Protein AF-A0A960SLY6-F1 (afdb_monomer_lite)

Foldseek 3Di:
DDFPQFFKKWKKFWDDDDPPQFDLAQQQHLLDDRTWMKTPAMDTADRRRDAFADDDAPTWMWIFRAGPLRWGQFGDPGTDGHHVVDDDDDQDDPDDPPDDHPPVPGPNVVDHHHYGDDQQDDIFTLACVPLPLLLCQAFPCVPQCQDADPVRDGDHRQHQDDQKKWFAAVVGSDIDIDGDNDPQVCFPRTQFIGGSNLVVVLVQADFAGQPADPPRARGPPRTRCVGNVNVCVVLAPQQGDDDSSNSNSVSVCSSNRNTNDRASVSRHPRPDPCRQVVVQVCCCVPVVDRDNRRDDDDDDDDPRHYDDGDGDPLDQQDADDFPPPPDAPVVQVVQQPVVVDAWDWADLDPPDIWTKGKDAWGKYWFADSPDTPVSDDIDIFGRHGIDIDTPAQQFLQSLCSQPVPDAQAADQDHSDPPDPVNNHHGQRDGGHFRDPDDQVSQQSSQVVSCVVPVDRGDFDDPSRPRVVVVNDDDPDPDDDGSGDDPDDDDDDDD

Secondary structure (DSSP, 8-state):
--TTS--EEEEEEEEPPPTTT-SSSS-SSTT--SSEEEEEEEEE--TTS---B---TTS-EEEEEE-TTS-BSS---S-B---TT-----SSTT--TTPPP-GGG-GGGGSPPBPPBPSSSS-----HHHHTHHHHHHHTTTT-SSPBPTTSPBPPP--S--SEEEEEPTT---EEEEE-S-HHHHBTTBSEEE-HHHHHHHTT-----TT---S-PPTTTT-GGGSHHHHHHHHHSTT----HHHHHHHHHHHHTT--S-SSHHHHS--SSTTHHHHHHHHIIIII-----TT-------PPPPPPPPPP-----PPPPP-TT-S--HHHHHHHHHTTS---EEEEEETTEEEEEEEE--EEEEES-TTS-GGG-S-EEEEE-S-EEEESSPPBHHHHTTT-TT----EE---S--SSGGGS-EE--STTSBP-S--HHHHHHHHHHHHHHHSS---PPPHHHHHHHHTTS---------SS-----PPPPP-

pLDDT: mean 85.71, std 15.93, range [22.95, 98.62]

Radius of gyration: 26.44 Å; chains: 1; bounding box: 68×63×68 Å

Sequence (494 aa):
MPRGTVKELRVFTYHFGYQRMAGIDHRVGSDGPWEVKRVLGTVPVEEDGSALFRVPAKTPLSVQPLDADGRALALMRSWMTAQPGEVLSCAGCHENHGTTGDAKNAQALQQPPRELKEWHGPVRGFSFAREVQPVLDRHCVGCHNGEAREDGRRIPDLRGDQGRFLAYQHGDPTLREVEAASKAELLGSYAGVFEPSYITLRKLVRVGGLESDLHPLPPGEFHANTSELVQMLRKGHHHVRLDAEAWDRLITWIDLNAPCQGTWAEVSRIPIKNQPDRRLELRSLYGGVVEKCEAVPEIAAAPVTPVMPEPEVRREAATPACPGWPFGPAEAVARQTAGGLVDRTLDLGGGITLELKHVPAGRFVMGDPNGDADELPLRVVEVPESFWLTKTEVTNEQFRQFDPGHDSRFEHRSSWIFDEAYLGWPLNQPRQPVVRVSWQEAMGFCEWLSARTGLRVTLPTERSTVGIRLSGRHRDRHLHWCFGHPGRAQRPNA

Structure (mmCIF, N/CA/C/O backbone):
data_AF-A0A960SLY6-F1
#
_entry.id   AF-A0A960SLY6-F1
#
loop_
_atom_site.group_PDB
_atom_site.id
_atom_site.type_symbol
_atom_site.label_atom_id
_atom_site.label_alt_id
_atom_site.label_comp_id
_atom_site.label_asym_id
_atom_site.label_entity_id
_atom_site.label_seq_id
_atom_site.pdbx_PDB_ins_code
_atom_site.Cartn_x
_atom_site.Cartn_y
_atom_site.Cartn_z
_atom_site.occupancy
_atom_site.B_iso_or_equiv
_atom_site.auth_seq_id
_atom_site.auth_comp_id
_atom_site.auth_asym_id
_atom_site.auth_atom_id
_atom_site.pdbx_PDB_model_num
ATOM 1 N N . MET A 1 1 ? -0.449 -15.864 10.143 1.00 81.44 1 MET A N 1
ATOM 2 C CA . MET A 1 1 ? -1.699 -15.807 9.348 1.00 81.44 1 MET A CA 1
ATOM 3 C C . MET A 1 1 ? -2.281 -17.208 9.245 1.00 81.44 1 MET A C 1
ATOM 5 O O . MET A 1 1 ? -1.481 -18.136 9.172 1.00 81.44 1 MET A O 1
ATOM 9 N N . PRO A 1 2 ? -3.611 -17.390 9.265 1.00 87.69 2 PRO A N 1
ATOM 10 C CA . PRO A 1 2 ? -4.217 -18.709 9.089 1.00 87.69 2 PRO A CA 1
ATOM 11 C C . PRO A 1 2 ? -3.894 -19.331 7.722 1.00 87.69 2 PRO A C 1
ATOM 13 O O . PRO A 1 2 ? -3.680 -18.626 6.732 1.00 87.69 2 PRO A O 1
ATOM 16 N N . ARG A 1 3 ? -3.889 -20.667 7.660 1.00 91.12 3 ARG A N 1
ATOM 17 C CA . ARG A 1 3 ? -3.831 -21.404 6.389 1.00 91.12 3 ARG A CA 1
ATOM 18 C C . ARG A 1 3 ? -5.038 -21.054 5.516 1.00 91.12 3 ARG A C 1
ATOM 20 O O . ARG A 1 3 ? -6.106 -20.720 6.027 1.00 91.12 3 ARG A O 1
ATOM 27 N N . GLY A 1 4 ? -4.841 -21.070 4.202 1.00 92.00 4 GLY A N 1
ATOM 28 C CA . GLY A 1 4 ? -5.854 -20.668 3.229 1.00 92.00 4 GLY A CA 1
ATOM 29 C C . GLY A 1 4 ? -6.095 -19.158 3.107 1.00 92.00 4 GLY A C 1
ATOM 30 O O . GLY A 1 4 ? -6.889 -18.768 2.253 1.00 92.00 4 GLY A O 1
ATOM 31 N N . THR A 1 5 ? -5.442 -18.294 3.899 1.00 94.62 5 THR A N 1
ATOM 32 C CA . THR A 1 5 ? -5.529 -16.833 3.692 1.00 94.62 5 THR A CA 1
ATOM 33 C C . THR A 1 5 ? -4.788 -16.389 2.429 1.00 94.62 5 THR A C 1
ATOM 35 O O . THR A 1 5 ? -5.303 -15.559 1.686 1.00 94.62 5 THR A O 1
ATOM 38 N N . VAL A 1 6 ? -3.605 -16.955 2.175 1.00 97.19 6 VAL A N 1
ATOM 39 C CA . VAL A 1 6 ? -2.831 -16.699 0.953 1.00 97.19 6 VAL A CA 1
ATOM 40 C C . VAL A 1 6 ? -3.400 -17.548 -0.180 1.00 97.19 6 VAL A C 1
ATOM 42 O O . VAL A 1 6 ? -3.576 -18.751 0.002 1.00 97.19 6 VAL A O 1
ATOM 45 N N . LYS A 1 7 ? -3.704 -16.929 -1.325 1.00 98.00 7 LYS A N 1
ATOM 46 C CA . LYS A 1 7 ? -4.259 -17.609 -2.509 1.00 98.00 7 LYS A CA 1
ATOM 47 C C . LYS A 1 7 ? -3.251 -17.759 -3.636 1.00 98.00 7 LYS A C 1
ATOM 49 O O . LYS A 1 7 ? -3.225 -18.788 -4.301 1.00 98.00 7 LYS A O 1
ATOM 54 N N . GLU A 1 8 ? -2.404 -16.756 -3.819 1.00 98.12 8 GLU A N 1
ATOM 55 C CA . GLU A 1 8 ? -1.347 -16.758 -4.826 1.00 98.12 8 GLU A CA 1
ATOM 56 C C . GLU A 1 8 ? -0.072 -16.124 -4.263 1.00 98.12 8 GLU A C 1
ATOM 58 O O . GLU A 1 8 ? -0.100 -15.399 -3.268 1.00 98.12 8 GLU A O 1
ATOM 63 N N . LEU A 1 9 ? 1.057 -16.374 -4.916 1.00 98.25 9 LEU A N 1
ATOM 64 C CA . LEU A 1 9 ? 2.288 -15.615 -4.746 1.00 98.25 9 LEU A CA 1
ATOM 65 C C . LEU A 1 9 ? 2.517 -14.776 -6.002 1.00 98.25 9 LEU A C 1
ATOM 67 O O . LEU A 1 9 ? 2.579 -15.331 -7.099 1.00 98.25 9 LEU A O 1
ATOM 71 N N . ARG A 1 10 ? 2.703 -13.461 -5.855 1.00 98.62 10 ARG A N 1
ATOM 72 C CA . ARG A 1 10 ? 3.276 -12.618 -6.915 1.00 98.62 10 ARG A CA 1
ATOM 73 C C . ARG A 1 10 ? 4.789 -12.725 -6.856 1.00 98.62 10 ARG A C 1
ATOM 75 O O . ARG A 1 10 ? 5.380 -12.492 -5.802 1.00 98.62 10 ARG A O 1
ATOM 82 N N . VAL A 1 11 ? 5.411 -13.017 -7.991 1.00 98.31 11 VAL A N 1
ATOM 83 C CA . VAL A 1 11 ? 6.867 -13.050 -8.137 1.00 98.31 11 VAL A CA 1
ATOM 84 C C . VAL A 1 11 ? 7.289 -11.890 -9.026 1.00 98.31 11 VAL A C 1
ATOM 86 O O . VAL A 1 11 ? 6.746 -11.690 -10.114 1.00 98.31 11 VAL A O 1
ATOM 89 N N . PHE A 1 12 ? 8.264 -11.110 -8.574 1.00 97.94 12 PHE A N 1
ATOM 90 C CA . PHE A 1 12 ? 8.817 -10.003 -9.348 1.00 97.94 12 PHE A CA 1
ATOM 91 C C . PHE A 1 12 ? 10.340 -9.939 -9.215 1.00 97.94 12 PHE A C 1
ATOM 93 O O . PHE A 1 12 ? 10.925 -10.461 -8.266 1.00 97.94 12 PHE A O 1
ATOM 100 N N . THR A 1 13 ? 10.978 -9.303 -10.192 1.00 96.31 13 THR A N 1
ATOM 101 C CA . THR A 1 13 ? 12.425 -9.070 -10.238 1.00 96.31 13 THR A CA 1
ATOM 102 C C . THR A 1 13 ? 12.741 -7.579 -10.201 1.00 96.31 13 THR A C 1
ATOM 104 O O . THR A 1 13 ? 11.886 -6.731 -10.481 1.00 96.31 13 THR A O 1
ATOM 107 N N . TYR A 1 14 ? 13.986 -7.263 -9.862 1.00 94.38 14 TYR A N 1
ATOM 108 C CA . TYR A 1 14 ? 14.520 -5.909 -9.835 1.00 94.38 14 TYR A CA 1
ATOM 109 C C . TYR A 1 14 ? 15.357 -5.639 -11.080 1.00 94.38 14 TYR A C 1
ATOM 111 O O . TYR A 1 14 ? 16.216 -6.434 -11.465 1.00 94.38 14 TYR A O 1
ATOM 119 N N . HIS A 1 15 ? 15.168 -4.465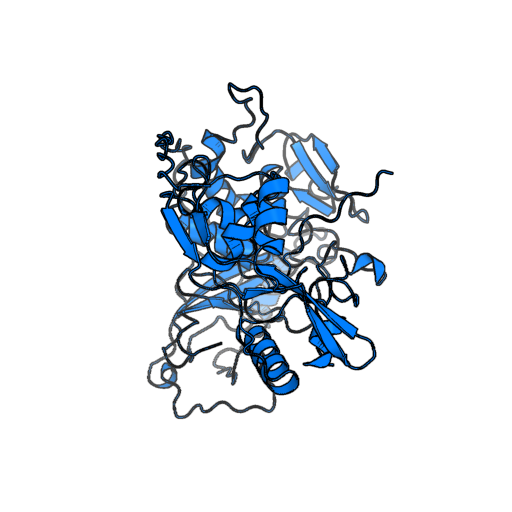 -11.670 1.00 93.38 15 HIS A N 1
ATOM 120 C CA . HIS A 1 15 ? 16.134 -3.885 -12.583 1.00 93.38 15 HIS A CA 1
ATOM 121 C C . HIS A 1 15 ? 16.992 -2.888 -11.805 1.00 93.38 15 HIS A C 1
ATOM 123 O O . HIS A 1 15 ? 16.618 -1.729 -11.659 1.00 93.38 15 HIS A O 1
ATOM 129 N N . PHE A 1 16 ? 18.149 -3.354 -11.330 1.00 92.25 16 PHE A N 1
ATOM 130 C CA . PHE A 1 16 ? 19.078 -2.526 -10.562 1.00 92.25 16 PHE A CA 1
ATOM 131 C C . PHE A 1 16 ? 19.657 -1.370 -11.380 1.00 92.25 16 PHE A C 1
ATOM 133 O O . PHE A 1 16 ? 20.017 -1.553 -12.549 1.00 92.25 16 PHE A O 1
ATOM 140 N N . GLY A 1 17 ? 19.802 -0.199 -10.767 1.00 91.38 17 GLY A N 1
ATOM 141 C CA . GLY A 1 17 ? 20.304 0.987 -11.456 1.00 91.38 17 GLY A CA 1
ATOM 142 C C . GLY A 1 17 ? 21.706 0.871 -12.032 1.00 91.38 17 GLY A C 1
ATOM 143 O O . GLY A 1 17 ? 22.514 0.002 -11.693 1.00 91.38 17 GLY A O 1
ATOM 144 N N . TYR A 1 18 ? 21.972 1.734 -13.005 1.00 91.50 18 TYR A N 1
ATOM 145 C CA . TYR A 1 18 ? 23.273 1.844 -13.649 1.00 91.50 18 TYR A CA 1
ATOM 146 C C . TYR A 1 18 ? 24.275 2.582 -12.757 1.00 91.50 18 TYR A C 1
ATOM 148 O O . TYR A 1 18 ? 23.914 3.260 -11.789 1.00 91.50 18 TYR A O 1
ATOM 156 N N . GLN A 1 19 ? 25.561 2.462 -13.088 1.00 90.75 19 GLN A N 1
ATOM 157 C CA . GLN A 1 19 ? 26.601 3.187 -12.369 1.00 90.75 19 GLN A CA 1
ATOM 158 C C . GLN A 1 19 ? 26.333 4.692 -12.453 1.00 90.75 19 GLN A C 1
ATOM 160 O O . GLN A 1 19 ? 26.024 5.215 -13.529 1.00 90.75 19 GLN A O 1
ATOM 165 N N . ARG A 1 20 ? 26.489 5.372 -11.307 1.00 88.12 20 ARG A N 1
ATOM 166 C CA . ARG A 1 20 ? 26.229 6.812 -11.117 1.00 88.12 20 ARG A CA 1
ATOM 167 C C . ARG A 1 20 ? 24.772 7.229 -11.358 1.00 88.12 20 ARG A C 1
ATOM 169 O O . ARG A 1 20 ? 24.525 8.384 -11.686 1.00 88.12 20 ARG A O 1
ATOM 176 N N . MET A 1 21 ? 23.827 6.297 -11.221 1.00 85.88 21 MET A N 1
ATOM 177 C CA . MET A 1 21 ? 22.414 6.552 -11.500 1.00 85.88 21 MET A CA 1
ATOM 178 C C . MET A 1 21 ? 21.477 6.217 -10.340 1.00 85.88 21 MET A C 1
ATOM 180 O O . MET A 1 21 ? 20.617 7.034 -10.038 1.00 85.88 21 MET A O 1
ATOM 184 N N . ALA A 1 22 ? 21.619 5.053 -9.697 1.00 78.00 22 ALA A N 1
ATOM 185 C CA . ALA A 1 22 ? 20.822 4.709 -8.513 1.00 78.00 22 ALA A CA 1
ATOM 186 C C . ALA A 1 22 ? 21.184 5.595 -7.308 1.00 78.00 22 ALA A C 1
ATOM 188 O O . ALA A 1 22 ? 22.312 6.082 -7.208 1.00 78.00 22 ALA A O 1
ATOM 189 N N . GLY A 1 23 ? 20.237 5.787 -6.388 1.00 77.75 23 GLY A N 1
ATOM 190 C CA . GLY A 1 23 ? 20.459 6.549 -5.160 1.00 77.75 23 GLY A CA 1
ATOM 191 C C . GLY A 1 23 ? 19.172 7.047 -4.506 1.00 77.75 23 GLY A C 1
ATOM 192 O O . GLY A 1 23 ? 18.073 6.780 -4.992 1.00 77.75 23 GLY A O 1
ATOM 193 N N . ILE A 1 24 ? 19.343 7.798 -3.416 1.00 78.69 24 ILE A N 1
ATOM 194 C CA . ILE A 1 24 ? 18.286 8.226 -2.481 1.00 78.69 24 ILE A CA 1
ATOM 195 C C . ILE A 1 24 ? 17.384 9.351 -3.031 1.00 78.69 24 ILE A C 1
ATOM 197 O O . ILE A 1 24 ? 16.437 9.787 -2.380 1.00 78.69 24 ILE A O 1
ATOM 201 N N . ASP A 1 25 ? 17.667 9.844 -4.237 1.00 83.19 25 ASP A N 1
ATOM 202 C CA . ASP A 1 25 ? 17.094 11.084 -4.772 1.00 83.19 25 ASP A CA 1
ATOM 203 C C . ASP A 1 25 ? 15.736 10.898 -5.482 1.00 83.19 25 ASP A C 1
ATOM 205 O O . ASP A 1 25 ? 15.502 11.491 -6.534 1.00 83.19 25 ASP A O 1
ATOM 209 N N . HIS A 1 26 ? 14.844 10.051 -4.956 1.00 86.50 26 HIS A N 1
ATOM 210 C CA . HIS A 1 26 ? 13.470 9.918 -5.474 1.00 86.50 26 HIS A CA 1
ATOM 211 C C . HIS A 1 26 ? 13.386 9.624 -6.979 1.00 86.50 26 HIS A C 1
ATOM 213 O O . HIS A 1 26 ? 12.709 10.316 -7.734 1.00 86.50 26 HIS A O 1
ATOM 219 N N . ARG A 1 27 ? 14.123 8.614 -7.439 1.00 89.88 27 ARG A N 1
ATOM 220 C CA . ARG A 1 27 ? 14.374 8.410 -8.870 1.00 89.88 27 ARG A CA 1
ATOM 221 C C . ARG A 1 27 ? 13.270 7.623 -9.575 1.00 89.88 27 ARG A C 1
ATOM 223 O O . ARG A 1 27 ? 12.699 8.083 -10.560 1.00 89.88 27 ARG A O 1
ATOM 230 N N . VAL A 1 28 ? 12.952 6.437 -9.056 1.00 93.75 28 VAL A N 1
ATOM 231 C CA . VAL A 1 28 ? 11.949 5.533 -9.650 1.00 93.75 28 VAL A CA 1
ATOM 232 C C . VAL A 1 28 ? 10.528 5.953 -9.271 1.00 93.75 28 VAL A C 1
ATOM 234 O O . VAL A 1 28 ? 9.606 5.836 -10.076 1.00 93.75 28 VAL A O 1
ATOM 237 N N . GLY A 1 29 ? 10.349 6.487 -8.065 1.00 93.12 29 GLY A N 1
ATOM 238 C CA . GLY A 1 29 ? 9.102 7.070 -7.585 1.00 93.12 29 GLY A CA 1
ATOM 239 C C . GLY A 1 29 ? 9.364 8.147 -6.532 1.00 93.12 29 GLY A C 1
ATOM 240 O O . GLY A 1 29 ? 10.396 8.137 -5.851 1.00 93.12 29 GLY A O 1
ATOM 241 N N . SER A 1 30 ? 8.440 9.106 -6.428 1.00 90.81 30 SER A N 1
ATOM 242 C CA . SER A 1 30 ? 8.437 10.105 -5.350 1.00 90.81 30 SER A CA 1
ATOM 243 C C . SER A 1 30 ? 8.355 9.377 -4.014 1.00 90.81 30 SER A C 1
ATOM 245 O O . SER A 1 30 ? 7.438 8.602 -3.819 1.00 90.81 30 SER A O 1
ATOM 247 N N . ASP A 1 31 ? 9.329 9.588 -3.134 1.00 84.88 31 ASP A N 1
ATOM 248 C CA . ASP A 1 31 ? 9.557 8.805 -1.902 1.00 84.88 31 ASP A CA 1
ATOM 249 C C . ASP A 1 31 ? 9.513 7.273 -2.084 1.00 84.88 31 ASP A C 1
ATOM 251 O O . ASP A 1 31 ? 8.826 6.553 -1.364 1.00 84.88 31 ASP A O 1
ATOM 255 N N . GLY A 1 32 ? 10.218 6.768 -3.099 1.00 85.44 32 GLY A N 1
ATOM 256 C CA . GLY A 1 32 ? 10.379 5.335 -3.341 1.00 85.44 32 GLY A CA 1
ATOM 257 C C . GLY A 1 32 ? 9.474 4.798 -4.453 1.00 85.44 32 GLY A C 1
ATOM 258 O O . GLY A 1 32 ? 8.517 5.466 -4.848 1.00 85.44 32 GLY A O 1
ATOM 259 N N . PRO A 1 33 ? 9.761 3.591 -4.979 1.00 89.81 33 PRO A N 1
ATOM 260 C CA . PRO A 1 33 ? 10.809 2.656 -4.555 1.00 89.81 33 PRO A CA 1
ATOM 261 C C . PRO A 1 33 ? 12.224 3.078 -4.991 1.00 89.81 33 PRO A C 1
ATOM 263 O O . PRO A 1 33 ? 12.397 4.020 -5.758 1.00 89.81 33 PRO A O 1
ATOM 266 N N . TRP A 1 34 ? 13.234 2.352 -4.506 1.00 88.25 34 TRP A N 1
ATOM 267 C CA . TRP A 1 34 ? 14.643 2.527 -4.891 1.00 88.25 34 TRP A CA 1
ATOM 268 C C . TRP A 1 34 ? 14.956 2.063 -6.307 1.00 88.25 34 TRP A C 1
ATOM 270 O O . TRP A 1 34 ? 15.725 2.691 -7.028 1.00 88.25 34 TRP A O 1
ATOM 280 N N . GLU A 1 35 ? 14.371 0.930 -6.676 1.00 91.69 35 GLU A N 1
ATOM 281 C CA . GLU A 1 35 ? 14.733 0.174 -7.863 1.00 91.69 35 GLU A CA 1
ATOM 282 C C . GLU A 1 35 ? 13.500 -0.064 -8.723 1.00 91.69 35 GLU A C 1
ATOM 284 O O . GLU A 1 35 ? 12.382 -0.223 -8.219 1.00 91.69 35 GLU A O 1
ATOM 289 N N . VAL A 1 36 ? 13.723 -0.121 -10.032 1.00 94.69 36 VAL A N 1
ATOM 290 C CA . VAL A 1 36 ? 12.697 -0.500 -10.999 1.00 94.69 36 VAL A CA 1
ATOM 291 C C . VAL A 1 36 ? 12.293 -1.954 -10.750 1.00 94.69 36 VAL A C 1
ATOM 293 O O . VAL A 1 36 ? 13.146 -2.827 -10.577 1.00 94.69 36 VAL A O 1
ATOM 296 N N . LYS A 1 37 ? 10.988 -2.232 -10.771 1.00 96.19 37 LYS A N 1
ATOM 297 C CA . LYS A 1 37 ? 10.427 -3.571 -10.544 1.00 96.19 37 LYS A CA 1
ATOM 298 C C . LYS A 1 37 ? 9.749 -4.100 -11.804 1.00 96.19 37 LYS A C 1
ATOM 300 O O . LYS A 1 37 ? 9.149 -3.339 -12.564 1.00 96.19 37 LYS A O 1
ATOM 305 N N . ARG A 1 38 ? 9.844 -5.413 -12.019 1.00 96.94 38 ARG A N 1
ATOM 306 C CA . ARG A 1 38 ? 9.255 -6.121 -13.164 1.00 96.94 38 ARG A CA 1
ATOM 307 C C . ARG A 1 38 ? 8.510 -7.351 -12.668 1.00 96.94 38 ARG A C 1
ATOM 309 O O . ARG A 1 38 ? 9.129 -8.241 -12.086 1.00 96.94 38 ARG A O 1
ATOM 316 N N . VAL A 1 39 ? 7.199 -7.400 -12.878 1.00 97.94 39 VAL A N 1
ATOM 317 C CA . VAL A 1 39 ? 6.375 -8.546 -12.470 1.00 97.94 39 VAL A CA 1
ATOM 318 C C . VAL A 1 39 ? 6.677 -9.719 -13.397 1.00 97.94 39 VAL A C 1
ATOM 320 O O . VAL A 1 39 ? 6.590 -9.577 -14.614 1.00 97.94 39 VAL A O 1
ATOM 323 N N . LEU A 1 40 ? 7.073 -10.855 -12.821 1.00 97.44 40 LEU A N 1
ATOM 324 C CA . LEU A 1 40 ? 7.321 -12.092 -13.564 1.00 97.44 40 LEU A CA 1
ATOM 325 C C . LEU A 1 40 ? 6.034 -12.897 -13.737 1.00 97.44 40 LEU A C 1
ATOM 327 O O . LEU A 1 40 ? 5.838 -13.511 -14.779 1.00 97.44 40 LEU A O 1
ATOM 331 N N . GLY A 1 41 ? 5.162 -12.875 -12.728 1.00 98.12 41 GLY A N 1
ATOM 332 C CA . GLY A 1 41 ? 3.866 -13.536 -12.781 1.00 98.12 41 GLY A CA 1
ATOM 333 C C . GLY A 1 41 ? 3.316 -13.894 -11.407 1.00 98.12 41 GLY A C 1
ATOM 334 O O . GLY A 1 41 ? 3.859 -13.473 -10.379 1.00 98.12 41 GLY A O 1
ATOM 335 N N . THR A 1 42 ? 2.252 -14.693 -11.401 1.00 98.44 42 THR A N 1
ATOM 336 C CA . THR A 1 42 ? 1.673 -15.284 -10.187 1.00 98.44 42 THR A CA 1
ATOM 337 C C . THR A 1 42 ? 1.690 -16.808 -10.224 1.00 98.44 42 THR A C 1
ATOM 339 O O . THR A 1 42 ? 1.825 -17.430 -11.280 1.00 98.44 42 THR A O 1
ATOM 342 N N . VAL A 1 43 ? 1.571 -17.422 -9.051 1.00 98.12 43 VAL A N 1
ATOM 343 C CA . VAL A 1 43 ? 1.416 -18.870 -8.876 1.00 98.12 43 VAL A CA 1
ATOM 344 C C . VAL A 1 43 ? 0.450 -19.140 -7.719 1.00 98.12 43 VAL A C 1
ATOM 346 O O . VAL A 1 43 ? 0.538 -18.443 -6.708 1.00 98.12 43 VAL A O 1
ATOM 349 N N . PRO A 1 44 ? -0.457 -20.129 -7.817 1.00 97.56 44 PRO A N 1
ATOM 350 C CA . PRO A 1 44 ? -1.346 -20.481 -6.713 1.00 97.56 44 PRO A CA 1
ATOM 351 C C . PRO A 1 44 ? -0.598 -21.049 -5.502 1.00 97.56 44 PRO A C 1
ATOM 353 O O . PRO A 1 44 ? 0.452 -21.682 -5.633 1.00 97.56 44 PRO A O 1
ATOM 356 N N . VAL A 1 45 ? -1.189 -20.842 -4.328 1.00 97.12 45 VAL A N 1
ATOM 357 C CA . VAL A 1 45 ? -0.794 -21.452 -3.054 1.00 97.12 45 VAL A CA 1
ATOM 358 C C . VAL A 1 45 ? -1.847 -22.487 -2.669 1.00 97.12 45 VAL A C 1
ATOM 360 O O . VAL A 1 45 ? -3.044 -22.212 -2.747 1.00 97.12 45 VAL A O 1
ATOM 363 N N . GLU A 1 46 ? -1.403 -23.676 -2.270 1.00 95.75 46 GLU A N 1
ATOM 364 C CA . GLU A 1 46 ? -2.288 -24.762 -1.843 1.00 95.75 46 GLU A CA 1
ATOM 365 C C . GLU A 1 46 ? -2.972 -24.425 -0.499 1.00 95.75 46 GLU A C 1
ATOM 367 O O . GLU A 1 46 ? -2.540 -23.536 0.240 1.00 95.75 46 GLU A O 1
ATOM 372 N N . GLU A 1 47 ? -4.046 -25.136 -0.136 1.00 93.56 47 GLU A N 1
ATOM 373 C CA . GLU A 1 47 ? -4.829 -24.821 1.076 1.00 93.56 47 GLU A CA 1
ATOM 374 C C . GLU A 1 47 ? -4.005 -24.894 2.371 1.00 93.56 47 GLU A C 1
ATOM 376 O O . GLU A 1 47 ? -4.264 -24.156 3.328 1.00 93.56 47 GLU A O 1
ATOM 381 N N . ASP A 1 48 ? -2.988 -25.757 2.400 1.00 92.19 48 ASP A N 1
ATOM 382 C CA . ASP A 1 48 ? -2.068 -25.906 3.526 1.00 92.19 48 ASP A CA 1
ATOM 383 C C . ASP A 1 48 ? -1.019 -24.779 3.635 1.00 92.19 48 ASP A C 1
ATOM 385 O O . ASP A 1 48 ? -0.306 -24.708 4.641 1.00 92.19 48 ASP A O 1
ATOM 389 N N . GLY A 1 49 ? -0.966 -23.875 2.650 1.00 92.88 49 GLY A N 1
ATOM 390 C CA . GLY A 1 49 ? -0.023 -22.761 2.555 1.00 92.88 49 GLY A CA 1
ATOM 391 C C . GLY A 1 49 ? 1.254 -23.067 1.766 1.00 92.88 49 GLY A C 1
ATOM 392 O O . GLY A 1 49 ? 2.130 -22.204 1.701 1.00 92.88 49 GLY A O 1
ATOM 393 N N . SER A 1 50 ? 1.391 -24.264 1.189 1.00 94.19 50 SER A N 1
ATOM 394 C CA . SER A 1 50 ? 2.569 -24.657 0.408 1.00 94.19 50 SER A CA 1
ATOM 395 C C . SER A 1 50 ? 2.489 -24.209 -1.059 1.00 94.19 50 SER A C 1
ATOM 397 O O . SER A 1 50 ? 1.408 -24.062 -1.628 1.00 94.19 50 SER A O 1
ATOM 399 N N . ALA A 1 51 ? 3.646 -23.986 -1.691 1.00 95.06 51 ALA A N 1
ATOM 400 C CA . ALA A 1 51 ? 3.758 -23.678 -3.118 1.00 95.06 51 ALA A CA 1
ATOM 401 C C . ALA A 1 51 ? 5.057 -24.260 -3.701 1.00 95.06 51 ALA A C 1
ATOM 403 O O . ALA A 1 51 ? 6.096 -24.248 -3.042 1.00 95.06 51 ALA A O 1
ATOM 404 N N . LEU A 1 52 ? 5.001 -24.744 -4.947 1.00 95.75 52 LEU A N 1
ATOM 405 C CA . LEU A 1 52 ? 6.145 -25.282 -5.692 1.00 95.75 52 LEU A CA 1
ATOM 406 C C . LEU A 1 52 ? 6.072 -24.824 -7.152 1.00 95.75 52 LEU A C 1
ATOM 408 O O . LEU A 1 52 ? 5.121 -25.144 -7.867 1.00 95.75 52 LEU A O 1
ATOM 412 N N . PHE A 1 53 ? 7.081 -24.082 -7.607 1.00 97.12 53 PHE A N 1
ATOM 413 C CA . PHE A 1 53 ? 7.077 -23.475 -8.937 1.00 97.12 53 PHE A CA 1
ATOM 414 C C . PHE A 1 53 ? 8.472 -23.211 -9.486 1.00 97.12 53 PHE A C 1
ATOM 416 O O . PHE A 1 53 ? 9.457 -23.177 -8.747 1.00 97.12 53 PHE A O 1
ATOM 423 N N . ARG A 1 54 ? 8.549 -23.036 -10.808 1.00 97.38 54 ARG A N 1
ATOM 424 C CA . ARG A 1 54 ? 9.778 -22.655 -11.503 1.00 97.38 54 ARG A CA 1
ATOM 425 C C . ARG A 1 54 ? 9.960 -21.147 -11.510 1.00 97.38 54 ARG A C 1
ATOM 427 O O . ARG A 1 54 ? 9.008 -20.378 -11.602 1.00 97.38 54 ARG A O 1
ATOM 434 N N . VAL A 1 55 ? 11.220 -20.737 -11.458 1.00 95.44 55 VAL A N 1
ATOM 435 C CA . VAL A 1 55 ? 11.641 -19.338 -11.512 1.00 95.44 55 VAL A CA 1
ATOM 436 C C . VAL A 1 55 ? 12.838 -19.191 -12.450 1.00 95.44 55 VAL A C 1
ATOM 438 O O . VAL A 1 55 ? 13.583 -20.160 -12.641 1.00 95.44 55 VAL A O 1
ATOM 441 N N . PRO A 1 56 ? 13.060 -18.007 -13.046 1.00 93.56 56 PRO A N 1
ATOM 442 C CA . PRO A 1 56 ? 14.239 -17.787 -13.868 1.00 93.56 56 PRO A CA 1
ATOM 443 C C . PRO A 1 56 ? 15.510 -17.882 -13.018 1.00 93.56 56 PRO A C 1
ATOM 445 O O . PRO A 1 56 ? 15.635 -17.249 -11.968 1.00 93.56 56 PRO A O 1
ATOM 448 N N . ALA A 1 57 ? 16.479 -18.661 -13.496 1.00 92.94 57 ALA A N 1
ATOM 449 C CA . ALA A 1 57 ? 17.773 -18.784 -12.841 1.00 92.94 57 ALA A CA 1
ATOM 450 C C . ALA A 1 57 ? 18.565 -17.466 -12.904 1.00 92.94 57 ALA A C 1
ATOM 452 O O . ALA A 1 57 ? 18.386 -16.653 -13.815 1.00 92.94 57 ALA A O 1
ATOM 453 N N . LYS A 1 58 ? 19.474 -17.267 -11.941 1.00 92.81 58 LYS A N 1
ATOM 454 C CA . LYS A 1 58 ? 20.404 -16.124 -11.850 1.00 92.81 58 LYS A CA 1
ATOM 455 C C . LYS A 1 58 ? 19.706 -14.760 -11.937 1.00 92.81 58 LYS A C 1
ATOM 457 O O . LYS A 1 58 ? 20.272 -13.773 -12.413 1.00 92.81 58 LYS A O 1
ATOM 462 N N . THR A 1 59 ? 18.466 -14.720 -11.469 1.00 92.38 59 THR A N 1
ATOM 463 C CA . THR A 1 59 ? 17.601 -13.546 -11.461 1.00 92.38 59 THR A CA 1
ATOM 464 C C . THR A 1 59 ? 17.269 -13.229 -10.006 1.00 92.38 59 THR A C 1
ATOM 466 O O . THR A 1 59 ? 16.959 -14.155 -9.262 1.00 92.38 59 THR A O 1
ATOM 469 N N . PRO A 1 60 ? 17.366 -11.964 -9.563 1.00 94.69 60 PRO A N 1
ATOM 470 C CA . PRO A 1 60 ? 16.919 -11.580 -8.232 1.00 94.69 60 PRO A CA 1
ATOM 471 C C . PRO A 1 60 ? 15.391 -11.671 -8.167 1.00 94.69 60 PRO A C 1
ATOM 473 O O . PRO A 1 60 ? 14.693 -11.079 -8.984 1.00 94.69 60 PRO A O 1
ATOM 476 N N . LEU A 1 61 ? 14.867 -12.406 -7.197 1.00 95.69 61 LEU A N 1
ATOM 477 C CA . LEU A 1 61 ? 13.445 -12.686 -7.045 1.00 95.69 61 LEU A CA 1
ATOM 478 C C . LEU A 1 61 ? 12.966 -12.169 -5.700 1.00 95.69 61 LEU A C 1
ATOM 480 O O . LEU A 1 61 ? 13.595 -12.422 -4.674 1.00 95.69 61 LEU A O 1
ATOM 484 N N . SER A 1 62 ? 11.826 -11.497 -5.711 1.00 96.44 62 SER A N 1
ATOM 485 C CA . SER A 1 62 ? 11.067 -11.165 -4.515 1.00 96.44 62 SER A CA 1
ATOM 486 C C . SER A 1 62 ? 9.632 -11.660 -4.661 1.00 96.44 62 SER A C 1
ATOM 488 O O . SER A 1 62 ? 9.118 -11.813 -5.775 1.00 96.44 62 SER A O 1
ATOM 490 N N . VAL A 1 63 ? 9.019 -11.982 -3.523 1.00 96.31 63 VAL A N 1
ATOM 491 C CA . VAL A 1 63 ? 7.740 -12.686 -3.440 1.00 96.31 63 VAL A CA 1
ATOM 492 C C . VAL A 1 63 ? 6.768 -11.907 -2.559 1.00 96.31 63 VAL A C 1
ATOM 494 O O . VAL A 1 63 ? 7.131 -11.427 -1.484 1.00 96.31 63 VAL A O 1
ATOM 497 N N . GLN A 1 64 ? 5.517 -11.799 -3.000 1.00 97.31 64 GLN A N 1
ATOM 498 C CA . GLN A 1 64 ? 4.420 -11.226 -2.220 1.00 97.31 64 GLN A CA 1
ATOM 499 C C . GLN A 1 64 ? 3.301 -12.265 -2.087 1.00 97.31 64 GLN A C 1
ATOM 501 O O . GLN A 1 64 ? 2.730 -12.646 -3.110 1.00 97.31 64 GLN A O 1
ATOM 506 N N . PRO A 1 65 ? 2.971 -12.743 -0.873 1.00 97.44 65 PRO A N 1
ATOM 507 C CA . PRO A 1 65 ? 1.768 -13.539 -0.665 1.00 97.44 65 PRO A CA 1
ATOM 508 C C . PRO A 1 65 ? 0.526 -12.669 -0.860 1.00 97.44 65 PRO A C 1
ATOM 510 O O . PRO A 1 65 ? 0.411 -11.618 -0.231 1.00 97.44 65 PRO A O 1
ATOM 513 N N . LEU A 1 66 ? -0.389 -13.109 -1.718 1.00 98.31 66 LEU A N 1
ATOM 514 C CA . LEU A 1 66 ? -1.596 -12.381 -2.091 1.00 98.31 66 LEU A CA 1
ATOM 515 C C . LEU A 1 66 ? -2.839 -12.956 -1.408 1.00 98.31 66 LEU A C 1
ATOM 517 O O . LEU A 1 66 ? -2.974 -14.177 -1.280 1.00 98.31 66 LEU A O 1
ATOM 521 N N . ASP A 1 67 ? -3.753 -12.081 -0.991 1.00 97.38 67 ASP A N 1
ATOM 522 C CA . ASP A 1 67 ? -5.099 -12.459 -0.555 1.00 97.38 67 ASP A CA 1
ATOM 523 C C . ASP A 1 67 ? -5.995 -12.872 -1.745 1.00 97.38 67 ASP A C 1
ATOM 525 O O . ASP A 1 67 ? -5.559 -12.935 -2.895 1.00 97.38 67 ASP A O 1
ATOM 529 N N . ALA A 1 68 ? -7.269 -13.173 -1.475 1.00 96.69 68 ALA A N 1
ATOM 530 C CA . ALA A 1 68 ? -8.232 -13.564 -2.510 1.00 96.69 68 ALA A CA 1
ATOM 531 C C . ALA A 1 68 ? -8.566 -12.451 -3.521 1.00 96.69 68 ALA A C 1
ATOM 533 O O . ALA A 1 68 ? -9.098 -12.749 -4.586 1.00 96.69 68 ALA A O 1
ATOM 534 N N . ASP A 1 69 ? -8.242 -11.198 -3.196 1.00 95.88 69 ASP A N 1
ATOM 535 C CA . ASP A 1 69 ? -8.436 -10.035 -4.058 1.00 95.88 69 ASP A CA 1
ATOM 536 C C . ASP A 1 69 ? -7.119 -9.610 -4.751 1.00 95.88 69 ASP A C 1
ATOM 538 O O . ASP A 1 69 ? -7.051 -8.522 -5.326 1.00 95.88 69 ASP A O 1
ATOM 542 N N . GLY A 1 70 ? -6.057 -10.426 -4.678 1.00 96.75 70 GLY A N 1
ATOM 543 C CA . GLY A 1 70 ? -4.766 -10.161 -5.323 1.00 96.75 70 GLY A CA 1
ATOM 544 C C . GLY A 1 70 ? -3.874 -9.139 -4.604 1.00 96.75 70 GLY A C 1
ATOM 545 O O . GLY A 1 70 ? -2.922 -8.630 -5.204 1.00 96.75 70 GLY A O 1
ATOM 546 N N . ARG A 1 71 ? -4.158 -8.811 -3.337 1.00 97.69 71 ARG A N 1
ATOM 547 C CA . ARG A 1 71 ? -3.427 -7.793 -2.561 1.00 97.69 71 ARG A CA 1
ATOM 548 C C . ARG A 1 71 ? -2.329 -8.411 -1.718 1.00 97.69 71 ARG A C 1
ATOM 550 O O . ARG A 1 71 ? -2.554 -9.418 -1.047 1.00 97.69 71 ARG A O 1
ATOM 557 N N . ALA A 1 72 ? -1.160 -7.780 -1.691 1.00 97.31 72 ALA A N 1
ATOM 558 C CA . ALA A 1 72 ? -0.045 -8.258 -0.894 1.00 97.31 72 ALA A CA 1
ATOM 559 C C . ALA A 1 72 ? -0.352 -8.184 0.611 1.00 97.31 72 ALA A C 1
ATOM 561 O O . ALA A 1 72 ? -0.578 -7.122 1.193 1.00 97.31 72 ALA A O 1
ATOM 562 N N . LEU A 1 73 ? -0.298 -9.343 1.258 1.00 95.31 73 LEU A N 1
ATOM 563 C CA . LEU A 1 73 ? -0.428 -9.512 2.703 1.00 95.31 73 LEU A CA 1
ATOM 564 C C . LEU A 1 73 ? 0.893 -9.222 3.422 1.00 95.31 73 LEU A C 1
ATOM 566 O O . LEU A 1 73 ? 0.901 -8.824 4.583 1.00 95.31 73 LEU A O 1
ATOM 570 N N . ALA A 1 74 ? 2.016 -9.414 2.736 1.00 92.38 74 ALA A N 1
ATOM 571 C CA . ALA A 1 74 ? 3.348 -9.083 3.218 1.00 92.38 74 ALA A CA 1
ATOM 572 C C . ALA A 1 74 ? 4.247 -8.707 2.037 1.00 92.38 74 ALA A C 1
ATOM 574 O O . ALA A 1 74 ? 4.015 -9.125 0.901 1.00 92.38 74 ALA A O 1
ATOM 575 N N . LEU A 1 75 ? 5.295 -7.932 2.311 1.00 90.56 75 LEU A N 1
ATOM 576 C CA . LEU A 1 75 ? 6.259 -7.502 1.305 1.00 90.56 75 LEU A CA 1
ATOM 577 C C . LEU A 1 75 ? 7.626 -8.107 1.627 1.00 90.56 75 LEU A C 1
ATOM 579 O O . LEU A 1 75 ? 8.218 -7.788 2.659 1.00 90.56 75 LEU A O 1
ATOM 583 N N . MET A 1 76 ? 8.161 -8.944 0.738 1.00 91.44 76 MET A N 1
ATOM 584 C CA . MET A 1 76 ? 9.564 -9.341 0.818 1.00 91.44 76 MET A CA 1
ATOM 585 C C . MET A 1 76 ? 10.439 -8.143 0.417 1.00 91.44 76 MET A C 1
ATOM 587 O O . MET A 1 76 ? 10.488 -7.734 -0.743 1.00 91.44 76 MET A O 1
ATOM 591 N N . ARG A 1 77 ? 11.119 -7.551 1.404 1.00 86.06 77 ARG A N 1
ATOM 592 C CA . ARG A 1 77 ? 12.025 -6.396 1.223 1.00 86.06 77 ARG A CA 1
ATOM 593 C C . ARG A 1 77 ? 13.486 -6.794 0.995 1.00 86.06 77 ARG A C 1
ATOM 595 O O . ARG A 1 77 ? 14.376 -5.953 1.020 1.00 86.06 77 ARG A O 1
ATOM 602 N N . SER A 1 78 ? 13.715 -8.079 0.767 1.00 87.69 78 SER A N 1
ATOM 603 C CA . SER A 1 78 ? 14.965 -8.661 0.298 1.00 87.69 78 SER A CA 1
ATOM 604 C C . SER A 1 78 ? 14.734 -9.312 -1.068 1.00 87.69 78 SER A C 1
ATOM 606 O O . SER A 1 78 ? 13.661 -9.193 -1.662 1.00 87.69 78 SER A O 1
ATOM 608 N N . TRP A 1 79 ? 15.743 -10.001 -1.582 1.00 93.19 79 TRP A N 1
ATOM 609 C CA . TRP A 1 79 ? 15.625 -10.815 -2.783 1.00 93.19 79 TRP A CA 1
ATOM 610 C C . TRP A 1 79 ? 16.426 -12.103 -2.610 1.00 93.19 79 TRP A C 1
ATOM 612 O O . TRP A 1 79 ? 17.378 -12.163 -1.835 1.00 93.19 79 TRP A O 1
ATOM 622 N N . MET A 1 80 ? 16.026 -13.135 -3.342 1.00 94.00 80 MET A N 1
ATOM 623 C CA . MET A 1 80 ? 16.723 -14.415 -3.443 1.00 94.00 80 MET A CA 1
ATOM 624 C C . MET A 1 80 ? 17.104 -14.694 -4.898 1.00 94.00 80 MET A C 1
ATOM 626 O O . MET A 1 80 ? 16.644 -14.014 -5.809 1.00 94.00 80 MET A O 1
ATOM 630 N N . THR A 1 81 ? 17.958 -15.681 -5.134 1.00 93.62 81 THR A N 1
ATOM 631 C CA . THR A 1 81 ? 18.326 -16.140 -6.479 1.00 93.62 81 THR A CA 1
ATOM 632 C C . THR A 1 81 ? 18.448 -17.658 -6.461 1.00 93.62 81 THR A C 1
ATOM 634 O O . THR A 1 81 ? 18.735 -18.230 -5.412 1.00 93.62 81 THR A O 1
ATOM 637 N N . ALA A 1 82 ? 18.239 -18.292 -7.611 1.00 93.31 82 ALA A N 1
ATOM 638 C CA . ALA A 1 82 ? 18.442 -19.724 -7.805 1.00 93.31 82 ALA A CA 1
ATOM 639 C C . ALA A 1 82 ? 19.378 -19.960 -8.998 1.00 93.31 82 ALA A C 1
ATOM 641 O O . ALA A 1 82 ? 19.315 -19.245 -10.002 1.00 93.31 82 ALA A O 1
ATOM 642 N N . GLN A 1 83 ? 20.257 -20.951 -8.909 1.00 94.00 83 GLN A N 1
ATOM 643 C CA . GLN A 1 83 ? 21.100 -21.410 -10.008 1.00 94.00 83 GLN A CA 1
ATOM 644 C C . GLN A 1 83 ? 20.318 -22.319 -10.970 1.00 94.00 83 GLN A C 1
ATOM 646 O O . GLN A 1 83 ? 19.279 -22.876 -10.608 1.00 94.00 83 GLN A O 1
ATOM 651 N N . PRO A 1 84 ? 20.794 -22.505 -12.216 1.00 92.75 84 PRO A N 1
ATOM 652 C CA . PRO A 1 84 ? 20.181 -23.457 -13.136 1.00 92.75 84 PRO A CA 1
ATOM 653 C C . PRO A 1 84 ? 20.133 -24.867 -12.527 1.00 92.75 84 PRO A C 1
ATOM 655 O O . PRO A 1 84 ? 21.169 -25.431 -12.188 1.00 92.75 84 PRO A O 1
ATOM 658 N N . GLY A 1 85 ? 18.927 -25.427 -12.392 1.00 93.00 85 GLY A N 1
ATOM 659 C CA . GLY A 1 85 ? 18.700 -26.754 -11.804 1.00 93.00 85 GLY A CA 1
ATOM 660 C C . GLY A 1 85 ? 18.680 -26.800 -10.270 1.00 93.00 85 GLY A C 1
ATOM 661 O O . GLY A 1 85 ? 18.452 -27.870 -9.713 1.00 93.00 85 GLY A O 1
ATOM 662 N N . GLU A 1 86 ? 18.888 -25.672 -9.586 1.00 95.25 86 GLU A N 1
ATOM 663 C CA . GLU A 1 86 ? 18.800 -25.595 -8.126 1.00 95.25 86 GLU A CA 1
ATOM 66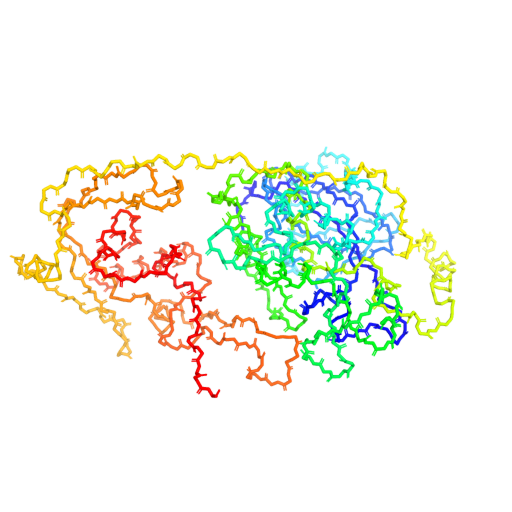4 C C . GLU A 1 86 ? 17.342 -25.659 -7.646 1.00 95.25 86 GLU A C 1
ATOM 666 O O . GLU A 1 86 ? 16.445 -25.072 -8.254 1.00 95.25 86 GLU A O 1
ATOM 671 N N . VAL A 1 87 ? 17.120 -26.344 -6.520 1.00 92.81 87 VAL A N 1
ATOM 672 C CA . VAL A 1 87 ? 15.853 -26.325 -5.781 1.00 92.81 87 VAL A CA 1
ATOM 673 C C . VAL A 1 87 ? 16.063 -25.526 -4.501 1.00 92.81 87 VAL A C 1
ATOM 675 O O . VAL A 1 87 ? 16.736 -25.985 -3.580 1.00 92.81 87 VAL A O 1
ATOM 678 N N . LEU A 1 88 ? 15.478 -24.331 -4.450 1.00 90.00 88 LEU A N 1
ATOM 679 C CA . LEU A 1 88 ? 15.479 -23.483 -3.263 1.00 90.00 88 LEU A CA 1
ATOM 680 C C . LEU A 1 88 ? 14.218 -23.758 -2.434 1.00 90.00 88 LEU A C 1
ATOM 682 O O . LEU A 1 88 ? 13.113 -23.762 -2.972 1.00 90.00 88 LEU A O 1
ATOM 686 N N . SER A 1 89 ? 14.382 -23.962 -1.127 1.00 88.44 89 SER A N 1
ATOM 687 C CA . SER A 1 89 ? 13.281 -24.238 -0.198 1.00 88.44 89 SER A CA 1
ATOM 688 C C . SER A 1 89 ? 13.370 -23.332 1.025 1.00 88.44 89 SER A C 1
ATOM 690 O O . SER A 1 89 ? 14.451 -23.126 1.574 1.00 88.44 89 SER A O 1
ATOM 692 N N . CYS A 1 90 ? 12.225 -22.838 1.492 1.00 86.31 90 CYS A N 1
ATOM 693 C CA . CYS A 1 90 ? 12.085 -22.107 2.748 1.00 86.31 90 CYS A CA 1
ATOM 694 C C . CYS A 1 90 ? 10.976 -22.737 3.602 1.00 86.31 90 CYS A C 1
ATOM 696 O O . CYS A 1 90 ? 10.013 -23.288 3.075 1.00 86.31 90 CYS A O 1
ATOM 698 N N . ALA A 1 91 ? 11.121 -22.683 4.929 1.00 86.75 91 ALA A N 1
ATOM 699 C CA . ALA A 1 91 ? 10.112 -23.208 5.855 1.00 86.75 91 ALA A CA 1
ATOM 700 C C . ALA A 1 91 ? 8.863 -22.310 5.940 1.00 86.75 91 ALA A C 1
ATOM 702 O O . ALA A 1 91 ? 7.773 -22.787 6.242 1.00 86.75 91 ALA A O 1
ATOM 703 N N . GLY A 1 92 ? 9.026 -21.013 5.668 1.00 85.19 92 GLY A N 1
ATOM 704 C CA . GLY A 1 92 ? 7.966 -20.013 5.695 1.00 85.19 92 GLY A CA 1
ATOM 705 C C . GLY A 1 92 ? 8.476 -18.633 5.277 1.00 85.19 92 GLY A C 1
ATOM 706 O O . GLY A 1 92 ? 9.677 -18.419 5.092 1.00 85.19 92 GLY A O 1
ATOM 707 N N . CYS A 1 93 ? 7.557 -17.681 5.124 1.00 85.69 93 CYS A N 1
ATOM 708 C CA . CYS A 1 93 ? 7.872 -16.304 4.748 1.00 85.69 93 CYS A CA 1
ATOM 709 C C . CYS A 1 93 ? 8.565 -15.568 5.909 1.00 85.69 93 CYS A C 1
ATOM 711 O O . CYS A 1 93 ? 7.895 -15.161 6.853 1.00 85.69 93 CYS A O 1
ATOM 713 N N . HIS A 1 94 ? 9.884 -15.362 5.808 1.00 85.75 94 HIS A N 1
ATOM 714 C CA . HIS A 1 94 ? 10.722 -14.703 6.830 1.00 85.75 94 HIS A CA 1
ATOM 715 C C . HIS A 1 94 ? 10.859 -15.488 8.154 1.00 85.75 94 HIS A C 1
ATOM 717 O O . HIS A 1 94 ? 11.061 -14.916 9.226 1.00 85.75 94 HIS A O 1
ATOM 723 N N . GLU A 1 95 ? 10.766 -16.813 8.065 1.00 83.00 95 GLU A N 1
ATOM 724 C CA . GLU A 1 95 ? 11.017 -17.723 9.181 1.00 83.00 95 GLU A CA 1
ATOM 725 C C . GLU A 1 95 ? 12.522 -17.803 9.517 1.00 83.00 95 GLU A C 1
ATOM 727 O O . GLU A 1 95 ? 13.372 -17.525 8.665 1.00 83.00 95 GLU A O 1
ATOM 732 N N . ASN A 1 96 ? 12.872 -18.187 10.751 1.00 78.50 96 ASN A N 1
ATOM 733 C CA . ASN A 1 96 ? 14.275 -18.300 11.157 1.00 78.50 96 ASN A CA 1
ATOM 734 C C . ASN A 1 96 ? 15.039 -19.313 10.288 1.00 78.50 96 ASN A C 1
ATOM 736 O O . ASN A 1 96 ? 14.549 -20.400 9.993 1.00 78.50 96 ASN A O 1
ATOM 740 N N . HIS A 1 97 ? 16.294 -19.003 9.946 1.00 70.62 97 HIS A N 1
ATOM 741 C CA . HIS A 1 97 ? 17.133 -19.860 9.093 1.00 70.62 97 HIS A CA 1
ATOM 742 C C . HIS A 1 97 ? 17.396 -21.267 9.665 1.00 70.62 97 HIS A C 1
ATOM 744 O O . HIS A 1 97 ? 17.741 -22.173 8.913 1.00 70.62 97 HIS A O 1
ATOM 750 N N . GLY A 1 98 ? 17.249 -21.452 10.982 1.00 74.56 98 GLY A N 1
ATOM 751 C CA . GLY A 1 98 ? 17.354 -22.757 11.648 1.00 74.56 98 GLY A CA 1
ATOM 752 C C . GLY A 1 98 ? 16.047 -23.555 11.686 1.00 74.56 98 GLY A C 1
ATOM 753 O O . GLY A 1 98 ? 16.046 -24.699 12.139 1.00 74.56 98 GLY A O 1
ATOM 754 N N . THR A 1 99 ? 14.934 -22.974 11.235 1.00 79.44 99 THR A N 1
ATOM 755 C CA . THR A 1 99 ? 13.634 -23.640 11.215 1.00 79.44 99 THR A CA 1
ATOM 756 C C . THR A 1 99 ? 13.546 -24.554 10.000 1.00 79.44 99 THR A C 1
ATOM 758 O O . THR A 1 99 ? 13.801 -24.153 8.864 1.00 79.44 99 THR A O 1
ATOM 761 N N . THR A 1 100 ? 13.135 -25.797 10.232 1.00 73.69 100 THR A N 1
ATOM 762 C CA . THR A 1 100 ? 12.820 -26.750 9.167 1.00 73.69 100 THR A CA 1
ATOM 763 C C . THR A 1 100 ? 11.307 -26.872 9.043 1.00 73.69 100 THR A C 1
ATOM 765 O O . THR A 1 100 ? 10.599 -26.999 10.040 1.00 73.69 100 THR A O 1
ATOM 768 N N . GLY A 1 101 ? 10.799 -26.778 7.815 1.00 68.50 101 GLY A N 1
ATOM 769 C CA . GLY A 1 101 ? 9.382 -26.998 7.538 1.00 68.50 101 GLY A CA 1
ATOM 770 C C . GLY A 1 101 ? 9.047 -28.489 7.540 1.00 68.50 101 GLY A C 1
ATOM 771 O O . GLY A 1 101 ? 9.903 -29.325 7.239 1.00 68.50 101 GLY A O 1
ATOM 772 N N . ASP A 1 102 ? 7.790 -28.833 7.820 1.00 70.31 102 ASP A N 1
ATOM 773 C CA . ASP A 1 102 ? 7.300 -30.206 7.669 1.00 70.31 102 ASP A CA 1
ATOM 774 C C . ASP A 1 102 ? 7.021 -30.520 6.190 1.00 70.31 102 ASP A C 1
ATOM 776 O O . ASP A 1 102 ? 5.880 -30.558 5.726 1.00 70.31 102 ASP A O 1
ATOM 780 N N . ALA A 1 103 ? 8.098 -30.716 5.425 1.00 67.81 103 ALA A N 1
ATOM 781 C CA . ALA A 1 103 ? 8.026 -30.976 3.990 1.00 67.81 103 ALA A CA 1
ATOM 782 C C . ALA A 1 103 ? 7.235 -32.252 3.652 1.00 67.81 103 ALA A C 1
ATOM 784 O O . ALA A 1 103 ? 6.714 -32.371 2.550 1.00 67.81 103 ALA A O 1
ATOM 785 N N . LYS A 1 104 ? 7.100 -33.211 4.579 1.00 66.62 104 LYS A N 1
ATOM 786 C CA . LYS A 1 104 ? 6.443 -34.500 4.300 1.00 66.62 104 LYS A CA 1
ATOM 787 C C . LYS A 1 104 ? 4.949 -34.367 4.002 1.00 66.62 104 LYS A C 1
ATOM 789 O O . LYS A 1 104 ? 4.397 -35.241 3.342 1.00 66.62 104 LYS A O 1
ATOM 794 N N . ASN A 1 105 ? 4.322 -33.288 4.466 1.00 77.19 105 ASN A N 1
ATOM 795 C CA . ASN A 1 105 ? 2.883 -33.069 4.352 1.00 77.19 105 ASN A CA 1
ATOM 796 C C . ASN A 1 105 ? 2.507 -31.914 3.412 1.00 77.19 105 ASN A C 1
ATOM 798 O O . ASN A 1 105 ? 1.324 -31.607 3.296 1.00 77.19 105 ASN A O 1
ATOM 802 N N . ALA A 1 106 ? 3.483 -31.287 2.744 1.00 88.00 106 ALA A N 1
ATOM 803 C CA . ALA A 1 106 ? 3.228 -30.175 1.834 1.00 88.00 106 ALA A CA 1
ATOM 804 C C . ALA A 1 106 ? 2.518 -30.660 0.560 1.00 88.00 106 ALA A C 1
ATOM 806 O O . ALA A 1 106 ? 3.095 -31.403 -0.240 1.00 88.00 106 ALA A O 1
ATOM 807 N N . GLN A 1 107 ? 1.281 -30.211 0.349 1.00 92.88 107 GLN A N 1
ATOM 808 C CA . GLN A 1 107 ? 0.468 -30.569 -0.818 1.00 92.88 107 GLN A CA 1
ATOM 809 C C . GLN A 1 107 ? 1.163 -30.218 -2.138 1.00 92.88 107 GLN A C 1
ATOM 811 O O . GLN A 1 107 ? 1.112 -30.999 -3.089 1.00 92.88 107 GLN A O 1
ATOM 816 N N . ALA A 1 108 ? 1.892 -29.100 -2.183 1.00 93.25 108 ALA A N 1
ATOM 817 C CA . ALA A 1 108 ? 2.592 -28.658 -3.384 1.00 93.25 108 ALA A CA 1
ATOM 818 C C . ALA A 1 108 ? 3.671 -29.643 -3.877 1.00 93.25 108 ALA A C 1
ATOM 820 O O . ALA A 1 108 ? 3.985 -29.649 -5.063 1.00 93.25 108 ALA A O 1
ATOM 821 N N . LEU A 1 109 ? 4.220 -30.502 -3.004 1.00 91.31 109 LEU A N 1
ATOM 822 C CA . LEU A 1 109 ? 5.209 -31.522 -3.389 1.00 91.31 109 LEU A CA 1
ATOM 823 C C . LEU A 1 109 ? 4.581 -32.769 -4.032 1.00 91.31 109 LEU A C 1
ATOM 825 O O . LEU A 1 109 ? 5.303 -33.615 -4.556 1.00 91.31 109 LEU A O 1
ATOM 829 N N . GLN A 1 110 ? 3.251 -32.896 -4.007 1.00 91.69 110 GLN A N 1
ATOM 830 C CA . GLN A 1 110 ? 2.526 -33.998 -4.651 1.00 91.69 110 GLN A CA 1
ATOM 831 C C . GLN A 1 110 ? 2.299 -33.757 -6.150 1.00 91.69 110 GLN A C 1
ATOM 833 O O . GLN A 1 110 ? 1.826 -34.643 -6.860 1.00 91.69 110 GLN A O 1
ATOM 838 N N . GLN A 1 111 ? 2.625 -32.559 -6.637 1.00 90.56 111 GLN A N 1
ATOM 839 C CA . GLN A 1 111 ? 2.459 -32.139 -8.023 1.00 90.56 111 GLN A CA 1
ATOM 840 C C . GLN A 1 111 ? 3.806 -31.679 -8.599 1.00 90.56 111 GLN A C 1
ATOM 842 O O . GLN A 1 111 ? 4.703 -31.286 -7.849 1.00 90.56 111 GLN A O 1
ATOM 847 N N . PRO A 1 112 ? 3.995 -31.726 -9.931 1.00 94.56 112 PRO A N 1
ATOM 848 C CA . PRO A 1 112 ? 5.171 -31.121 -10.544 1.00 94.56 112 PRO A CA 1
ATOM 849 C C . PRO A 1 112 ? 5.196 -29.599 -10.296 1.00 94.56 112 PRO A C 1
ATOM 851 O O . PRO A 1 112 ? 4.130 -28.988 -10.175 1.00 94.56 112 PRO A O 1
ATOM 854 N N . PRO A 1 113 ? 6.385 -28.962 -10.277 1.00 96.25 113 PRO A N 1
ATOM 855 C CA . PRO A 1 113 ? 6.488 -27.512 -10.147 1.00 96.25 113 PRO A CA 1
ATOM 856 C C . PRO A 1 113 ? 5.656 -26.786 -11.206 1.00 96.25 113 PRO A C 1
ATOM 858 O O . PRO A 1 113 ? 5.764 -27.095 -12.395 1.00 96.25 113 PRO A O 1
ATOM 861 N N . ARG A 1 114 ? 4.855 -25.808 -10.776 1.00 97.44 114 ARG A N 1
ATOM 862 C CA . ARG A 1 114 ? 4.038 -24.976 -11.668 1.00 97.44 114 ARG A CA 1
ATOM 863 C C . ARG A 1 114 ? 4.890 -23.926 -12.388 1.00 97.44 114 ARG A C 1
ATOM 865 O O . ARG A 1 114 ? 5.918 -23.487 -11.874 1.00 97.44 114 ARG A O 1
ATOM 872 N N . GLU A 1 115 ? 4.438 -23.499 -13.561 1.00 97.62 115 GLU A N 1
ATOM 873 C CA . GLU A 1 115 ? 4.983 -22.323 -14.248 1.00 97.62 115 GLU A CA 1
ATOM 874 C C . GLU A 1 115 ? 4.290 -21.047 -13.754 1.00 97.62 115 GLU A C 1
ATOM 876 O O . GLU A 1 115 ? 3.144 -21.090 -13.297 1.00 97.62 115 GLU A O 1
ATOM 881 N N . LEU A 1 116 ? 4.978 -19.908 -13.858 1.00 97.94 116 LEU A N 1
ATOM 882 C CA . LEU A 1 116 ? 4.391 -18.610 -13.527 1.00 97.94 116 LEU A CA 1
ATOM 883 C C . LEU A 1 116 ? 3.334 -18.222 -14.566 1.00 97.94 116 LEU A C 1
ATOM 885 O O . LEU A 1 116 ? 3.576 -18.281 -15.772 1.00 97.94 116 LEU A O 1
ATOM 889 N N . LYS A 1 117 ? 2.172 -17.771 -14.093 1.00 97.62 117 LYS A N 1
ATOM 890 C CA . LYS A 1 117 ? 1.149 -17.145 -14.930 1.00 97.62 117 LYS A CA 1
ATOM 891 C C . LYS A 1 117 ? 1.557 -15.706 -15.232 1.00 97.62 117 LYS A C 1
ATOM 893 O O . LYS A 1 117 ? 1.768 -14.925 -14.306 1.00 97.62 117 LYS A O 1
ATOM 898 N N . GLU A 1 118 ? 1.642 -15.355 -16.512 1.00 95.94 118 GLU A N 1
ATOM 899 C CA . GLU A 1 118 ? 2.018 -14.007 -16.952 1.00 95.94 118 GLU A CA 1
ATOM 900 C C . GLU A 1 118 ? 1.061 -12.924 -16.431 1.00 95.94 118 GLU A C 1
ATOM 902 O O . GLU A 1 118 ? -0.147 -13.138 -16.291 1.00 95.94 118 GLU A O 1
ATOM 907 N N . TRP A 1 119 ? 1.612 -11.734 -16.180 1.00 95.75 119 TRP A N 1
ATOM 908 C CA . TRP A 1 119 ? 0.872 -10.574 -15.688 1.00 95.75 119 TRP A CA 1
ATOM 909 C C . TRP A 1 119 ? 0.655 -9.555 -16.815 1.00 95.75 119 TRP A C 1
ATOM 911 O O . TRP A 1 119 ? 1.557 -8.789 -17.157 1.00 95.75 119 TRP A O 1
ATOM 921 N N . HIS A 1 120 ? -0.547 -9.567 -17.405 1.00 93.94 120 HIS A N 1
ATOM 922 C CA . HIS A 1 120 ? -0.989 -8.656 -18.477 1.00 93.94 120 HIS A CA 1
ATOM 923 C C . HIS A 1 120 ? 0.050 -8.473 -19.595 1.00 93.94 120 HIS A C 1
ATOM 925 O O . HIS A 1 120 ? 0.454 -7.352 -19.925 1.00 93.94 120 HIS A O 1
ATOM 931 N N . GLY A 1 121 ? 0.517 -9.595 -20.149 1.00 92.75 121 GLY A N 1
ATOM 932 C CA . GLY A 1 121 ? 1.469 -9.650 -21.258 1.00 92.75 121 GLY A CA 1
ATOM 933 C C . GLY A 1 121 ? 2.935 -9.838 -20.835 1.00 92.75 121 GLY A C 1
ATOM 934 O O . GLY A 1 121 ? 3.217 -10.241 -19.706 1.00 92.75 121 GLY A O 1
ATOM 935 N N . PRO A 1 122 ? 3.892 -9.556 -21.740 1.00 93.56 122 PRO A N 1
ATOM 936 C CA . PRO A 1 122 ? 5.304 -9.860 -21.524 1.00 93.56 122 PRO A CA 1
ATOM 937 C C . PRO A 1 122 ? 5.935 -9.038 -20.391 1.00 93.56 122 PRO A C 1
ATOM 939 O O . PRO A 1 122 ? 5.599 -7.867 -20.164 1.00 93.56 122 PRO A O 1
ATOM 942 N N . VAL A 1 123 ? 6.920 -9.650 -19.722 1.00 94.69 123 VAL A N 1
ATOM 943 C CA . VAL A 1 123 ? 7.646 -9.074 -18.579 1.00 94.69 123 VAL A CA 1
ATOM 944 C C . VAL A 1 123 ? 8.363 -7.780 -18.959 1.00 94.69 123 VAL A C 1
ATOM 946 O O . VAL A 1 123 ? 9.290 -7.758 -19.773 1.00 94.69 123 VAL A O 1
ATOM 949 N N . ARG A 1 124 ? 8.037 -6.707 -18.245 1.00 95.31 124 ARG A N 1
ATOM 950 C CA . ARG A 1 124 ? 8.561 -5.356 -18.472 1.00 95.31 124 ARG A CA 1
ATOM 951 C C . ARG A 1 124 ? 8.649 -4.568 -17.176 1.00 95.31 124 ARG A C 1
ATOM 953 O O . ARG A 1 124 ? 8.183 -5.006 -16.128 1.00 95.31 124 ARG A O 1
ATOM 960 N N . GLY A 1 125 ? 9.260 -3.400 -17.275 1.00 96.31 125 GLY A N 1
ATOM 961 C CA . GLY A 1 125 ? 9.248 -2.384 -16.238 1.00 96.31 125 GLY A CA 1
ATOM 962 C C . GLY A 1 125 ? 7.859 -1.891 -15.866 1.00 96.31 125 GLY A C 1
ATOM 963 O O . GLY A 1 125 ? 7.182 -1.340 -16.738 1.00 96.31 125 GLY A O 1
ATOM 964 N N . PHE A 1 126 ? 7.473 -2.010 -14.594 1.00 97.19 126 PHE A N 1
ATOM 965 C CA . PHE A 1 126 ? 6.205 -1.473 -14.107 1.00 97.19 126 PHE A CA 1
ATOM 966 C C . PHE A 1 126 ? 6.270 0.059 -14.061 1.00 97.19 126 PHE A C 1
ATOM 968 O O . PHE A 1 126 ? 6.966 0.630 -13.225 1.00 97.19 126 PHE A O 1
ATOM 975 N N . SER A 1 127 ? 5.553 0.722 -14.967 1.00 96.00 127 SER A N 1
ATOM 976 C CA . SER A 1 127 ? 5.521 2.184 -15.096 1.00 96.00 127 SER A CA 1
ATOM 977 C C . SER A 1 127 ? 4.124 2.705 -14.824 1.00 96.00 127 SER A C 1
ATOM 979 O O . SER A 1 127 ? 3.147 2.143 -15.311 1.00 96.00 127 SER A O 1
ATOM 981 N N . PHE A 1 128 ? 4.018 3.816 -14.102 1.00 97.50 128 PHE A N 1
ATOM 982 C CA . PHE A 1 128 ? 2.733 4.459 -13.862 1.00 97.50 128 PHE A CA 1
ATOM 983 C C . PHE A 1 128 ? 2.065 4.872 -15.176 1.00 97.50 128 PHE A C 1
ATOM 985 O O . PHE A 1 128 ? 0.889 4.582 -15.379 1.00 97.50 128 PHE A O 1
ATOM 992 N N . ALA A 1 129 ? 2.824 5.464 -16.102 1.00 95.00 129 ALA A N 1
ATOM 993 C CA . ALA A 1 129 ? 2.303 5.918 -17.389 1.00 95.00 129 ALA A CA 1
ATOM 994 C C . ALA A 1 129 ? 1.758 4.767 -18.253 1.00 95.00 129 ALA A C 1
ATOM 996 O O . ALA A 1 129 ? 0.811 4.964 -19.006 1.00 95.00 129 ALA A O 1
ATOM 997 N N . ARG A 1 130 ? 2.330 3.561 -18.138 1.00 94.31 130 ARG A N 1
ATOM 998 C CA . ARG A 1 130 ? 1.873 2.384 -18.898 1.00 94.31 130 ARG A CA 1
ATOM 999 C C . ARG A 1 130 ? 0.803 1.572 -18.193 1.00 94.31 130 ARG A C 1
ATOM 1001 O O . ARG A 1 130 ? -0.089 1.056 -18.851 1.00 94.31 130 ARG A O 1
ATOM 1008 N N . GLU A 1 131 ? 0.922 1.402 -16.881 1.00 95.81 131 GLU A N 1
ATOM 1009 C CA . GLU A 1 131 ? 0.110 0.428 -16.153 1.00 95.81 131 GLU A CA 1
ATOM 1010 C C . GLU A 1 131 ? -1.049 1.073 -15.386 1.00 95.81 131 GLU A C 1
ATOM 1012 O O . GLU A 1 131 ? -2.054 0.405 -15.167 1.00 95.81 131 GLU A O 1
ATOM 1017 N N . VAL A 1 132 ? -0.935 2.346 -14.984 1.00 97.81 132 VAL A N 1
ATOM 1018 C CA . VAL A 1 132 ? -1.909 3.020 -14.105 1.00 97.81 132 VAL A CA 1
ATOM 1019 C C . VAL A 1 132 ? -2.618 4.177 -14.797 1.00 97.81 132 VAL A C 1
ATOM 1021 O O . VAL A 1 132 ? -3.833 4.300 -14.670 1.00 97.81 132 VAL A O 1
ATOM 1024 N N . GLN A 1 133 ? -1.902 5.006 -15.558 1.00 97.44 133 GLN A N 1
ATOM 1025 C CA . GLN A 1 133 ? -2.507 6.128 -16.275 1.00 97.44 133 GLN A CA 1
ATOM 1026 C C . GLN A 1 133 ? -3.661 5.681 -17.194 1.00 97.44 133 GLN A C 1
ATOM 1028 O O . GLN A 1 133 ? -4.706 6.316 -17.114 1.00 97.44 133 GLN A O 1
ATOM 1033 N N . PRO A 1 134 ? -3.593 4.548 -17.930 1.00 96.12 134 PRO A N 1
ATOM 1034 C CA . PRO A 1 134 ? -4.739 4.061 -18.706 1.00 96.12 134 PRO A CA 1
ATOM 1035 C C . PRO A 1 134 ? -5.979 3.740 -17.857 1.00 96.12 134 PRO A C 1
ATOM 1037 O O . PRO A 1 134 ? -7.108 3.910 -18.315 1.00 96.12 134 PRO A O 1
ATOM 1040 N N . VAL A 1 135 ? -5.792 3.307 -16.604 1.00 97.19 135 VAL A N 1
ATOM 1041 C CA . VAL A 1 135 ? -6.898 3.098 -15.656 1.00 97.19 135 VAL A CA 1
ATOM 1042 C C . VAL A 1 135 ? -7.530 4.440 -15.288 1.00 97.19 135 VAL A C 1
ATOM 1044 O O . VAL A 1 135 ? -8.755 4.567 -15.300 1.00 97.19 135 VAL A O 1
ATOM 1047 N N . LEU A 1 136 ? -6.708 5.457 -15.013 1.00 97.56 136 LEU A N 1
ATOM 1048 C CA . LEU A 1 136 ? -7.193 6.807 -14.723 1.00 97.56 136 LEU A CA 1
ATOM 1049 C C . LEU A 1 136 ? -7.891 7.430 -15.931 1.00 97.56 136 LEU A C 1
ATOM 1051 O O . LEU A 1 136 ? -8.981 7.978 -15.781 1.00 97.56 136 LEU A O 1
ATOM 1055 N N . ASP A 1 137 ? -7.306 7.311 -17.120 1.00 96.62 137 ASP A N 1
ATOM 1056 C CA . ASP A 1 137 ? -7.858 7.841 -18.366 1.00 96.62 137 ASP A CA 1
ATOM 1057 C C . ASP A 1 137 ? -9.248 7.263 -18.633 1.00 96.62 137 ASP A C 1
ATOM 1059 O O . ASP A 1 137 ? -10.164 7.991 -19.013 1.00 96.62 137 ASP A O 1
ATOM 1063 N N . ARG A 1 138 ? -9.436 5.966 -18.360 1.00 96.31 138 ARG A N 1
ATOM 1064 C CA . ARG A 1 138 ? -10.720 5.286 -18.536 1.00 96.31 138 ARG A CA 1
ATOM 1065 C C . ARG A 1 138 ? -11.738 5.642 -17.462 1.00 96.31 138 ARG A C 1
ATOM 1067 O O . ARG A 1 138 ? -12.887 5.897 -17.796 1.00 96.31 138 ARG A O 1
ATOM 1074 N N . HIS A 1 139 ? -11.359 5.599 -16.188 1.00 96.44 139 HIS A N 1
ATOM 1075 C CA . HIS A 1 139 ? -12.330 5.568 -15.086 1.00 96.44 139 HIS A CA 1
ATOM 1076 C C . HIS A 1 139 ? -12.392 6.852 -14.255 1.00 96.44 139 HIS A C 1
ATOM 1078 O O . HIS A 1 139 ? -13.317 7.014 -13.461 1.00 96.44 139 HIS A O 1
ATOM 1084 N N . CYS A 1 140 ? -11.418 7.751 -14.396 1.00 95.69 140 CYS A N 1
ATOM 1085 C CA . CYS A 1 140 ? -11.274 8.917 -13.525 1.00 95.69 140 CYS A CA 1
ATOM 1086 C C . CYS A 1 140 ? -11.281 10.232 -14.304 1.00 95.69 140 CYS A C 1
ATOM 1088 O O . CYS A 1 140 ? -11.958 11.172 -13.890 1.00 95.69 140 CYS A O 1
ATOM 1090 N N . VAL A 1 141 ? -10.565 10.305 -15.431 1.00 95.19 141 VAL A N 1
ATOM 1091 C CA . VAL A 1 141 ? -10.352 11.545 -16.196 1.00 95.19 141 VAL A CA 1
ATOM 1092 C C . VAL A 1 141 ? -11.655 12.162 -16.688 1.00 95.19 141 VAL A C 1
ATOM 1094 O O . VAL A 1 141 ? -11.729 13.380 -16.746 1.00 95.19 141 VAL A O 1
ATOM 1097 N N . GLY A 1 142 ? -12.704 11.375 -16.947 1.00 92.50 142 GLY A N 1
ATOM 1098 C CA . GLY A 1 142 ? -14.015 11.921 -17.325 1.00 92.50 142 GLY A CA 1
ATOM 1099 C C . GLY A 1 142 ? -14.528 12.985 -16.342 1.00 92.50 142 GLY A C 1
ATOM 1100 O O . GLY A 1 142 ? -15.045 14.013 -16.764 1.00 92.50 142 GLY A O 1
ATOM 1101 N N . CYS A 1 143 ? -14.304 12.778 -15.040 1.00 91.31 143 CYS A N 1
ATOM 1102 C CA . CYS A 1 143 ? -14.589 13.770 -14.002 1.00 91.31 143 CYS A CA 1
ATOM 1103 C C . CYS A 1 143 ? -13.351 14.609 -13.639 1.00 91.31 143 CYS A C 1
ATOM 1105 O O . CYS A 1 143 ? -13.474 15.784 -13.324 1.00 91.31 143 CYS A O 1
ATOM 1107 N N . HIS A 1 144 ? -12.161 14.009 -13.638 1.00 93.88 144 HIS A N 1
ATOM 1108 C CA . HIS A 1 144 ? -10.901 14.601 -13.184 1.00 93.88 144 HIS A CA 1
ATOM 1109 C C . HIS A 1 144 ? -10.047 15.119 -14.353 1.00 93.88 144 HIS A C 1
ATOM 1111 O O . HIS A 1 144 ? -8.894 14.720 -14.517 1.00 93.88 144 HIS A O 1
ATOM 1117 N N . ASN A 1 145 ? -10.615 15.998 -15.177 1.00 92.12 145 ASN A N 1
ATOM 1118 C CA . ASN A 1 145 ? -9.991 16.540 -16.393 1.00 92.12 145 ASN A CA 1
ATOM 1119 C C . ASN A 1 145 ? -9.387 17.950 -16.217 1.00 92.12 145 ASN A C 1
ATOM 1121 O O . ASN A 1 145 ? -8.949 18.556 -17.193 1.00 92.12 145 ASN A O 1
ATOM 1125 N N . GLY A 1 146 ? -9.400 18.496 -14.997 1.00 89.06 146 GLY A N 1
ATOM 1126 C CA . GLY A 1 146 ? -8.915 19.848 -14.697 1.00 89.06 146 GLY A CA 1
ATOM 1127 C C . GLY A 1 146 ? -9.921 20.975 -14.956 1.00 89.06 146 GLY A C 1
ATOM 1128 O O . GLY A 1 146 ? -9.623 22.131 -14.645 1.00 89.06 146 GLY A O 1
ATOM 1129 N N . GLU A 1 147 ? -11.115 20.665 -15.463 1.00 87.38 147 GLU A N 1
ATOM 1130 C CA . GLU A 1 147 ? -12.205 21.631 -15.585 1.00 87.38 147 GLU A CA 1
ATOM 1131 C C . GLU A 1 147 ? -12.851 21.896 -14.216 1.00 87.38 147 GLU A C 1
ATOM 1133 O O . GLU A 1 147 ? -12.857 21.057 -13.309 1.00 87.38 147 GLU A O 1
ATOM 1138 N N . ALA A 1 148 ? -13.376 23.108 -14.032 1.00 81.94 148 ALA A N 1
ATOM 1139 C CA . ALA A 1 148 ? -14.121 23.434 -12.824 1.00 81.94 148 ALA A CA 1
ATOM 1140 C C . ALA A 1 148 ? -15.472 22.710 -12.843 1.00 81.94 148 ALA A C 1
ATOM 1142 O O . ALA A 1 148 ? -16.159 22.702 -13.864 1.00 81.94 148 ALA A O 1
ATOM 1143 N N . ARG A 1 149 ? -15.881 22.149 -11.701 1.00 78.06 149 ARG A N 1
ATOM 1144 C CA . ARG A 1 149 ? -17.250 21.648 -11.547 1.00 78.06 149 ARG A CA 1
ATOM 1145 C C . ARG A 1 149 ? -18.256 22.796 -11.631 1.00 78.06 149 ARG A C 1
ATOM 1147 O O . ARG A 1 149 ? -17.922 23.945 -11.342 1.00 78.06 149 ARG A O 1
ATOM 1154 N N . GLU A 1 150 ? -19.507 22.461 -11.940 1.00 76.50 150 GLU A N 1
ATOM 1155 C CA . GLU A 1 150 ? -20.631 23.411 -11.953 1.00 76.50 150 GLU A CA 1
ATOM 1156 C C . GLU A 1 150 ? -20.793 24.164 -10.617 1.00 76.50 150 GLU A C 1
ATOM 1158 O O . GLU A 1 150 ? -21.211 25.318 -10.601 1.00 76.50 150 GLU A O 1
ATOM 1163 N N . ASP A 1 151 ? -20.402 23.547 -9.494 1.00 76.50 151 ASP A N 1
ATOM 1164 C CA . ASP A 1 151 ? -20.420 24.147 -8.152 1.00 76.50 151 ASP A CA 1
ATOM 1165 C C . ASP A 1 151 ? -19.193 25.034 -7.839 1.00 76.50 151 ASP A C 1
ATOM 1167 O O . ASP A 1 151 ? -19.018 25.492 -6.707 1.00 76.50 151 ASP A O 1
ATOM 1171 N N . GLY A 1 152 ? -18.321 25.265 -8.826 1.00 74.19 152 GLY A N 1
ATOM 1172 C CA . GLY A 1 152 ? -17.105 26.068 -8.713 1.00 74.19 152 GLY A CA 1
ATOM 1173 C C . GLY A 1 152 ? -15.958 25.391 -7.957 1.00 74.19 152 GLY A C 1
ATOM 1174 O O . GLY A 1 152 ? -14.879 25.980 -7.835 1.00 74.19 152 GLY A O 1
ATOM 1175 N N . ARG A 1 153 ? -16.135 24.160 -7.452 1.00 74.81 153 ARG A N 1
ATOM 1176 C CA . ARG A 1 153 ? -15.049 23.428 -6.790 1.00 74.81 153 ARG A CA 1
ATOM 1177 C C . ARG A 1 153 ? -14.056 22.923 -7.829 1.00 74.81 153 ARG A C 1
ATOM 1179 O O . ARG A 1 153 ? -14.416 22.270 -8.807 1.00 74.81 153 ARG A O 1
ATOM 1186 N N . ARG A 1 154 ? -12.772 23.176 -7.575 1.00 76.12 154 ARG A N 1
ATOM 1187 C CA . ARG A 1 154 ? -11.685 22.533 -8.316 1.00 76.12 154 ARG A CA 1
ATOM 1188 C C . ARG A 1 154 ? -11.428 21.154 -7.729 1.00 76.12 154 ARG A C 1
ATOM 1190 O O . ARG A 1 154 ? -11.089 21.033 -6.553 1.00 76.12 154 ARG A O 1
ATOM 1197 N N . ILE A 1 155 ? -11.585 20.135 -8.560 1.00 87.69 155 ILE A N 1
ATOM 1198 C CA . ILE A 1 155 ? -11.167 18.767 -8.262 1.00 87.69 155 ILE A CA 1
ATOM 1199 C C . ILE A 1 155 ? -9.811 18.487 -8.921 1.00 87.69 155 ILE A C 1
ATOM 1201 O O . ILE A 1 155 ? -9.426 19.209 -9.842 1.00 87.69 155 ILE A O 1
ATOM 1205 N N . PRO A 1 156 ? -9.043 17.498 -8.432 1.00 91.00 156 PRO A N 1
ATOM 1206 C CA . PRO A 1 156 ? -7.721 17.219 -8.981 1.00 91.00 156 PRO A CA 1
ATOM 1207 C C . PRO A 1 156 ? -7.780 16.833 -10.463 1.00 91.00 156 PRO A C 1
ATOM 1209 O O . PRO A 1 156 ? -8.667 16.076 -10.852 1.00 91.00 156 PRO A O 1
ATOM 1212 N N . ASP A 1 157 ? -6.826 17.322 -11.257 1.00 93.88 157 ASP A N 1
ATOM 1213 C CA . ASP A 1 157 ? -6.621 16.922 -12.654 1.00 93.88 157 ASP A CA 1
ATOM 1214 C C . ASP A 1 157 ? -5.757 15.656 -12.707 1.00 93.88 157 ASP A C 1
ATOM 1216 O O . ASP A 1 157 ? -4.616 15.652 -12.230 1.00 93.88 157 ASP A O 1
ATOM 1220 N N . LEU A 1 158 ? -6.310 14.581 -13.266 1.00 96.38 158 LEU A N 1
ATOM 1221 C CA . LEU A 1 158 ? -5.673 13.269 -13.366 1.00 96.38 158 LEU A CA 1
ATOM 1222 C C . LEU A 1 158 ? -5.235 12.917 -14.791 1.00 96.38 158 LEU A C 1
ATOM 1224 O O . LEU A 1 158 ? -4.789 11.791 -15.019 1.00 96.38 158 LEU A O 1
ATOM 1228 N N . ARG A 1 159 ? -5.307 13.859 -15.739 1.00 94.75 159 ARG A N 1
ATOM 1229 C CA . ARG A 1 159 ? -4.744 13.664 -17.082 1.00 94.75 159 ARG A CA 1
ATOM 1230 C C . ARG A 1 159 ? -3.235 13.455 -16.997 1.00 94.75 159 ARG A C 1
ATOM 1232 O O . ARG A 1 159 ? -2.565 14.107 -16.195 1.00 94.75 159 ARG A O 1
ATOM 1239 N N . GLY A 1 160 ? -2.711 12.556 -17.828 1.00 89.50 160 GLY A N 1
ATOM 1240 C CA . GLY A 1 160 ? -1.276 12.260 -17.871 1.00 89.50 160 GLY A CA 1
ATOM 1241 C C . GLY A 1 160 ? -0.435 13.440 -18.361 1.00 89.50 160 GLY A C 1
ATOM 1242 O O . GLY A 1 160 ? 0.607 13.729 -17.779 1.00 89.50 160 GLY A O 1
ATOM 1243 N N . ASP A 1 161 ? -0.914 14.151 -19.385 1.00 88.25 161 ASP A N 1
ATOM 1244 C CA . ASP A 1 161 ? -0.289 15.378 -19.880 1.00 88.25 161 ASP A CA 1
ATOM 1245 C C . ASP A 1 161 ? -1.045 16.613 -19.383 1.00 88.25 161 ASP A C 1
ATOM 1247 O O . ASP A 1 161 ? -2.261 16.739 -19.547 1.00 88.25 161 ASP A O 1
ATOM 1251 N N . GLN A 1 162 ? -0.300 17.518 -18.757 1.00 91.00 162 GLN A N 1
ATOM 1252 C CA . GLN A 1 162 ? -0.795 18.785 -18.226 1.00 91.00 162 GLN A CA 1
ATOM 1253 C C . GLN A 1 162 ? 0.149 19.951 -18.571 1.00 91.00 162 GLN A C 1
ATOM 1255 O O . GLN A 1 162 ? 0.025 21.018 -17.972 1.00 91.00 162 GLN A O 1
ATOM 1260 N N . GLY A 1 163 ? 1.124 19.755 -19.475 1.00 89.25 163 GLY A N 1
ATOM 1261 C CA . GLY A 1 163 ? 2.121 20.775 -19.844 1.00 89.25 163 GLY A CA 1
ATOM 1262 C C . GLY A 1 163 ? 3.085 21.184 -18.719 1.00 89.25 163 GLY A C 1
ATOM 1263 O O . GLY A 1 163 ? 3.769 22.201 -18.817 1.00 89.25 163 GLY A O 1
ATOM 1264 N N . ARG A 1 164 ? 3.126 20.416 -17.626 1.00 94.00 164 ARG A N 1
ATOM 1265 C CA . ARG A 1 164 ? 3.949 20.669 -16.438 1.00 94.00 164 ARG A CA 1
ATOM 1266 C C . ARG A 1 164 ? 4.309 19.364 -15.742 1.00 94.00 164 ARG A C 1
ATOM 1268 O O . ARG A 1 164 ? 3.581 18.376 -15.839 1.00 94.00 164 ARG A O 1
ATOM 1275 N N . PHE A 1 165 ? 5.396 19.392 -14.984 1.00 95.69 165 PHE A N 1
ATOM 1276 C CA . PHE A 1 165 ? 5.926 18.255 -14.241 1.00 95.69 165 PHE A CA 1
ATOM 1277 C C . PHE A 1 165 ? 6.252 18.645 -12.805 1.00 95.69 165 PHE A C 1
ATOM 1279 O O . PHE A 1 165 ? 6.412 19.816 -12.468 1.00 95.69 165 PHE A O 1
ATOM 1286 N N . LEU A 1 166 ? 6.365 17.637 -11.949 1.00 95.12 166 LEU A N 1
ATOM 1287 C CA . LEU A 1 166 ? 6.822 17.784 -10.579 1.00 95.12 166 LEU A CA 1
ATOM 1288 C C . LEU A 1 166 ? 8.189 17.118 -10.475 1.00 95.12 166 LEU A C 1
ATOM 1290 O O . LEU A 1 166 ? 8.330 15.950 -10.833 1.00 95.12 166 LEU A O 1
ATOM 1294 N N . ALA A 1 167 ? 9.195 17.838 -9.995 1.00 94.25 167 ALA A N 1
ATOM 1295 C CA . ALA A 1 167 ? 10.565 17.356 -10.003 1.00 94.25 167 ALA A CA 1
ATOM 1296 C C . ALA A 1 167 ? 11.301 17.618 -8.687 1.00 94.25 167 ALA A C 1
ATOM 1298 O O . ALA A 1 167 ? 11.050 18.614 -8.002 1.00 94.25 167 ALA A O 1
ATOM 1299 N N . TYR A 1 168 ? 12.237 16.724 -8.368 1.00 91.50 168 TYR A N 1
ATOM 1300 C CA . TYR A 1 168 ? 13.220 16.908 -7.301 1.00 91.50 168 TYR A CA 1
ATOM 1301 C C . TYR A 1 168 ? 14.556 17.344 -7.889 1.00 91.50 168 TYR A C 1
ATOM 1303 O O . TYR A 1 168 ? 15.047 16.760 -8.861 1.00 91.50 168 TYR A O 1
ATOM 1311 N N . GLN A 1 169 ? 15.158 18.359 -7.280 1.00 91.44 169 GLN A N 1
ATOM 1312 C CA . GLN A 1 169 ? 16.537 18.738 -7.568 1.00 91.44 169 GLN A CA 1
ATOM 1313 C C . GLN A 1 169 ? 17.497 17.738 -6.909 1.00 91.44 169 GLN A C 1
ATOM 1315 O O . GLN A 1 169 ? 17.182 17.128 -5.888 1.00 91.44 169 GLN A O 1
ATOM 1320 N N . HIS A 1 170 ? 18.682 17.552 -7.488 1.00 87.38 170 HIS A N 1
ATOM 1321 C CA . HIS A 1 170 ? 19.708 16.711 -6.867 1.00 87.38 170 HIS A CA 1
ATOM 1322 C C . HIS A 1 170 ? 20.090 17.265 -5.494 1.00 87.38 170 HIS A C 1
ATOM 1324 O O . HIS A 1 170 ? 20.414 18.446 -5.384 1.00 87.38 170 HIS A O 1
ATOM 1330 N N . GLY A 1 171 ? 20.079 16.423 -4.459 1.00 86.12 171 GLY A N 1
ATOM 1331 C CA . GLY A 1 171 ? 20.398 16.891 -3.110 1.00 86.12 171 GLY A CA 1
ATOM 1332 C C . GLY A 1 171 ? 19.242 17.598 -2.382 1.00 86.12 171 GLY A C 1
ATOM 1333 O O . GLY A 1 171 ? 19.440 18.005 -1.242 1.00 86.12 171 GLY A O 1
ATOM 1334 N N . ASP A 1 172 ? 18.065 17.761 -3.003 1.00 86.19 172 ASP A N 1
ATOM 1335 C CA . ASP A 1 172 ? 16.931 18.503 -2.432 1.00 86.19 172 ASP A CA 1
ATOM 1336 C C . ASP A 1 172 ? 15.643 17.650 -2.446 1.00 86.19 172 ASP A C 1
ATOM 1338 O O . ASP A 1 172 ? 15.084 17.387 -3.518 1.00 86.19 172 ASP A O 1
ATOM 1342 N N . PRO A 1 173 ? 15.122 17.251 -1.270 1.00 81.75 173 PRO A N 1
ATOM 1343 C CA . PRO A 1 173 ? 13.894 16.467 -1.153 1.00 81.75 173 PRO A CA 1
ATOM 1344 C C . PRO A 1 173 ? 12.622 17.316 -1.331 1.00 81.75 173 PRO A C 1
ATOM 1346 O O . PRO A 1 173 ? 11.513 16.838 -1.092 1.00 81.75 173 PRO A O 1
ATOM 1349 N N . THR A 1 174 ? 12.740 18.586 -1.725 1.00 86.06 174 THR A N 1
ATOM 1350 C CA . THR A 1 174 ? 11.596 19.460 -1.993 1.00 86.06 174 THR A CA 1
ATOM 1351 C C . THR A 1 174 ? 11.060 19.219 -3.396 1.00 86.06 174 THR A C 1
ATOM 1353 O O . THR A 1 174 ? 11.742 19.460 -4.393 1.00 86.06 174 THR A O 1
ATOM 1356 N N . LEU A 1 175 ? 9.797 18.800 -3.486 1.00 90.31 175 LEU A N 1
ATOM 1357 C CA . LEU A 1 175 ? 9.118 18.642 -4.767 1.00 90.31 175 LEU A CA 1
ATOM 1358 C C . LEU A 1 175 ? 8.711 20.014 -5.316 1.00 90.31 175 LEU A C 1
ATOM 1360 O O . LEU A 1 175 ? 8.018 20.772 -4.633 1.00 90.31 175 LEU A O 1
ATOM 1364 N N . ARG A 1 176 ? 9.107 20.322 -6.553 1.00 94.06 176 ARG A N 1
ATOM 1365 C CA . ARG A 1 176 ? 8.808 21.600 -7.215 1.00 94.06 176 ARG A CA 1
ATOM 1366 C C . ARG A 1 176 ? 8.082 21.379 -8.528 1.00 94.06 176 ARG A C 1
ATOM 1368 O O . ARG A 1 176 ? 8.324 20.391 -9.211 1.00 94.06 176 ARG A O 1
ATOM 1375 N N . GLU A 1 177 ? 7.221 22.319 -8.884 1.00 95.88 177 GLU A N 1
ATOM 1376 C CA . GLU A 1 177 ? 6.605 22.352 -10.206 1.00 95.88 177 GLU A CA 1
ATOM 1377 C C . GLU A 1 177 ? 7.558 22.976 -11.229 1.00 95.88 177 GLU A C 1
ATOM 1379 O O . GLU A 1 177 ? 8.261 23.941 -10.922 1.00 95.88 177 GLU A O 1
ATOM 1384 N N . VAL A 1 178 ? 7.604 22.393 -12.426 1.00 94.94 178 VAL A N 1
ATOM 1385 C CA . VAL A 1 178 ? 8.455 22.814 -13.540 1.00 94.94 178 VAL A CA 1
ATOM 1386 C C . VAL A 1 178 ? 7.658 22.716 -14.838 1.00 94.94 178 VAL A C 1
ATOM 1388 O O . VAL A 1 178 ? 7.069 21.675 -15.134 1.00 94.94 178 VAL A O 1
ATOM 1391 N N . GLU A 1 179 ? 7.657 23.787 -15.625 1.00 93.25 179 GLU A N 1
ATOM 1392 C CA . GLU A 1 179 ? 7.075 23.801 -16.969 1.00 93.25 179 GLU A CA 1
ATOM 1393 C C . GLU A 1 179 ? 8.089 23.268 -17.991 1.00 93.25 179 GLU A C 1
ATOM 1395 O O . GLU A 1 179 ? 9.261 23.650 -17.973 1.00 93.25 179 GLU A O 1
ATOM 1400 N N . ALA A 1 180 ? 7.643 22.374 -18.873 1.00 90.88 180 ALA A N 1
ATOM 1401 C CA . ALA A 1 180 ? 8.431 21.846 -19.987 1.00 90.88 180 ALA A CA 1
ATOM 1402 C C . ALA A 1 180 ? 7.503 21.287 -21.066 1.00 90.88 180 ALA A C 1
ATOM 1404 O O . ALA A 1 180 ? 6.412 20.808 -20.753 1.00 90.88 180 ALA A O 1
ATOM 1405 N N . ALA A 1 181 ? 7.952 21.286 -22.324 1.00 87.25 181 ALA A N 1
ATOM 1406 C CA . ALA A 1 181 ? 7.162 20.727 -23.419 1.00 87.25 181 ALA A CA 1
ATOM 1407 C C . ALA A 1 181 ? 7.139 19.192 -23.375 1.00 87.25 181 ALA A C 1
ATOM 1409 O O . ALA A 1 181 ? 6.204 18.563 -23.863 1.00 87.25 181 ALA A O 1
ATOM 1410 N N . SER A 1 182 ? 8.165 18.570 -22.784 1.00 90.56 182 SER A N 1
ATOM 1411 C CA . SER A 1 182 ? 8.181 17.129 -22.548 1.00 90.56 182 SER A CA 1
ATOM 1412 C C . SER A 1 182 ? 9.047 16.739 -21.354 1.00 90.56 182 SER A C 1
ATOM 1414 O O . SER A 1 182 ? 10.030 17.401 -21.022 1.00 90.56 182 SER A O 1
ATOM 1416 N N . LYS A 1 183 ? 8.747 15.579 -20.759 1.00 91.12 183 LYS A N 1
ATOM 1417 C CA . LYS A 1 183 ? 9.565 14.976 -19.694 1.00 91.12 183 LYS A CA 1
ATOM 1418 C C . LYS A 1 183 ? 11.027 14.798 -20.119 1.00 91.12 183 LYS A C 1
ATOM 1420 O O . LYS A 1 183 ? 11.930 14.971 -19.306 1.00 91.12 183 LYS A O 1
ATOM 1425 N N . ALA A 1 184 ? 11.267 14.491 -21.397 1.00 90.94 184 ALA A N 1
ATOM 1426 C CA . ALA A 1 184 ? 12.595 14.240 -21.958 1.00 90.94 184 ALA A CA 1
ATOM 1427 C C . ALA A 1 184 ? 13.541 15.454 -21.874 1.00 90.94 184 ALA A C 1
ATOM 1429 O O . ALA A 1 184 ? 14.756 15.275 -21.743 1.00 90.94 184 ALA A O 1
ATOM 1430 N N . GLU A 1 185 ? 12.999 16.675 -21.910 1.00 92.25 185 GLU A N 1
ATOM 1431 C CA . GLU A 1 185 ? 13.770 17.917 -21.745 1.00 92.25 185 GLU A CA 1
ATOM 1432 C C . GLU A 1 185 ? 14.343 18.050 -20.330 1.00 92.25 185 GLU A C 1
ATOM 1434 O O . GLU A 1 185 ? 15.417 18.620 -20.152 1.00 92.25 185 GLU A O 1
ATOM 1439 N N . LEU A 1 186 ? 13.661 17.469 -19.338 1.00 92.50 186 LEU A N 1
ATOM 1440 C CA . LEU A 1 186 ? 14.028 17.535 -17.924 1.00 92.50 186 LEU A CA 1
ATOM 1441 C C . LEU A 1 186 ? 14.969 16.393 -17.494 1.00 92.50 186 LEU A C 1
ATOM 1443 O O . LEU A 1 186 ? 15.645 16.494 -16.465 1.00 92.50 186 LEU A O 1
ATOM 1447 N N . LEU A 1 187 ? 15.039 15.301 -18.266 1.00 89.12 187 LEU A N 1
ATOM 1448 C CA . LEU A 1 187 ? 15.869 14.142 -17.930 1.00 89.12 187 LEU A CA 1
ATOM 1449 C C . LEU A 1 187 ? 17.361 14.502 -17.928 1.00 89.12 187 LEU A C 1
ATOM 1451 O O . LEU A 1 187 ? 17.922 14.924 -18.942 1.00 89.12 187 LEU A O 1
ATOM 1455 N N . GLY A 1 188 ? 18.019 14.248 -16.796 1.00 86.56 188 GLY A N 1
ATOM 1456 C CA . GLY A 1 188 ? 19.432 14.560 -16.554 1.00 86.56 188 GLY A CA 1
ATOM 1457 C C . GLY A 1 188 ? 19.666 15.875 -15.808 1.00 86.56 188 GLY A C 1
ATOM 1458 O O . GLY A 1 188 ? 20.734 16.041 -15.227 1.00 86.56 188 GLY A O 1
ATOM 1459 N N . SER A 1 189 ? 18.677 16.772 -15.783 1.00 91.06 189 SER A N 1
ATOM 1460 C CA . SER A 1 189 ? 18.734 18.030 -15.023 1.00 91.06 189 SER A CA 1
ATOM 1461 C C . SER A 1 189 ? 18.169 17.895 -13.610 1.00 91.06 189 SER A C 1
ATOM 1463 O O . SER A 1 189 ? 18.532 18.664 -12.726 1.00 91.06 189 SER A O 1
ATOM 1465 N N . TYR A 1 190 ? 17.289 16.918 -13.407 1.00 91.88 190 TYR A N 1
ATOM 1466 C CA . TYR A 1 190 ? 16.616 16.644 -12.144 1.00 91.88 190 TYR A CA 1
ATOM 1467 C C . TYR A 1 190 ? 16.886 15.214 -11.693 1.00 91.88 190 TYR A C 1
ATOM 1469 O O . TYR A 1 190 ? 17.184 14.322 -12.497 1.00 91.88 190 TYR A O 1
ATOM 1477 N N . ALA A 1 191 ? 16.733 14.991 -10.393 1.00 88.00 191 ALA A N 1
ATOM 1478 C CA . ALA A 1 191 ? 16.920 13.680 -9.808 1.00 88.00 191 ALA A CA 1
ATOM 1479 C C . ALA A 1 191 ? 15.743 12.736 -10.082 1.00 88.00 191 ALA A C 1
ATOM 1481 O O . ALA A 1 191 ? 15.957 11.571 -10.415 1.00 88.00 191 ALA A O 1
ATOM 1482 N N . GLY A 1 192 ? 14.523 13.269 -10.017 1.00 90.25 192 GLY A N 1
ATOM 1483 C CA . GLY A 1 192 ? 13.289 12.583 -10.384 1.00 90.25 192 GLY A CA 1
ATOM 1484 C C . GLY A 1 192 ? 12.306 13.570 -10.998 1.00 90.25 192 GLY A C 1
ATOM 1485 O O . GLY A 1 192 ? 12.208 14.704 -10.532 1.00 90.25 192 GLY A O 1
ATOM 1486 N N . VAL A 1 193 ? 11.605 13.145 -12.049 1.00 93.94 193 VAL A N 1
ATOM 1487 C CA . VAL A 1 193 ? 10.611 13.944 -12.782 1.00 93.94 193 VAL A CA 1
ATOM 1488 C C . VAL A 1 193 ? 9.330 13.131 -12.898 1.00 93.94 193 VAL A C 1
ATOM 1490 O O . VAL A 1 193 ? 9.356 11.992 -13.369 1.00 93.94 193 VAL A O 1
ATOM 1493 N N . PHE A 1 194 ? 8.215 13.721 -12.489 1.00 95.12 194 PHE A N 1
ATOM 1494 C CA . PHE A 1 194 ? 6.944 13.037 -12.310 1.00 95.12 194 PHE A CA 1
ATOM 1495 C C . PHE A 1 194 ? 5.792 13.784 -12.965 1.00 95.12 194 PHE A C 1
ATOM 1497 O O . PHE A 1 194 ? 5.703 15.011 -12.914 1.00 95.12 194 PHE A O 1
ATOM 1504 N N . GLU A 1 195 ? 4.875 13.013 -13.528 1.00 95.19 195 GLU A N 1
ATOM 1505 C CA . GLU A 1 195 ? 3.592 13.477 -14.024 1.00 95.19 195 GLU A CA 1
ATOM 1506 C C . GLU A 1 195 ? 2.727 13.989 -12.845 1.00 95.19 195 GLU A C 1
ATOM 1508 O O . GLU A 1 195 ? 2.723 13.381 -11.762 1.00 95.19 195 GLU A O 1
ATOM 1513 N N . PRO A 1 196 ? 1.962 15.088 -13.001 1.00 95.69 196 PRO A N 1
ATOM 1514 C CA . PRO A 1 196 ? 1.107 15.596 -11.925 1.00 95.69 196 PRO A CA 1
ATOM 1515 C C . PRO A 1 196 ? 0.031 14.605 -11.464 1.00 95.69 196 PRO A C 1
ATOM 1517 O O . PRO A 1 196 ? -0.288 14.565 -10.270 1.00 95.69 196 PRO A O 1
ATOM 1520 N N . SER A 1 197 ? -0.498 13.780 -12.373 1.00 96.69 197 SER A N 1
ATOM 1521 C CA . SER A 1 197 ? -1.449 12.709 -12.054 1.00 96.69 197 SER A CA 1
ATOM 1522 C C . SER A 1 197 ? -0.837 11.668 -11.111 1.00 96.69 197 SER A C 1
ATOM 1524 O O . SER A 1 197 ? -1.464 11.316 -10.109 1.00 96.69 197 SER A O 1
ATOM 1526 N N . TYR A 1 198 ? 0.417 11.257 -11.351 1.00 97.56 198 TYR A N 1
ATOM 1527 C CA . TYR A 1 198 ? 1.164 10.356 -10.467 1.00 97.56 198 TYR A CA 1
ATOM 1528 C C . TYR A 1 198 ? 1.292 10.943 -9.063 1.00 97.56 198 TYR A C 1
ATOM 1530 O O . TYR A 1 198 ? 0.902 10.297 -8.095 1.00 97.56 198 TYR A O 1
ATOM 1538 N N . ILE A 1 199 ? 1.777 12.183 -8.929 1.00 95.50 199 ILE A N 1
ATOM 1539 C CA . ILE A 1 199 ? 1.955 12.821 -7.613 1.00 95.50 199 ILE A CA 1
ATOM 1540 C C . ILE A 1 199 ? 0.621 12.987 -6.885 1.00 95.50 199 ILE A C 1
ATOM 1542 O O . ILE A 1 199 ? 0.553 12.844 -5.664 1.00 95.50 199 ILE A O 1
ATOM 1546 N N . THR A 1 200 ? -0.443 13.298 -7.620 1.00 94.75 200 THR A N 1
ATOM 1547 C CA . THR A 1 200 ? -1.786 13.446 -7.057 1.00 94.75 200 THR A CA 1
ATOM 1548 C C . THR A 1 200 ? -2.297 12.117 -6.511 1.00 94.75 200 THR A C 1
ATOM 1550 O O . THR A 1 200 ? -2.716 12.064 -5.356 1.00 94.75 200 THR A O 1
ATOM 1553 N N . LEU A 1 201 ? -2.203 11.039 -7.295 1.00 95.94 201 LEU A N 1
ATOM 1554 C CA . LEU A 1 201 ? -2.662 9.716 -6.879 1.00 95.94 201 LEU A CA 1
ATOM 1555 C C . LEU A 1 201 ? -1.782 9.128 -5.766 1.00 95.94 201 LEU A C 1
ATOM 1557 O O . LEU A 1 201 ? -2.289 8.539 -4.814 1.00 95.94 201 LEU A O 1
ATOM 1561 N N . ARG A 1 202 ? -0.462 9.343 -5.840 1.00 94.19 202 ARG A N 1
ATOM 1562 C CA . ARG A 1 202 ? 0.531 8.852 -4.874 1.00 94.19 202 ARG A CA 1
ATOM 1563 C C . ARG A 1 202 ? 0.295 9.375 -3.454 1.00 94.19 202 ARG A C 1
ATOM 1565 O O . ARG A 1 202 ? 0.661 8.701 -2.500 1.00 94.19 202 ARG A O 1
ATOM 1572 N N . LYS A 1 203 ? -0.347 10.535 -3.290 1.00 91.94 203 LYS A N 1
ATOM 1573 C CA . LYS A 1 203 ? -0.727 11.078 -1.969 1.00 91.94 203 LYS A CA 1
ATOM 1574 C C . LYS A 1 203 ? -1.822 10.273 -1.266 1.00 91.94 203 LYS A C 1
ATOM 1576 O O . LYS A 1 203 ? -1.962 10.399 -0.057 1.00 91.94 203 LYS A O 1
ATOM 1581 N N . LEU A 1 204 ? -2.598 9.492 -2.016 1.00 94.31 204 LEU A N 1
ATOM 1582 C CA . LEU A 1 204 ? -3.740 8.727 -1.509 1.00 94.31 204 LEU A CA 1
ATOM 1583 C C . LEU A 1 204 ? -3.391 7.259 -1.231 1.00 94.31 204 LEU A C 1
ATOM 1585 O O . LEU A 1 204 ? -4.270 6.481 -0.855 1.00 94.31 204 LEU A O 1
ATOM 1589 N N . VAL A 1 205 ? -2.135 6.855 -1.444 1.00 93.75 205 VAL A N 1
ATOM 1590 C CA . VAL A 1 205 ? -1.686 5.478 -1.220 1.00 93.75 205 VAL A CA 1
ATOM 1591 C C . VAL A 1 205 ? -0.688 5.400 -0.080 1.00 93.75 205 VAL A C 1
ATOM 1593 O O . VAL A 1 205 ? 0.199 6.241 0.053 1.00 93.75 205 VAL A O 1
ATOM 1596 N N . ARG A 1 206 ? -0.840 4.365 0.744 1.00 90.19 206 ARG A N 1
ATOM 1597 C CA . ARG A 1 206 ? 0.046 4.082 1.866 1.00 90.19 206 ARG A CA 1
ATOM 1598 C C . ARG A 1 206 ? 1.062 3.025 1.452 1.00 90.19 206 ARG A C 1
ATOM 1600 O O . ARG A 1 206 ? 0.721 1.861 1.277 1.00 90.19 206 ARG A O 1
ATOM 1607 N N . VAL A 1 207 ? 2.311 3.449 1.307 1.00 88.81 207 VAL A N 1
ATOM 1608 C CA . VAL A 1 207 ? 3.453 2.615 0.906 1.00 88.81 207 VAL A CA 1
ATOM 1609 C C . VAL A 1 207 ? 4.667 2.961 1.767 1.00 88.81 207 VAL A C 1
ATOM 1611 O O . VAL A 1 207 ? 4.662 3.998 2.431 1.00 88.81 207 VAL A O 1
ATOM 1614 N N . GLY A 1 208 ? 5.698 2.117 1.772 1.00 83.50 208 GLY A N 1
ATOM 1615 C CA . GLY A 1 208 ? 6.944 2.413 2.477 1.00 83.50 208 GLY A CA 1
ATOM 1616 C C . GLY A 1 208 ? 7.739 3.511 1.767 1.00 83.50 208 GLY A C 1
ATOM 1617 O O . GLY A 1 208 ? 7.913 3.472 0.548 1.00 83.50 208 GLY A O 1
ATOM 1618 N N . GLY A 1 209 ? 8.232 4.491 2.524 1.00 81.38 209 GLY A N 1
ATOM 1619 C CA . GLY A 1 209 ? 9.202 5.470 2.020 1.00 81.38 209 GLY A CA 1
ATOM 1620 C C . GLY A 1 209 ? 10.567 4.844 1.708 1.00 81.38 209 GLY A C 1
ATOM 1621 O O . GLY A 1 209 ? 10.812 3.671 2.005 1.00 81.38 209 GLY A O 1
ATOM 1622 N N . LEU A 1 210 ? 11.479 5.634 1.135 1.00 80.69 210 LEU A N 1
ATOM 1623 C CA . LEU A 1 210 ? 12.843 5.182 0.809 1.00 80.69 210 LEU A CA 1
ATOM 1624 C C . LEU A 1 210 ? 13.571 4.600 2.033 1.00 80.69 210 LEU A C 1
ATOM 1626 O O . LEU A 1 210 ? 14.146 3.517 1.958 1.00 80.69 210 LEU A O 1
ATOM 1630 N N . GLU A 1 211 ? 13.466 5.256 3.180 1.00 79.69 211 GLU A N 1
ATOM 1631 C CA . GLU A 1 211 ? 14.125 4.835 4.421 1.00 79.69 211 GLU A CA 1
ATOM 1632 C C . GLU A 1 211 ? 13.113 4.348 5.470 1.00 79.69 211 GLU A C 1
ATOM 1634 O O . GLU A 1 211 ? 13.306 4.495 6.670 1.00 79.69 211 GLU A O 1
ATOM 1639 N N . SER A 1 212 ? 12.002 3.749 5.020 1.00 78.62 212 SER A N 1
ATOM 1640 C CA . SER A 1 212 ? 10.979 3.202 5.924 1.00 78.62 212 SER A CA 1
ATOM 1641 C C . SER A 1 212 ? 11.541 2.200 6.942 1.00 78.62 212 SER A C 1
ATOM 1643 O O . SER A 1 212 ? 12.518 1.502 6.664 1.00 78.62 212 SER A O 1
ATOM 1645 N N . ASP A 1 213 ? 10.854 2.080 8.082 1.00 75.62 213 ASP A N 1
ATOM 1646 C CA . ASP A 1 213 ? 11.190 1.184 9.196 1.00 75.62 213 ASP A CA 1
ATOM 1647 C C . ASP A 1 213 ? 11.617 -0.222 8.730 1.00 75.62 213 ASP A C 1
ATOM 1649 O O . ASP A 1 213 ? 10.827 -0.958 8.136 1.00 75.62 213 ASP A O 1
ATOM 1653 N N . LEU A 1 214 ? 12.864 -0.611 9.017 1.00 75.25 214 LEU A N 1
ATOM 1654 C CA . LEU A 1 214 ? 13.458 -1.881 8.588 1.00 75.25 214 LEU A CA 1
ATOM 1655 C C . LEU A 1 214 ? 13.019 -3.090 9.427 1.00 75.25 214 LEU A C 1
ATOM 1657 O O . LEU A 1 214 ? 13.272 -4.225 9.012 1.00 75.25 214 LEU A O 1
ATOM 1661 N N . HIS A 1 215 ? 12.326 -2.894 10.554 1.00 79.56 215 HIS A N 1
ATOM 1662 C CA . HIS A 1 215 ? 11.821 -4.009 11.358 1.00 79.56 215 HIS A CA 1
ATOM 1663 C C . HIS A 1 215 ? 10.868 -4.893 10.551 1.00 79.56 215 HIS A C 1
ATOM 1665 O O . HIS A 1 215 ? 10.126 -4.376 9.712 1.00 79.56 215 HIS A O 1
ATOM 1671 N N . PRO A 1 216 ? 10.820 -6.213 10.812 1.00 77.69 216 PRO A N 1
ATOM 1672 C CA . PRO A 1 216 ? 9.761 -7.066 10.293 1.00 77.69 216 PRO A CA 1
ATOM 1673 C C . PRO A 1 216 ? 8.393 -6.472 10.649 1.00 77.69 216 PRO A C 1
ATOM 1675 O O . PRO A 1 216 ? 8.029 -6.317 11.820 1.00 77.69 216 PRO A O 1
ATOM 1678 N N . LEU A 1 217 ? 7.658 -6.069 9.618 1.00 78.56 217 LEU A N 1
ATOM 1679 C CA . LEU A 1 217 ? 6.344 -5.466 9.778 1.00 78.56 217 LEU A CA 1
ATOM 1680 C C . LEU A 1 217 ? 5.296 -6.574 9.883 1.00 78.56 217 LEU A C 1
ATOM 1682 O O . LEU A 1 217 ? 5.433 -7.598 9.204 1.00 78.56 217 LEU A O 1
ATOM 1686 N N . PRO A 1 218 ? 4.260 -6.394 10.720 1.00 82.12 218 PRO A N 1
ATOM 1687 C CA . PRO A 1 218 ? 3.190 -7.372 10.802 1.00 82.12 218 PRO A CA 1
ATOM 1688 C C . PRO A 1 218 ? 2.535 -7.545 9.422 1.00 82.12 218 PRO A C 1
ATOM 1690 O O . PRO A 1 218 ? 2.437 -6.578 8.654 1.00 82.12 218 PRO A O 1
ATOM 1693 N N . PRO A 1 219 ? 2.068 -8.760 9.082 1.00 87.44 219 PRO A N 1
ATOM 1694 C CA . PRO A 1 219 ? 1.274 -8.951 7.882 1.00 87.44 219 PRO A CA 1
ATOM 1695 C C . PRO A 1 219 ? 0.102 -7.971 7.859 1.00 87.44 219 PRO A C 1
ATOM 1697 O O . PRO A 1 219 ? -0.575 -7.768 8.865 1.00 87.44 219 PRO A O 1
ATOM 1700 N N . GLY A 1 220 ? -0.133 -7.362 6.707 1.00 88.62 220 GLY A N 1
ATOM 1701 C CA . GLY A 1 220 ? -1.179 -6.371 6.521 1.00 88.62 220 GLY A CA 1
ATOM 1702 C C . GLY A 1 220 ? -0.734 -4.915 6.692 1.00 88.62 220 GLY A C 1
ATOM 1703 O O . GLY A 1 220 ? -1.486 -4.032 6.288 1.00 88.62 220 GLY A O 1
ATOM 1704 N N . GLU A 1 221 ? 0.471 -4.644 7.214 1.00 86.38 221 GLU A N 1
ATOM 1705 C CA . GLU A 1 221 ? 0.940 -3.271 7.473 1.00 86.38 221 GLU A CA 1
ATOM 1706 C C . GLU A 1 221 ? 0.832 -2.380 6.226 1.00 86.38 221 GLU A C 1
ATOM 1708 O O . GLU A 1 221 ? 0.248 -1.307 6.287 1.00 86.38 221 GLU A O 1
ATOM 1713 N N . PHE A 1 222 ? 1.328 -2.844 5.076 1.00 89.88 222 PHE A N 1
ATOM 1714 C CA . PHE A 1 222 ? 1.226 -2.140 3.788 1.00 89.88 222 PHE A CA 1
ATOM 1715 C C . PHE A 1 222 ? 0.174 -2.739 2.855 1.00 89.88 222 PHE A C 1
ATOM 1717 O O . PHE A 1 222 ? 0.265 -2.609 1.638 1.00 89.88 222 PHE A O 1
ATOM 1724 N N . HIS A 1 223 ? -0.832 -3.408 3.412 1.00 94.81 223 HIS A N 1
ATOM 1725 C CA . HIS A 1 223 ? -1.916 -3.949 2.607 1.00 94.81 223 HIS A CA 1
ATOM 1726 C C . HIS A 1 223 ? -2.627 -2.826 1.855 1.00 94.81 223 HIS A C 1
ATOM 1728 O O . HIS A 1 223 ? -2.938 -1.791 2.448 1.00 94.81 223 HIS A O 1
ATOM 1734 N N . ALA A 1 224 ? -2.962 -3.028 0.582 1.00 95.62 224 ALA A N 1
ATOM 1735 C CA . ALA A 1 224 ? -3.518 -1.959 -0.243 1.00 95.62 224 ALA A CA 1
ATOM 1736 C C . ALA A 1 224 ? -4.812 -1.329 0.328 1.00 95.62 224 ALA A C 1
ATOM 1738 O O . ALA A 1 224 ? -5.032 -0.137 0.146 1.00 95.62 224 ALA A O 1
ATOM 1739 N N . ASN A 1 225 ? -5.623 -2.059 1.112 1.00 94.56 225 ASN A N 1
ATOM 1740 C CA . ASN A 1 225 ? -6.802 -1.487 1.800 1.00 94.56 225 ASN A CA 1
ATOM 1741 C C . ASN A 1 225 ? -6.466 -0.433 2.877 1.00 94.56 225 ASN A C 1
ATOM 1743 O O . ASN A 1 225 ? -7.361 0.269 3.342 1.00 94.56 225 ASN A O 1
ATOM 1747 N N . THR A 1 226 ? -5.205 -0.313 3.295 1.00 91.88 226 THR A N 1
ATOM 1748 C CA . THR A 1 226 ? -4.755 0.771 4.187 1.00 91.88 226 THR A CA 1
ATOM 1749 C C . THR A 1 226 ? -4.614 2.109 3.450 1.00 91.88 226 THR A C 1
ATOM 1751 O O . THR A 1 226 ? -4.473 3.147 4.088 1.00 91.88 226 THR A O 1
ATOM 1754 N N . SER A 1 227 ? -4.682 2.101 2.114 1.00 94.19 227 SER A N 1
ATOM 1755 C CA . SER A 1 227 ? -4.641 3.299 1.275 1.00 94.19 227 SER A CA 1
ATOM 1756 C C . SER A 1 227 ? -6.008 3.978 1.185 1.00 94.19 227 SER A C 1
ATOM 1758 O O . SER A 1 227 ? -7.000 3.329 0.844 1.00 94.19 227 SER A O 1
ATOM 1760 N N . GLU A 1 228 ? -6.045 5.298 1.385 1.00 95.00 228 GLU A N 1
ATOM 1761 C CA . GLU A 1 228 ? -7.250 6.131 1.235 1.00 95.00 228 GLU A CA 1
ATOM 1762 C C . GLU A 1 228 ? -7.895 5.952 -0.147 1.00 95.00 228 GLU A C 1
ATOM 1764 O O . GLU A 1 228 ? -9.112 5.810 -0.249 1.00 95.00 228 GLU A O 1
ATOM 1769 N N . LEU A 1 229 ? -7.079 5.852 -1.204 1.00 95.75 229 LEU A N 1
ATOM 1770 C CA . LEU A 1 229 ? -7.539 5.588 -2.569 1.00 95.75 229 LEU A CA 1
ATOM 1771 C C . LEU A 1 229 ? -8.405 4.325 -2.651 1.00 95.75 229 LEU A C 1
ATOM 1773 O O . LEU A 1 229 ? -9.499 4.349 -3.212 1.00 95.75 229 LEU A O 1
ATOM 1777 N N . VAL A 1 230 ? -7.919 3.218 -2.086 1.00 96.50 230 VAL A N 1
ATOM 1778 C CA . VAL A 1 230 ? -8.611 1.925 -2.143 1.00 96.50 230 VAL A CA 1
ATOM 1779 C C . VAL A 1 230 ? -9.875 1.966 -1.295 1.00 96.50 230 VAL A C 1
ATOM 1781 O O . VAL A 1 230 ? -10.915 1.484 -1.736 1.00 96.50 230 VAL A O 1
ATOM 1784 N N . GLN A 1 231 ? -9.819 2.578 -0.110 1.00 94.12 231 GLN A N 1
ATOM 1785 C CA . GLN A 1 231 ? -10.991 2.740 0.754 1.00 94.12 231 GLN A CA 1
ATOM 1786 C C . GLN A 1 231 ? -12.091 3.545 0.055 1.00 94.12 231 GLN A C 1
ATOM 1788 O O . GLN A 1 231 ? -13.239 3.107 0.019 1.00 94.12 231 GLN A O 1
ATOM 1793 N N . MET A 1 232 ? -11.732 4.674 -0.556 1.00 91.81 232 MET A N 1
ATOM 1794 C CA . MET A 1 232 ? -12.651 5.539 -1.295 1.00 91.81 232 MET A CA 1
ATOM 1795 C C . MET A 1 232 ? -13.293 4.812 -2.484 1.00 91.81 232 MET A C 1
ATOM 1797 O O . MET A 1 232 ? -14.511 4.843 -2.643 1.00 91.81 232 MET A O 1
ATOM 1801 N N . LEU A 1 233 ? -12.497 4.117 -3.302 1.00 93.50 233 LEU A N 1
ATOM 1802 C CA . LEU A 1 233 ? -13.009 3.392 -4.468 1.00 93.50 233 LEU A CA 1
ATOM 1803 C C . LEU A 1 233 ? -13.909 2.213 -4.072 1.00 93.50 233 LEU A C 1
ATOM 1805 O O . LEU A 1 233 ? -14.934 1.991 -4.711 1.00 93.50 233 LEU A O 1
ATOM 1809 N N . ARG A 1 234 ? -13.567 1.480 -3.004 1.00 90.62 234 ARG A N 1
ATOM 1810 C CA . ARG A 1 234 ? -14.374 0.348 -2.515 1.00 90.62 234 ARG A CA 1
ATOM 1811 C C . ARG A 1 234 ? -15.695 0.775 -1.889 1.00 90.62 234 ARG A C 1
ATOM 1813 O O . ARG A 1 234 ? -16.677 0.057 -2.044 1.00 90.62 234 ARG A O 1
ATOM 1820 N N . LYS A 1 235 ? -15.713 1.907 -1.182 1.00 84.94 235 LYS A N 1
ATOM 1821 C CA . LYS A 1 235 ? -16.940 2.479 -0.607 1.00 84.94 235 LYS A CA 1
ATOM 1822 C C . LYS A 1 235 ? -17.934 2.944 -1.671 1.00 84.94 235 LYS A C 1
ATOM 1824 O O . LYS A 1 235 ? -19.132 2.965 -1.420 1.00 84.94 235 LYS A O 1
ATOM 1829 N N . GLY A 1 236 ? -17.435 3.256 -2.865 1.00 82.00 236 GLY A N 1
ATOM 1830 C CA . GLY A 1 236 ? -18.214 3.813 -3.960 1.00 82.00 236 GLY A CA 1
ATOM 1831 C C . GLY A 1 236 ? -17.855 5.280 -4.144 1.00 82.00 236 GLY A C 1
ATOM 1832 O O . GLY A 1 236 ? -18.404 6.160 -3.493 1.00 82.00 236 GLY A O 1
ATOM 1833 N N . HIS A 1 237 ? -16.922 5.554 -5.054 1.00 88.81 237 HIS A N 1
ATOM 1834 C CA . HIS A 1 237 ? -16.548 6.918 -5.413 1.00 88.81 237 HIS A CA 1
ATOM 1835 C C . HIS A 1 237 ? -17.405 7.394 -6.588 1.00 88.81 237 HIS A C 1
ATOM 1837 O O . HIS A 1 237 ? -17.057 7.139 -7.740 1.00 88.81 237 HIS A O 1
ATOM 1843 N N . HIS A 1 238 ? -18.540 8.042 -6.302 1.00 86.75 238 HIS A N 1
ATOM 1844 C CA . HIS A 1 238 ? -19.455 8.580 -7.322 1.00 86.75 238 HIS A CA 1
ATOM 1845 C C . HIS A 1 238 ? -19.808 7.558 -8.416 1.00 86.75 238 HIS A C 1
ATOM 1847 O O . HIS A 1 238 ? -19.702 7.843 -9.607 1.00 86.75 238 HIS A O 1
ATOM 1853 N N . HIS A 1 239 ? -20.164 6.339 -7.999 1.00 87.19 239 HIS A N 1
ATOM 1854 C CA . HIS A 1 239 ? -20.541 5.225 -8.880 1.00 87.19 239 HIS A CA 1
ATOM 1855 C C . HIS A 1 239 ? -19.475 4.774 -9.896 1.00 87.19 239 HIS A C 1
ATOM 1857 O O . HIS A 1 239 ? -19.778 3.976 -10.787 1.00 87.19 239 HIS A O 1
ATOM 1863 N N . VAL A 1 240 ? -18.217 5.203 -9.754 1.00 91.69 240 VAL A N 1
ATOM 1864 C CA . VAL A 1 240 ? -17.112 4.660 -10.551 1.00 91.69 240 VAL A CA 1
ATOM 1865 C C . VAL A 1 240 ? -16.987 3.160 -10.286 1.00 91.69 240 VAL A C 1
ATOM 1867 O O . VAL A 1 240 ? -16.881 2.718 -9.141 1.00 91.69 240 VAL A O 1
ATOM 1870 N N . ARG A 1 241 ? -16.986 2.370 -11.363 1.00 91.56 241 ARG A N 1
ATOM 1871 C CA . ARG A 1 241 ? -16.772 0.921 -11.326 1.00 91.56 241 ARG A CA 1
ATOM 1872 C C . ARG A 1 241 ? -15.521 0.581 -12.113 1.00 91.56 241 ARG A C 1
ATOM 1874 O O . ARG A 1 241 ? -15.468 0.797 -13.323 1.00 91.56 241 ARG A O 1
ATOM 1881 N N . LEU A 1 242 ? -14.529 0.057 -11.408 1.00 95.19 242 LEU A N 1
ATOM 1882 C CA . LEU A 1 242 ? -13.337 -0.512 -12.019 1.00 95.19 242 LEU A CA 1
ATOM 1883 C C . LEU A 1 242 ? -13.611 -1.967 -12.395 1.00 95.19 242 LEU A C 1
ATOM 1885 O O . LEU A 1 242 ? -14.261 -2.694 -11.639 1.00 95.19 242 LEU A O 1
ATOM 1889 N N . ASP A 1 243 ? -13.111 -2.381 -13.553 1.00 94.88 243 ASP A N 1
ATOM 1890 C CA . ASP A 1 243 ? -13.059 -3.796 -13.908 1.00 94.88 243 ASP A CA 1
ATOM 1891 C C . ASP A 1 243 ? -11.920 -4.519 -13.160 1.00 94.88 243 ASP A C 1
ATOM 1893 O O . ASP A 1 243 ? -11.158 -3.920 -12.393 1.00 94.88 243 ASP A O 1
ATOM 1897 N N . ALA A 1 244 ? -11.845 -5.840 -13.331 1.00 96.44 244 ALA A N 1
ATOM 1898 C CA . ALA A 1 244 ? -10.882 -6.674 -12.616 1.00 96.44 244 ALA A CA 1
ATOM 1899 C C . ALA A 1 244 ? -9.424 -6.324 -12.957 1.00 96.44 244 ALA A C 1
ATOM 1901 O O . ALA A 1 244 ? -8.568 -6.349 -12.075 1.00 96.44 244 ALA A O 1
ATOM 1902 N N . GLU A 1 245 ? -9.139 -5.970 -14.213 1.00 95.94 245 GLU A N 1
ATOM 1903 C CA . GLU A 1 245 ? -7.790 -5.604 -14.645 1.00 95.94 245 GLU A CA 1
ATOM 1904 C C . GLU A 1 245 ? -7.388 -4.231 -14.091 1.00 95.94 245 GLU A C 1
ATOM 1906 O O . GLU A 1 245 ? -6.280 -4.074 -13.578 1.00 95.94 245 GLU A O 1
ATOM 1911 N N . ALA A 1 246 ? -8.293 -3.251 -14.119 1.00 97.12 246 ALA A N 1
ATOM 1912 C CA . ALA A 1 246 ? -8.087 -1.941 -13.511 1.00 97.12 246 ALA A CA 1
ATOM 1913 C C . ALA A 1 246 ? -7.779 -2.045 -12.009 1.00 97.12 246 ALA A C 1
ATOM 1915 O O . ALA A 1 246 ? -6.852 -1.392 -11.519 1.00 97.12 246 ALA A O 1
ATOM 1916 N N . TRP A 1 247 ? -8.515 -2.897 -11.284 1.00 98.00 247 TRP A N 1
ATOM 1917 C CA . TRP A 1 247 ? -8.218 -3.195 -9.883 1.00 98.00 247 TRP A CA 1
ATOM 1918 C C . TRP A 1 247 ? -6.837 -3.825 -9.714 1.00 98.00 247 TRP A C 1
ATOM 1920 O O . TRP A 1 247 ? -6.041 -3.317 -8.926 1.00 98.00 247 TRP A O 1
ATOM 1930 N N . ASP A 1 248 ? -6.524 -4.883 -10.459 1.00 98.19 248 ASP A N 1
ATOM 1931 C CA . ASP A 1 248 ? -5.242 -5.583 -10.334 1.00 98.19 248 ASP A CA 1
ATOM 1932 C C . ASP A 1 248 ? -4.044 -4.668 -10.645 1.00 98.19 248 ASP A C 1
ATOM 1934 O O . ASP A 1 248 ? -3.033 -4.697 -9.943 1.00 98.19 248 ASP A O 1
ATOM 1938 N N . ARG A 1 249 ? -4.169 -3.771 -11.629 1.00 98.12 249 ARG A N 1
ATOM 1939 C CA . ARG A 1 249 ? -3.150 -2.761 -11.958 1.00 98.12 249 ARG A CA 1
ATOM 1940 C C . ARG A 1 249 ? -2.918 -1.766 -10.825 1.00 98.12 249 ARG A C 1
ATOM 1942 O O . ARG A 1 249 ? -1.766 -1.526 -10.461 1.00 98.12 249 ARG A O 1
ATOM 1949 N N . LEU A 1 250 ? -3.984 -1.213 -10.241 1.00 98.38 250 LEU A N 1
ATOM 1950 C CA . LEU A 1 250 ? -3.873 -0.279 -9.114 1.00 98.38 250 LEU A CA 1
ATOM 1951 C C . LEU A 1 250 ? -3.308 -0.954 -7.862 1.00 98.38 250 LEU A C 1
ATOM 1953 O O . LEU A 1 250 ? -2.425 -0.397 -7.211 1.00 98.38 250 LEU A O 1
ATOM 1957 N N . ILE A 1 251 ? -3.784 -2.157 -7.539 1.00 98.44 251 ILE A N 1
ATOM 1958 C CA . ILE A 1 251 ? -3.300 -2.932 -6.393 1.00 98.44 251 ILE A CA 1
ATOM 1959 C C . ILE A 1 251 ? -1.833 -3.307 -6.583 1.00 98.44 251 ILE A C 1
ATOM 1961 O O . ILE A 1 251 ? -1.021 -3.051 -5.697 1.00 98.44 251 ILE A O 1
ATOM 1965 N N . THR A 1 252 ? -1.463 -3.833 -7.753 1.00 98.50 252 THR A N 1
ATOM 1966 C CA . THR A 1 252 ? -0.071 -4.190 -8.047 1.00 98.50 252 THR A CA 1
ATOM 1967 C C . THR A 1 252 ? 0.833 -2.960 -7.992 1.00 98.50 252 THR A C 1
ATOM 1969 O O . THR A 1 252 ? 1.929 -3.036 -7.444 1.00 98.50 252 THR A O 1
ATOM 1972 N N . TRP A 1 253 ? 0.384 -1.801 -8.485 1.00 98.25 253 TRP A N 1
ATOM 1973 C CA . TRP A 1 253 ? 1.137 -0.553 -8.356 1.00 98.25 253 TRP A CA 1
ATOM 1974 C C . TRP A 1 253 ? 1.418 -0.204 -6.890 1.00 98.25 253 TRP A C 1
ATOM 1976 O O . TRP A 1 253 ? 2.573 0.045 -6.541 1.00 98.25 253 TRP A O 1
ATOM 1986 N N . ILE A 1 254 ? 0.399 -0.250 -6.025 1.00 97.44 254 ILE A N 1
ATOM 1987 C CA . ILE A 1 254 ? 0.537 0.001 -4.581 1.00 97.44 254 ILE A CA 1
ATOM 1988 C C . ILE A 1 254 ? 1.496 -1.014 -3.944 1.00 97.44 254 ILE A C 1
ATOM 1990 O O . ILE A 1 254 ? 2.473 -0.615 -3.309 1.00 97.44 254 ILE A O 1
ATOM 1994 N N . ASP A 1 255 ? 1.282 -2.310 -4.178 1.00 97.19 255 ASP A N 1
ATOM 1995 C CA . ASP A 1 255 ? 2.084 -3.401 -3.610 1.00 97.19 255 ASP A CA 1
ATOM 1996 C C . ASP A 1 255 ? 3.551 -3.349 -4.067 1.00 97.19 255 ASP A C 1
ATOM 1998 O O . ASP A 1 255 ? 4.468 -3.739 -3.339 1.00 97.19 255 ASP A O 1
ATOM 2002 N N . LEU A 1 256 ? 3.818 -2.839 -5.272 1.00 96.38 256 LEU A N 1
ATOM 2003 C CA . LEU A 1 256 ? 5.171 -2.594 -5.772 1.00 96.38 256 LEU A CA 1
ATOM 2004 C C . LEU A 1 256 ? 5.797 -1.311 -5.208 1.00 96.38 256 LEU A C 1
ATOM 2006 O O . LEU A 1 256 ? 6.902 -0.947 -5.621 1.00 96.38 256 LEU A O 1
ATOM 2010 N N . ASN A 1 257 ? 5.186 -0.699 -4.194 1.00 93.94 257 ASN A N 1
ATOM 2011 C CA . ASN A 1 257 ? 5.613 0.540 -3.547 1.00 93.94 257 ASN A CA 1
ATOM 2012 C C . ASN A 1 257 ? 5.452 1.780 -4.442 1.00 93.94 257 ASN A C 1
ATOM 2014 O O . ASN A 1 257 ? 6.228 2.730 -4.343 1.00 93.94 257 ASN A O 1
ATOM 2018 N N . ALA A 1 258 ? 4.447 1.744 -5.318 1.00 95.81 258 ALA A N 1
ATOM 2019 C CA . ALA A 1 258 ? 4.013 2.821 -6.196 1.00 95.81 258 ALA A CA 1
ATOM 2020 C C . ALA A 1 258 ? 5.128 3.440 -7.069 1.00 95.81 258 ALA A C 1
ATOM 2022 O O . ALA A 1 258 ? 5.366 4.644 -6.976 1.00 95.81 258 ALA A O 1
ATOM 2023 N N . PRO A 1 259 ? 5.816 2.662 -7.933 1.00 96.12 259 PRO A N 1
ATOM 2024 C CA . PRO A 1 259 ? 6.784 3.216 -8.881 1.00 96.12 259 PRO A CA 1
ATOM 2025 C C . PRO A 1 259 ? 6.114 4.162 -9.884 1.00 96.12 259 PRO A C 1
ATOM 2027 O O . PRO A 1 259 ? 4.979 3.936 -10.304 1.00 96.12 259 PRO A O 1
ATOM 2030 N N . CYS A 1 260 ? 6.835 5.200 -10.307 1.00 96.31 260 CYS A N 1
ATOM 2031 C CA . CYS A 1 260 ? 6.443 6.010 -11.457 1.00 96.31 260 CYS A CA 1
ATOM 2032 C C . CYS A 1 260 ? 7.087 5.495 -12.746 1.00 96.31 260 CYS A C 1
ATOM 2034 O O . CYS A 1 260 ? 6.419 5.379 -13.771 1.00 96.31 260 CYS A O 1
ATOM 2036 N N . GLN A 1 261 ? 8.383 5.190 -12.683 1.00 95.06 261 GLN A N 1
ATOM 2037 C CA . GLN A 1 261 ? 9.201 4.827 -13.837 1.00 95.06 261 GLN A CA 1
ATOM 2038 C C . GLN A 1 261 ? 9.359 3.311 -13.926 1.00 95.06 261 GLN A C 1
ATOM 2040 O O . GLN A 1 261 ? 9.633 2.645 -12.926 1.00 95.06 261 GLN A O 1
ATOM 2045 N N . GLY A 1 262 ? 9.243 2.771 -15.136 1.00 95.06 262 GLY A N 1
ATOM 2046 C CA . GLY A 1 262 ? 9.460 1.354 -15.404 1.00 95.06 262 GLY A CA 1
ATOM 2047 C C . GLY A 1 262 ? 10.846 1.038 -15.963 1.00 95.06 262 GLY A C 1
ATOM 2048 O O . GLY A 1 262 ? 11.205 -0.128 -16.047 1.00 95.06 262 GLY A O 1
ATOM 2049 N N . THR A 1 263 ? 11.659 2.018 -16.340 1.00 94.94 263 THR A N 1
ATOM 2050 C CA . THR A 1 263 ? 13.040 1.774 -16.787 1.00 94.94 263 THR A CA 1
ATOM 2051 C C . THR A 1 263 ? 13.980 2.847 -16.259 1.00 94.94 263 THR A C 1
ATOM 2053 O O . THR A 1 263 ? 13.531 3.898 -15.799 1.00 94.94 263 THR A O 1
ATOM 2056 N N . TRP A 1 264 ? 15.293 2.614 -16.317 1.00 93.62 264 TRP A N 1
ATOM 2057 C CA . TRP A 1 264 ? 16.236 3.658 -15.930 1.00 93.62 264 TRP A CA 1
ATOM 2058 C C . TRP A 1 264 ? 16.307 4.762 -16.977 1.00 93.62 264 TRP A C 1
ATOM 2060 O O . TRP A 1 264 ? 16.445 5.921 -16.598 1.00 93.62 264 TRP A O 1
ATOM 2070 N N . ALA A 1 265 ? 16.123 4.462 -18.265 1.00 91.75 265 ALA A N 1
ATOM 2071 C CA . ALA A 1 265 ? 16.023 5.505 -19.285 1.00 91.75 265 ALA A CA 1
ATOM 2072 C C . ALA A 1 265 ? 14.826 6.455 -19.068 1.00 91.75 265 ALA A C 1
ATOM 2074 O O . ALA A 1 265 ? 14.906 7.619 -19.453 1.00 91.75 265 ALA A O 1
ATOM 2075 N N . GLU A 1 266 ? 13.746 5.994 -18.423 1.00 92.56 266 GLU A N 1
ATOM 2076 C CA . GLU A 1 266 ? 12.611 6.840 -18.012 1.00 92.56 266 GLU A CA 1
ATOM 2077 C C . GLU A 1 266 ? 12.915 7.709 -16.780 1.00 92.56 266 GLU A C 1
ATOM 2079 O O . GLU A 1 266 ? 12.346 8.789 -16.627 1.00 92.56 266 GLU A O 1
ATOM 2084 N N . VAL A 1 267 ? 13.812 7.253 -15.899 1.00 90.56 267 VAL A N 1
ATOM 2085 C CA . VAL A 1 267 ? 14.237 7.982 -14.692 1.00 90.56 267 VAL A CA 1
ATOM 2086 C C . VAL A 1 267 ? 15.084 9.201 -15.055 1.00 90.56 267 VAL A C 1
ATOM 2088 O O . VAL A 1 267 ? 14.849 10.298 -14.554 1.00 90.56 267 VAL A O 1
ATOM 2091 N N . SER A 1 268 ? 16.127 8.999 -15.864 1.00 88.25 268 SER A N 1
ATOM 2092 C CA . SER A 1 268 ? 17.090 10.035 -16.249 1.00 88.25 268 SER A CA 1
ATOM 2093 C C . SER A 1 268 ? 17.945 9.565 -17.429 1.00 88.25 268 SER A C 1
ATOM 2095 O O . SER A 1 268 ? 17.934 8.392 -17.802 1.00 88.25 268 SER A O 1
ATOM 2097 N N . ARG A 1 269 ? 18.747 10.463 -18.011 1.00 88.00 269 ARG A N 1
ATOM 2098 C CA . ARG A 1 269 ? 19.734 10.069 -19.026 1.00 88.00 269 ARG A CA 1
ATOM 2099 C C . ARG A 1 269 ? 20.781 9.162 -18.385 1.00 88.00 269 ARG A C 1
ATOM 2101 O O . ARG A 1 269 ? 21.428 9.552 -17.415 1.00 88.00 269 ARG A O 1
ATOM 2108 N N . ILE A 1 270 ? 20.969 7.967 -18.945 1.00 89.69 270 ILE A N 1
ATOM 2109 C CA . ILE A 1 270 ? 21.960 7.007 -18.446 1.00 89.69 270 ILE A CA 1
ATOM 2110 C C . ILE A 1 270 ? 23.365 7.638 -18.548 1.00 89.69 270 ILE A C 1
ATOM 2112 O O . ILE A 1 270 ? 23.819 7.897 -19.665 1.00 89.69 270 ILE A O 1
ATOM 2116 N N . PRO A 1 271 ? 24.075 7.885 -17.425 1.00 87.25 271 PRO A N 1
ATOM 2117 C CA . PRO A 1 271 ? 25.221 8.804 -17.431 1.00 87.25 271 PRO A CA 1
ATOM 2118 C C . PRO A 1 271 ? 26.443 8.319 -18.216 1.00 87.25 271 PRO A C 1
ATOM 2120 O O . PRO A 1 271 ? 27.181 9.121 -18.783 1.00 87.25 271 PRO A O 1
ATOM 2123 N N . ILE A 1 272 ? 26.687 7.006 -18.230 1.00 89.94 272 ILE A N 1
ATOM 2124 C CA . ILE A 1 272 ? 27.806 6.407 -18.969 1.00 89.94 272 ILE A CA 1
ATOM 2125 C C . ILE A 1 272 ? 27.262 5.741 -20.231 1.00 89.94 272 ILE A C 1
ATOM 2127 O O . ILE A 1 272 ? 26.368 4.892 -20.169 1.00 89.94 272 ILE A O 1
ATOM 2131 N N . LYS A 1 273 ? 27.842 6.126 -21.370 1.00 89.44 273 LYS A N 1
ATOM 2132 C CA . LYS A 1 273 ? 27.492 5.635 -22.703 1.00 89.44 273 LYS A CA 1
ATOM 2133 C C . LYS A 1 273 ? 27.554 4.102 -22.770 1.00 89.44 273 LYS A C 1
ATOM 2135 O O . LYS A 1 273 ? 28.478 3.494 -22.237 1.00 89.44 273 LYS A O 1
ATOM 2140 N N . ASN A 1 274 ? 26.586 3.497 -23.458 1.00 90.94 274 ASN A N 1
ATOM 2141 C CA . ASN A 1 274 ? 26.490 2.054 -23.728 1.00 90.94 274 ASN A CA 1
ATOM 2142 C C . ASN A 1 274 ? 26.422 1.148 -22.479 1.00 90.94 274 ASN A C 1
ATOM 2144 O O . ASN A 1 274 ? 26.646 -0.056 -22.585 1.00 90.94 274 ASN A O 1
ATOM 2148 N N . GLN A 1 275 ? 26.101 1.678 -21.292 1.00 92.88 275 GLN A N 1
ATOM 2149 C CA . GLN A 1 275 ? 25.938 0.846 -20.092 1.00 92.88 275 GLN A CA 1
ATOM 2150 C C . GLN A 1 275 ? 24.896 -0.277 -20.235 1.00 92.88 275 GLN A C 1
ATOM 2152 O O . GLN A 1 275 ? 25.202 -1.391 -19.800 1.00 92.88 275 GLN A O 1
ATOM 2157 N N . PRO A 1 276 ? 23.701 -0.047 -20.823 1.00 92.81 276 PRO A N 1
ATOM 2158 C CA . PRO A 1 276 ? 22.734 -1.119 -21.053 1.00 92.81 276 PRO A CA 1
ATOM 2159 C C . PRO A 1 276 ? 23.306 -2.260 -21.892 1.00 92.81 276 PRO A C 1
ATOM 2161 O O . PRO A 1 276 ? 23.226 -3.416 -21.477 1.00 92.81 276 PRO A O 1
ATOM 2164 N N . ASP A 1 277 ? 23.956 -1.932 -23.010 1.00 93.38 277 ASP A N 1
ATOM 2165 C CA . ASP A 1 277 ? 24.549 -2.916 -23.919 1.00 93.38 277 ASP A CA 1
ATOM 2166 C C . ASP A 1 277 ? 25.700 -3.667 -23.252 1.00 93.38 277 ASP A C 1
ATOM 2168 O O . ASP A 1 277 ? 25.763 -4.893 -23.314 1.00 93.38 277 ASP A O 1
ATOM 2172 N N . ARG A 1 278 ? 26.571 -2.957 -22.522 1.00 93.12 278 ARG A N 1
ATOM 2173 C CA . ARG A 1 278 ? 27.675 -3.582 -21.787 1.00 93.12 278 ARG A CA 1
ATOM 2174 C C . ARG A 1 278 ? 27.173 -4.514 -20.684 1.00 93.12 278 ARG A C 1
ATOM 2176 O O . ARG A 1 278 ? 27.741 -5.583 -20.477 1.00 93.12 278 ARG A O 1
ATOM 2183 N N . ARG A 1 279 ? 26.104 -4.139 -19.971 1.00 91.81 279 ARG A N 1
ATOM 2184 C CA . ARG A 1 279 ? 25.455 -5.007 -18.975 1.00 91.81 279 ARG A CA 1
ATOM 2185 C C . ARG A 1 279 ? 24.873 -6.254 -19.638 1.00 91.81 279 ARG A C 1
ATOM 2187 O O . ARG A 1 279 ? 25.062 -7.345 -19.105 1.00 91.81 279 ARG A O 1
ATOM 2194 N N . LEU A 1 280 ? 24.184 -6.099 -20.768 1.00 92.94 280 LEU A N 1
ATOM 2195 C CA . LEU A 1 280 ? 23.616 -7.210 -21.530 1.00 92.94 280 LEU A CA 1
ATOM 2196 C C . LEU A 1 280 ? 24.708 -8.180 -21.999 1.00 92.94 280 LEU A C 1
ATOM 2198 O O . LEU A 1 280 ? 24.577 -9.386 -21.797 1.00 92.94 280 LEU A O 1
ATOM 2202 N N . GLU A 1 281 ? 25.792 -7.658 -22.572 1.00 94.06 281 GLU A N 1
ATOM 2203 C CA . GLU A 1 281 ? 26.951 -8.432 -23.022 1.00 94.06 281 GLU A CA 1
ATOM 2204 C C . GLU A 1 281 ? 27.550 -9.253 -21.870 1.00 94.06 281 GLU A C 1
ATOM 2206 O O . GLU A 1 281 ? 27.676 -10.472 -21.972 1.00 94.06 281 GLU A O 1
ATOM 2211 N N . LEU A 1 282 ? 27.846 -8.607 -20.736 1.00 93.00 282 LEU A N 1
ATOM 2212 C CA . LEU A 1 282 ? 28.441 -9.261 -19.568 1.00 93.00 282 LEU A CA 1
ATOM 2213 C C . LEU A 1 282 ? 27.508 -10.297 -18.925 1.00 93.00 282 LEU A C 1
ATOM 2215 O O . LEU A 1 282 ? 27.961 -11.380 -18.551 1.00 93.00 282 LEU A O 1
ATOM 2219 N N . ARG A 1 283 ? 26.206 -9.999 -18.806 1.00 89.81 283 ARG A N 1
ATOM 2220 C CA . ARG A 1 283 ? 25.208 -10.957 -18.290 1.00 89.81 283 ARG A CA 1
ATOM 2221 C C . ARG A 1 283 ? 25.046 -12.156 -19.218 1.00 89.81 283 ARG A C 1
ATOM 2223 O O . ARG A 1 283 ? 24.921 -13.277 -18.731 1.00 89.81 283 ARG A O 1
ATOM 2230 N N . SER A 1 284 ? 25.113 -11.943 -20.528 1.00 91.69 284 SER A N 1
ATOM 2231 C CA . SER A 1 284 ? 25.059 -13.033 -21.503 1.00 91.69 284 SER A CA 1
ATOM 2232 C C . SER A 1 284 ? 26.311 -13.904 -21.404 1.00 91.69 284 SER A C 1
ATOM 2234 O O . SER A 1 284 ? 26.195 -15.120 -21.285 1.00 91.69 284 SER A O 1
ATOM 2236 N N . LEU A 1 285 ? 27.498 -13.289 -21.362 1.00 92.81 285 LEU A N 1
ATOM 2237 C CA . LEU A 1 285 ? 28.779 -13.995 -21.343 1.00 92.81 285 LEU A CA 1
ATOM 2238 C C . LEU A 1 285 ? 29.016 -14.783 -20.046 1.00 92.81 285 LEU A C 1
ATOM 2240 O O . LEU A 1 285 ? 29.377 -15.954 -20.097 1.00 92.81 285 LEU A O 1
ATOM 2244 N N . TYR A 1 286 ? 28.818 -14.154 -18.885 1.00 89.94 286 TYR A N 1
ATOM 2245 C CA . TYR A 1 286 ? 29.148 -14.757 -17.585 1.00 89.94 286 TYR A CA 1
ATOM 2246 C C . TYR A 1 286 ? 27.931 -15.352 -16.869 1.00 89.94 286 TYR A C 1
ATOM 2248 O O . TYR A 1 286 ? 28.048 -16.302 -16.094 1.00 89.94 286 TYR A O 1
ATOM 2256 N N . GLY A 1 287 ? 26.744 -14.800 -17.115 1.00 84.88 287 GLY A N 1
ATOM 2257 C CA . GLY A 1 287 ? 25.493 -15.283 -16.537 1.00 84.88 287 GLY A CA 1
ATOM 2258 C C . GLY A 1 287 ? 24.803 -16.341 -17.395 1.00 84.88 287 GLY A C 1
ATOM 2259 O O . GLY A 1 287 ? 24.086 -17.172 -16.842 1.00 84.88 287 GLY A O 1
ATOM 2260 N N . GLY A 1 288 ? 25.022 -16.361 -18.713 1.00 86.00 288 GLY A N 1
ATOM 2261 C CA . GLY A 1 288 ? 24.215 -17.167 -19.636 1.00 86.00 288 GLY A CA 1
ATOM 2262 C C . GLY A 1 288 ? 22.757 -16.697 -19.709 1.00 86.00 288 GLY A C 1
ATOM 2263 O O . GLY A 1 288 ? 21.881 -17.474 -20.075 1.00 86.00 288 GLY A O 1
ATOM 2264 N N . VAL A 1 289 ? 22.484 -15.448 -19.313 1.00 83.75 289 VAL A N 1
ATOM 2265 C CA . VAL A 1 289 ? 21.141 -14.860 -19.273 1.00 83.75 289 VAL A CA 1
ATOM 2266 C C . VAL A 1 289 ? 21.108 -13.660 -20.210 1.00 83.75 289 VAL A C 1
ATOM 2268 O O . VAL A 1 289 ? 21.814 -12.674 -19.994 1.00 83.75 289 VAL A O 1
ATOM 2271 N N . VAL A 1 290 ? 20.262 -13.737 -21.236 1.00 86.88 290 VAL A N 1
ATOM 2272 C CA . VAL A 1 290 ? 20.008 -12.630 -22.162 1.00 86.88 290 VAL A CA 1
ATOM 2273 C C . VAL A 1 290 ? 18.801 -11.855 -21.651 1.00 86.88 290 VAL A C 1
ATOM 2275 O O . VAL A 1 290 ? 17.660 -12.261 -21.846 1.00 86.88 290 VAL A O 1
ATOM 2278 N N . GLU A 1 291 ? 19.051 -10.732 -20.985 1.00 83.75 291 GLU A N 1
ATOM 2279 C CA . GLU A 1 291 ? 17.992 -9.913 -20.400 1.00 83.75 291 GLU A CA 1
ATOM 2280 C C . GLU A 1 291 ? 18.153 -8.442 -20.782 1.00 83.75 291 GLU A C 1
ATOM 2282 O O . GLU A 1 291 ? 19.079 -7.756 -20.345 1.00 83.75 291 GLU A O 1
ATOM 2287 N N . LYS A 1 292 ? 17.219 -7.945 -21.596 1.00 89.00 292 LYS A N 1
ATOM 2288 C CA . LYS A 1 292 ? 17.150 -6.537 -21.997 1.00 89.00 292 LYS A CA 1
ATOM 2289 C C . LYS A 1 292 ? 16.259 -5.771 -21.023 1.00 89.00 292 LYS A C 1
ATOM 2291 O O . LYS A 1 292 ? 15.088 -5.547 -21.297 1.00 89.00 292 LYS A O 1
ATOM 2296 N N . CYS A 1 293 ? 16.800 -5.384 -19.873 1.00 85.94 293 CYS A N 1
ATOM 2297 C CA . CYS A 1 293 ? 16.005 -4.778 -18.799 1.00 85.94 293 CYS A CA 1
ATOM 2298 C C . CYS A 1 293 ? 15.411 -3.391 -19.132 1.00 85.94 293 CYS A C 1
ATOM 2300 O O . CYS A 1 293 ? 14.463 -2.971 -18.478 1.00 85.94 293 CYS A O 1
ATOM 2302 N N . GLU A 1 294 ? 15.963 -2.689 -20.128 1.00 92.06 294 GLU A N 1
ATOM 2303 C CA . GLU A 1 294 ? 15.421 -1.426 -20.666 1.00 92.06 294 GLU A CA 1
ATOM 2304 C C . GLU A 1 294 ? 14.383 -1.649 -21.780 1.00 92.06 294 GLU A C 1
ATOM 2306 O O . GLU A 1 294 ? 13.768 -0.694 -22.245 1.00 92.06 294 GLU A O 1
ATOM 2311 N N . ALA A 1 295 ? 14.192 -2.890 -22.245 1.00 91.88 295 ALA A N 1
ATOM 2312 C CA . ALA A 1 295 ? 13.224 -3.164 -23.296 1.00 91.88 295 ALA A CA 1
ATOM 2313 C C . ALA A 1 295 ? 11.800 -3.003 -22.759 1.00 91.88 295 ALA A C 1
ATOM 2315 O O . ALA A 1 295 ? 11.400 -3.649 -21.787 1.00 91.88 295 ALA A O 1
ATOM 2316 N N . VAL A 1 296 ? 11.029 -2.170 -23.450 1.00 91.88 296 VAL A N 1
ATOM 2317 C CA . VAL A 1 296 ? 9.591 -2.036 -23.254 1.00 91.88 296 VAL A CA 1
ATOM 2318 C C . VAL A 1 296 ? 8.930 -2.721 -24.449 1.00 91.88 296 VAL A C 1
ATOM 2320 O O . VAL A 1 296 ? 8.971 -2.169 -25.548 1.00 91.88 296 VAL A O 1
ATOM 2323 N N . PRO A 1 297 ? 8.410 -3.951 -24.288 1.00 90.19 297 PRO A N 1
ATOM 2324 C CA . PRO A 1 297 ? 7.715 -4.627 -25.371 1.00 90.19 297 PRO A CA 1
ATOM 2325 C C . PRO A 1 297 ? 6.471 -3.827 -25.766 1.00 90.19 297 PRO A C 1
ATOM 2327 O O . PRO A 1 297 ? 5.811 -3.240 -24.905 1.00 90.19 297 PRO A O 1
ATOM 2330 N N . GLU A 1 298 ? 6.147 -3.819 -27.058 1.00 84.75 298 GLU A N 1
ATOM 2331 C CA . GLU A 1 298 ? 4.868 -3.285 -27.513 1.00 84.75 298 GLU A CA 1
ATOM 2332 C C . GLU A 1 298 ? 3.736 -4.134 -26.944 1.00 84.75 298 GLU A C 1
ATOM 2334 O O . GLU A 1 298 ? 3.737 -5.364 -27.034 1.00 84.75 298 GLU A O 1
ATOM 2339 N N . ILE A 1 299 ? 2.764 -3.457 -26.349 1.00 79.19 299 ILE A N 1
ATOM 2340 C CA . ILE A 1 299 ? 1.539 -4.070 -25.862 1.00 79.19 299 ILE A CA 1
ATOM 2341 C C . ILE A 1 299 ? 0.429 -3.380 -26.613 1.00 79.19 299 ILE A C 1
ATOM 2343 O O . ILE A 1 299 ? 0.290 -2.161 -26.530 1.00 79.19 299 ILE A O 1
ATOM 2347 N N . ALA A 1 300 ? -0.330 -4.162 -27.373 1.00 70.56 300 ALA A N 1
ATOM 2348 C CA . ALA A 1 300 ? -1.500 -3.656 -28.060 1.00 70.56 300 ALA A CA 1
ATOM 2349 C C . ALA A 1 300 ? -2.468 -3.087 -27.014 1.00 70.56 300 ALA A C 1
ATOM 2351 O O . ALA A 1 300 ? -3.114 -3.832 -26.281 1.00 70.56 300 ALA A O 1
ATOM 2352 N N . ALA A 1 301 ? -2.536 -1.762 -26.933 1.00 69.69 301 ALA A N 1
ATOM 2353 C CA . ALA A 1 301 ? -3.479 -1.049 -26.093 1.00 69.69 301 ALA A CA 1
ATOM 2354 C C . ALA A 1 301 ? -4.509 -0.387 -27.006 1.00 69.69 301 ALA A C 1
ATOM 2356 O O . ALA A 1 301 ? -4.159 0.376 -27.909 1.00 69.69 301 ALA A O 1
ATOM 2357 N N . ALA A 1 302 ? -5.786 -0.701 -26.793 1.00 71.81 302 ALA A N 1
ATOM 2358 C CA . ALA A 1 302 ? -6.856 0.024 -27.460 1.00 71.81 302 ALA A CA 1
ATOM 2359 C C . ALA A 1 302 ? -6.842 1.496 -27.002 1.00 71.81 302 ALA A C 1
ATOM 2361 O O . ALA A 1 302 ? -6.509 1.761 -25.842 1.00 71.81 302 ALA A O 1
ATOM 2362 N N . PRO A 1 303 ? -7.228 2.454 -27.865 1.00 77.25 303 PRO A N 1
ATOM 2363 C CA . PRO A 1 303 ? -7.412 3.837 -27.451 1.00 77.25 303 PRO A CA 1
ATOM 2364 C C . PRO A 1 303 ? -8.350 3.906 -26.245 1.00 77.25 303 PRO A C 1
ATOM 2366 O O . PRO A 1 303 ? -9.485 3.422 -26.292 1.00 77.25 303 PRO A O 1
ATOM 2369 N N . VAL A 1 304 ? -7.871 4.492 -25.152 1.00 88.19 304 VAL A N 1
ATOM 2370 C CA . VAL A 1 304 ? -8.658 4.607 -23.929 1.00 88.19 304 VAL A CA 1
ATOM 2371 C C . VAL A 1 304 ? -9.591 5.800 -24.059 1.00 88.19 304 VAL A C 1
ATOM 2373 O O . VAL A 1 304 ? -9.152 6.933 -24.228 1.00 88.19 304 VAL A O 1
ATOM 2376 N N . THR A 1 305 ? -10.893 5.539 -23.982 1.00 89.81 305 THR A N 1
ATOM 2377 C CA . THR A 1 305 ? -11.909 6.591 -23.901 1.00 89.81 305 THR A CA 1
ATOM 2378 C C . THR A 1 305 ? -12.376 6.718 -22.452 1.00 89.81 305 THR A C 1
ATOM 2380 O O . THR A 1 305 ? -12.709 5.685 -21.856 1.00 89.81 305 THR A O 1
ATOM 2383 N N . PRO A 1 306 ? -12.430 7.939 -21.890 1.00 93.12 306 PRO A N 1
ATOM 2384 C CA . PRO A 1 306 ? -13.016 8.165 -20.578 1.00 93.12 306 PRO A CA 1
ATOM 2385 C C . PRO A 1 306 ? -14.473 7.707 -20.527 1.00 93.12 306 PRO A C 1
ATOM 2387 O O . PRO A 1 306 ? -15.283 8.040 -21.392 1.00 93.12 306 PRO A O 1
ATOM 2390 N N . VAL A 1 307 ? -14.805 6.947 -19.492 1.00 92.38 307 VAL A N 1
ATOM 2391 C CA . VAL A 1 307 ? -16.157 6.498 -19.180 1.00 92.38 307 VAL A CA 1
ATOM 2392 C C . VAL A 1 307 ? -16.685 7.376 -18.057 1.00 92.38 307 VAL A C 1
ATOM 2394 O O . VAL A 1 307 ? -16.145 7.379 -16.951 1.00 92.38 307 VAL A O 1
ATOM 2397 N N . MET A 1 308 ? -17.756 8.115 -18.337 1.00 89.50 308 MET A N 1
ATOM 2398 C CA . MET A 1 308 ? -18.480 8.832 -17.294 1.00 89.50 308 MET A CA 1
ATOM 2399 C C . MET A 1 308 ? -19.286 7.837 -16.454 1.00 89.50 308 MET A C 1
ATOM 2401 O O . MET A 1 308 ? -20.018 7.028 -17.033 1.00 89.50 308 MET A O 1
ATOM 2405 N N . PRO A 1 309 ? -19.167 7.865 -15.114 1.00 88.19 309 PRO A N 1
ATOM 2406 C CA . PRO A 1 309 ? -19.983 7.014 -14.264 1.00 88.19 309 PRO A CA 1
ATOM 2407 C C . PRO A 1 309 ? -21.460 7.398 -14.386 1.00 88.19 309 PRO A C 1
ATOM 2409 O O . PRO A 1 309 ? -21.804 8.554 -14.650 1.00 88.19 309 PRO A O 1
ATOM 2412 N N . GLU A 1 310 ? -22.340 6.421 -14.174 1.00 85.00 310 GLU A N 1
ATOM 2413 C CA . GLU A 1 310 ? -23.776 6.683 -14.115 1.00 85.00 310 GLU A CA 1
ATOM 2414 C C . GLU A 1 310 ? -24.080 7.676 -12.983 1.00 85.00 310 GLU A C 1
ATOM 2416 O O . GLU A 1 310 ? -23.549 7.507 -11.879 1.00 85.00 310 GLU A O 1
ATOM 2421 N N . PRO A 1 311 ? -24.944 8.683 -13.214 1.00 79.94 311 PRO A N 1
ATOM 2422 C CA . PRO A 1 311 ? -25.315 9.634 -12.181 1.00 79.94 311 PRO A CA 1
ATOM 2423 C C . PRO A 1 311 ? -25.813 8.921 -10.928 1.00 79.94 311 PRO A C 1
ATOM 2425 O O . PRO A 1 311 ? -26.669 8.033 -10.979 1.00 79.94 311 PRO A O 1
ATOM 2428 N N . GLU A 1 312 ? -25.287 9.334 -9.784 1.00 71.50 312 GLU A N 1
ATOM 2429 C CA . GLU A 1 312 ? -25.743 8.828 -8.504 1.00 71.50 312 GLU A CA 1
ATOM 2430 C C . GLU A 1 312 ? -27.139 9.373 -8.200 1.00 71.50 312 GLU A C 1
ATOM 2432 O O . GLU A 1 312 ? -27.321 10.540 -7.851 1.00 71.50 312 GLU A O 1
ATOM 2437 N N . VAL A 1 313 ? -28.155 8.518 -8.341 1.00 67.56 313 VAL A N 1
ATOM 2438 C CA . VAL A 1 313 ? -29.503 8.830 -7.865 1.00 67.56 313 VAL A CA 1
ATOM 2439 C C . VAL A 1 313 ? -29.498 8.670 -6.354 1.00 67.56 313 VAL A C 1
ATOM 2441 O O . VAL A 1 313 ? -29.753 7.589 -5.817 1.00 67.56 313 VAL A O 1
ATOM 2444 N N . ARG A 1 314 ? -29.189 9.762 -5.659 1.00 64.38 314 ARG A N 1
ATOM 2445 C CA . ARG A 1 314 ? -29.229 9.806 -4.203 1.00 64.38 314 ARG A CA 1
ATOM 2446 C C . ARG A 1 314 ? -30.666 9.587 -3.741 1.00 64.38 314 ARG A C 1
ATOM 2448 O O . ARG A 1 314 ? -31.512 10.472 -3.850 1.00 64.38 314 ARG A O 1
ATOM 2455 N N . ARG A 1 315 ? -30.961 8.385 -3.251 1.00 63.12 315 ARG A N 1
ATOM 2456 C CA . ARG A 1 315 ? -32.235 8.116 -2.586 1.00 63.12 315 ARG A CA 1
ATOM 2457 C C . ARG A 1 315 ? -32.204 8.818 -1.238 1.00 63.12 315 ARG A C 1
ATOM 2459 O O . ARG A 1 315 ? -31.371 8.484 -0.402 1.00 63.12 315 ARG A O 1
ATOM 2466 N N . GLU A 1 316 ? -33.104 9.773 -1.028 1.00 66.69 316 GLU A N 1
ATOM 2467 C CA . GLU A 1 316 ? -33.353 10.308 0.308 1.00 66.69 316 GLU A CA 1
ATOM 2468 C C . GLU A 1 316 ? -33.777 9.148 1.214 1.00 66.69 316 GLU A C 1
ATOM 2470 O O . GLU A 1 316 ? -34.859 8.573 1.066 1.00 66.69 316 GLU A O 1
ATOM 2475 N N . ALA A 1 317 ? -32.887 8.744 2.117 1.00 73.06 317 ALA A N 1
ATOM 2476 C CA . ALA A 1 317 ? -33.199 7.718 3.089 1.00 73.06 317 ALA A CA 1
ATOM 2477 C C . ALA A 1 317 ? -34.076 8.338 4.179 1.00 73.06 317 ALA A C 1
ATOM 2479 O O . ALA A 1 317 ? -33.652 9.247 4.895 1.00 73.06 317 ALA A O 1
ATOM 2480 N N . ALA A 1 318 ? -35.312 7.855 4.302 1.00 81.25 318 ALA A N 1
ATOM 2481 C CA . ALA A 1 318 ? -36.214 8.312 5.347 1.00 81.25 318 ALA A CA 1
ATOM 2482 C C . ALA A 1 318 ? -35.644 7.952 6.727 1.00 81.25 318 ALA A C 1
ATO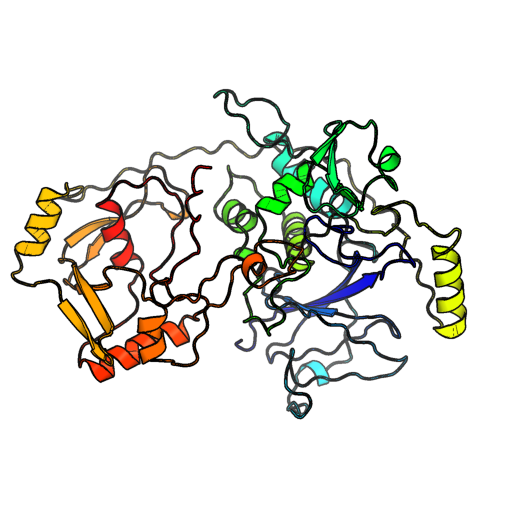M 2484 O O . ALA A 1 318 ? -35.371 6.786 7.016 1.00 81.25 318 ALA A O 1
ATOM 2485 N N . THR A 1 319 ? -35.496 8.952 7.594 1.00 83.69 319 THR A N 1
ATOM 2486 C CA . THR A 1 319 ? -35.112 8.730 8.989 1.00 83.69 319 THR A CA 1
ATOM 2487 C C . THR A 1 319 ? -36.257 8.020 9.716 1.00 83.69 319 THR A C 1
ATOM 2489 O O . THR A 1 319 ? -37.349 8.587 9.814 1.00 83.69 319 THR A O 1
ATOM 2492 N N . PRO A 1 320 ? -36.055 6.799 10.244 1.00 90.19 320 PRO A N 1
ATOM 2493 C CA . PRO A 1 320 ? -37.099 6.102 10.978 1.00 90.19 320 PRO A CA 1
ATOM 2494 C C . PRO A 1 320 ? -37.445 6.854 12.268 1.00 90.19 320 PRO A C 1
ATOM 2496 O O . PRO A 1 320 ? -36.575 7.423 12.932 1.00 90.19 320 PRO A O 1
ATOM 2499 N N . ALA A 1 321 ? -38.722 6.824 12.652 1.00 91.56 321 ALA A N 1
ATOM 2500 C CA . ALA A 1 321 ? -39.171 7.428 13.899 1.00 91.56 321 ALA A CA 1
ATOM 2501 C C . ALA A 1 321 ? -38.542 6.707 15.105 1.00 91.56 321 ALA A C 1
ATOM 2503 O O . ALA A 1 321 ? -38.719 5.502 15.292 1.00 91.56 321 ALA A O 1
ATOM 2504 N N . CYS A 1 322 ? -37.831 7.458 15.945 1.00 90.94 322 CYS A N 1
ATOM 2505 C CA . CYS A 1 322 ? -37.250 6.971 17.191 1.00 90.94 322 CYS A CA 1
ATOM 2506 C C . CYS A 1 322 ? -37.620 7.946 18.318 1.00 90.94 322 CYS A C 1
ATOM 2508 O O . CYS A 1 322 ? -37.014 9.013 18.417 1.00 90.94 322 CYS A O 1
ATOM 2510 N N . PRO A 1 323 ? -38.632 7.630 19.149 1.00 90.19 323 PRO A N 1
ATOM 2511 C CA . PRO A 1 323 ? -39.065 8.513 20.226 1.00 90.19 323 PRO A CA 1
ATOM 2512 C C . PRO A 1 323 ? -37.905 8.927 21.134 1.00 90.19 323 PRO A C 1
ATOM 2514 O O . PRO A 1 323 ? -37.101 8.095 21.552 1.00 90.19 323 PRO A O 1
ATOM 2517 N N . GLY A 1 324 ? -37.817 10.224 21.428 1.00 84.31 324 GLY A N 1
ATOM 2518 C CA . GLY A 1 324 ? -36.753 10.774 22.263 1.00 84.31 324 GLY A CA 1
ATOM 2519 C C . GLY A 1 324 ? -35.375 10.820 21.596 1.00 84.31 324 GLY A C 1
ATOM 2520 O O . GLY A 1 324 ? -34.401 10.953 22.332 1.00 84.31 324 GLY A O 1
ATOM 2521 N N . TRP A 1 325 ? -35.285 10.711 20.262 1.00 85.38 325 TRP A N 1
ATOM 2522 C CA . TRP A 1 325 ? -34.071 10.872 19.449 1.00 85.38 325 TRP A CA 1
ATOM 2523 C C . TRP A 1 325 ? -34.346 11.748 18.202 1.00 85.38 325 TRP A C 1
ATOM 2525 O O . TRP A 1 325 ? -35.405 11.595 17.591 1.00 85.38 325 TRP A O 1
ATOM 2535 N N . PRO A 1 326 ? -33.410 12.615 17.763 1.00 87.88 326 PRO A N 1
ATOM 2536 C CA . PRO A 1 326 ? -32.164 12.970 18.439 1.00 87.88 326 PRO A CA 1
ATOM 2537 C C . PRO A 1 326 ? -32.435 13.810 19.690 1.00 87.88 326 PRO A C 1
ATOM 2539 O O . PRO A 1 326 ? -33.461 14.477 19.801 1.00 87.88 326 PRO A O 1
ATOM 2542 N N . PHE A 1 327 ? -31.503 13.785 20.635 1.00 84.50 327 PHE A N 1
ATOM 2543 C CA . PHE A 1 327 ? -31.562 14.604 21.840 1.00 84.50 327 PHE A CA 1
ATOM 2544 C C . PHE A 1 327 ? -30.319 15.488 21.967 1.00 84.50 327 PHE A C 1
ATOM 2546 O O . PHE A 1 327 ? -29.257 15.168 21.438 1.00 84.50 327 PHE A O 1
ATOM 2553 N N . GLY A 1 328 ? -30.465 16.636 22.632 1.00 85.25 328 GLY A N 1
ATOM 2554 C CA . GLY A 1 328 ? -29.367 17.582 22.836 1.00 85.25 328 GLY A CA 1
ATOM 2555 C C . GLY A 1 328 ? -28.434 17.193 23.994 1.00 85.25 328 GLY A C 1
ATOM 2556 O O . GLY A 1 328 ? -28.771 16.315 24.789 1.00 85.25 328 GLY A O 1
ATOM 2557 N N . PRO A 1 329 ? -27.294 17.892 24.160 1.00 83.44 329 PRO A N 1
ATOM 2558 C CA . PRO A 1 329 ? -26.322 17.607 25.221 1.00 83.44 329 PRO A CA 1
ATOM 2559 C C . PRO A 1 329 ? -26.903 17.634 26.644 1.00 83.44 329 PRO A C 1
ATOM 2561 O O . PRO A 1 329 ? -26.520 16.818 27.474 1.00 83.44 329 PRO A O 1
ATOM 2564 N N . ALA A 1 330 ? -27.855 18.531 26.928 1.00 86.81 330 ALA A N 1
ATOM 2565 C CA . ALA A 1 330 ? -28.493 18.616 28.247 1.00 86.81 330 ALA A CA 1
ATOM 2566 C C . ALA A 1 330 ? -29.296 17.350 28.591 1.00 86.81 330 ALA A C 1
ATOM 2568 O O . ALA A 1 330 ? -29.190 16.822 29.694 1.00 86.81 330 ALA A O 1
ATOM 2569 N N . GLU A 1 331 ? -30.047 16.829 27.620 1.00 86.88 331 GLU A N 1
ATOM 2570 C CA . GLU A 1 331 ? -30.798 15.580 27.759 1.00 86.88 331 GLU A CA 1
ATOM 2571 C C . GLU A 1 331 ? -29.852 14.371 27.847 1.00 86.88 331 GLU A C 1
ATOM 2573 O O . GLU A 1 331 ? -30.111 13.440 28.604 1.00 86.88 331 GLU A O 1
ATOM 2578 N N . ALA A 1 332 ? -28.713 14.399 27.145 1.00 83.69 332 ALA A N 1
ATOM 2579 C CA . ALA A 1 332 ? -27.679 13.371 27.276 1.00 83.69 332 ALA A CA 1
ATOM 2580 C C . ALA A 1 332 ? -27.143 13.286 28.719 1.00 83.69 332 ALA A C 1
ATOM 2582 O O . ALA A 1 332 ? -27.113 12.203 29.303 1.00 83.69 332 ALA A O 1
ATOM 2583 N N . VAL A 1 333 ? -26.800 14.434 29.319 1.00 83.19 333 VAL A N 1
ATOM 2584 C CA . VAL A 1 333 ? -26.341 14.519 30.717 1.00 83.19 333 VAL A CA 1
ATOM 2585 C C . VAL A 1 333 ? -27.438 14.080 31.693 1.00 83.19 333 VAL A C 1
ATOM 2587 O O . VAL A 1 333 ? -27.162 13.353 32.649 1.00 83.19 333 VAL A O 1
ATOM 2590 N N . ALA A 1 334 ? -28.692 14.474 31.453 1.00 85.75 334 ALA A N 1
ATOM 2591 C CA . ALA A 1 334 ? -29.818 14.041 32.278 1.00 85.75 334 ALA A CA 1
ATOM 2592 C C . ALA A 1 334 ? -29.990 12.512 32.246 1.00 85.75 334 ALA A C 1
ATOM 2594 O O . ALA A 1 334 ? -30.139 11.886 33.292 1.00 85.75 334 ALA A O 1
ATOM 2595 N N . ARG A 1 335 ? -29.879 11.882 31.069 1.00 85.00 335 ARG A N 1
ATOM 2596 C CA . ARG A 1 335 ? -29.965 10.417 30.926 1.00 85.00 335 ARG A CA 1
ATOM 2597 C C . ARG A 1 335 ? -28.799 9.680 31.576 1.00 85.00 335 ARG A C 1
ATOM 2599 O O . ARG A 1 335 ? -29.010 8.607 32.133 1.00 85.00 335 ARG A O 1
ATOM 2606 N N . GLN A 1 336 ? -27.592 10.243 31.522 1.00 81.25 336 GLN A N 1
ATOM 2607 C CA . GLN A 1 336 ? -26.423 9.675 32.200 1.00 81.25 336 GLN A CA 1
ATOM 2608 C C . GLN A 1 336 ? -26.563 9.736 33.726 1.00 81.25 336 GLN A C 1
ATOM 2610 O O . GLN A 1 336 ? -26.181 8.797 34.413 1.00 81.25 336 GLN A O 1
ATOM 2615 N N . THR A 1 337 ? -27.155 10.804 34.269 1.00 80.75 337 THR A N 1
ATOM 2616 C CA . THR A 1 337 ? -27.300 10.972 35.727 1.00 80.75 337 THR A CA 1
ATOM 2617 C C . THR A 1 337 ? -28.539 10.285 36.314 1.00 80.75 337 THR A C 1
ATOM 2619 O O . THR A 1 337 ? -28.524 9.903 37.484 1.00 80.75 337 THR A O 1
ATOM 2622 N N . ALA A 1 338 ? -29.591 10.058 35.519 1.00 77.12 338 ALA A N 1
ATOM 2623 C CA . ALA A 1 338 ? -30.868 9.497 35.977 1.00 77.12 338 ALA A CA 1
ATOM 2624 C C . ALA A 1 338 ? -30.782 8.074 36.566 1.00 77.12 338 ALA A C 1
ATOM 2626 O O . ALA A 1 338 ? -31.630 7.695 37.371 1.00 77.12 338 ALA A O 1
ATOM 2627 N N . GLY A 1 339 ? -29.779 7.278 36.179 1.00 66.31 339 GLY A N 1
ATOM 2628 C CA . GLY A 1 339 ? -29.641 5.882 36.613 1.00 66.31 339 GLY A CA 1
ATOM 2629 C C . GLY A 1 339 ? -28.889 5.674 37.931 1.00 66.31 339 GLY A C 1
ATOM 2630 O O . GLY A 1 339 ? -28.723 4.528 38.342 1.00 66.31 339 GLY A O 1
ATOM 2631 N N . GLY A 1 340 ? -28.357 6.733 38.557 1.00 70.62 340 GLY A N 1
ATOM 2632 C CA . GLY A 1 340 ? -27.508 6.644 39.758 1.00 70.62 340 GLY A CA 1
ATOM 2633 C C . GLY A 1 340 ? -26.155 5.938 39.555 1.00 70.62 340 GLY A C 1
ATOM 2634 O O . GLY A 1 340 ? -25.306 5.961 40.446 1.00 70.62 340 GLY A O 1
ATOM 2635 N N . LEU A 1 341 ? -25.930 5.327 38.388 1.00 75.75 341 LEU A N 1
ATOM 2636 C CA . LEU A 1 341 ? -24.647 4.786 37.962 1.00 75.75 341 LEU A CA 1
ATOM 2637 C C . LEU A 1 341 ? -23.736 5.934 37.536 1.00 75.75 341 LEU A C 1
ATOM 2639 O O . LEU A 1 341 ? -24.134 6.813 36.779 1.00 75.75 341 LEU A O 1
ATOM 2643 N N . VAL A 1 342 ? -22.505 5.906 38.034 1.00 83.56 342 VAL A N 1
ATOM 2644 C CA . VAL A 1 342 ? -21.500 6.935 37.770 1.00 83.56 342 VAL A CA 1
ATOM 2645 C C . VAL A 1 342 ? -20.372 6.388 36.904 1.00 83.56 342 VAL A C 1
ATOM 2647 O O . VAL A 1 342 ? -20.196 5.171 36.748 1.00 83.56 342 VAL A O 1
ATOM 2650 N N . ASP A 1 343 ? -19.599 7.313 36.348 1.00 88.44 343 ASP A N 1
ATOM 2651 C CA . ASP A 1 343 ? -18.319 7.017 35.717 1.00 88.44 343 ASP A CA 1
ATOM 2652 C C . ASP A 1 343 ? -17.414 6.226 36.669 1.00 88.44 343 ASP A C 1
ATOM 2654 O O . ASP A 1 343 ? -17.470 6.377 37.893 1.00 88.44 343 ASP A O 1
ATOM 2658 N N . ARG A 1 344 ? -16.574 5.362 36.101 1.00 89.94 344 ARG A N 1
ATOM 2659 C CA . ARG A 1 344 ? -15.654 4.513 36.863 1.00 89.94 344 ARG A CA 1
ATOM 2660 C C . ARG A 1 344 ? -14.222 4.805 36.464 1.00 89.94 344 ARG A C 1
ATOM 2662 O O . ARG A 1 344 ? -13.948 5.121 35.314 1.00 89.94 344 ARG A O 1
ATOM 2669 N N . THR A 1 345 ? -13.310 4.601 37.400 1.00 94.31 345 THR A N 1
ATOM 2670 C CA . THR A 1 345 ? -11.875 4.611 37.130 1.00 94.31 345 THR A CA 1
ATOM 2671 C C . THR A 1 345 ? -11.316 3.269 37.557 1.00 94.31 345 THR A C 1
ATOM 2673 O O . THR A 1 345 ? -11.496 2.862 38.704 1.00 94.31 345 THR A O 1
ATOM 2676 N N . LEU A 1 346 ? -10.677 2.564 36.628 1.00 92.50 346 LEU A N 1
ATOM 2677 C CA . LEU A 1 346 ? -9.980 1.316 36.915 1.00 92.50 346 LEU A CA 1
ATOM 2678 C C . LEU A 1 346 ? -8.504 1.614 37.165 1.00 92.50 346 LEU A C 1
ATOM 2680 O O . LEU A 1 346 ? -7.882 2.330 36.381 1.00 92.50 346 LEU A O 1
ATOM 2684 N N . ASP A 1 347 ? -7.948 1.060 38.238 1.00 93.38 347 ASP A N 1
ATOM 2685 C CA . ASP A 1 347 ? -6.513 1.113 38.515 1.00 93.38 347 ASP A CA 1
ATOM 2686 C C . ASP A 1 347 ? -5.803 -0.028 37.772 1.00 93.38 347 ASP A C 1
ATOM 2688 O O . ASP A 1 347 ? -6.071 -1.210 38.006 1.00 93.38 347 ASP A O 1
ATOM 2692 N N . LEU A 1 348 ? -4.904 0.333 36.855 1.00 92.75 348 LEU A N 1
ATOM 2693 C CA . LEU A 1 348 ? -4.082 -0.605 36.094 1.00 92.75 348 LEU A CA 1
ATOM 2694 C C . LEU A 1 348 ? -2.713 -0.838 36.753 1.00 92.75 348 LEU A C 1
ATOM 2696 O O . LEU A 1 348 ? -1.896 -1.588 36.220 1.00 92.75 348 LEU A O 1
ATOM 2700 N N . GLY A 1 349 ? -2.468 -0.289 37.944 1.00 88.81 349 GLY A N 1
ATOM 2701 C CA . GLY A 1 349 ? -1.206 -0.377 38.675 1.00 88.81 349 GLY A CA 1
ATOM 2702 C C . GLY A 1 349 ? -0.191 0.677 38.243 1.00 88.81 349 GLY A C 1
ATOM 2703 O O . GLY A 1 349 ? -0.319 1.320 37.204 1.00 88.81 349 GLY A O 1
ATOM 2704 N N . GLY A 1 350 ? 0.822 0.897 39.087 1.00 87.75 350 GLY A N 1
ATOM 2705 C CA . GLY A 1 350 ? 1.888 1.865 38.803 1.00 87.75 350 GLY A CA 1
ATOM 2706 C C . GLY A 1 350 ? 1.409 3.319 38.692 1.00 87.75 350 GLY A C 1
ATOM 2707 O O . GLY A 1 350 ? 2.097 4.136 38.090 1.00 87.75 350 GLY A O 1
ATOM 2708 N N . GLY A 1 351 ? 0.230 3.642 39.239 1.00 92.25 351 GLY A N 1
ATOM 2709 C CA . GLY A 1 351 ? -0.396 4.963 39.118 1.00 92.25 351 GLY A CA 1
ATOM 2710 C C . GLY A 1 351 ? -1.108 5.213 37.783 1.00 92.25 351 GLY A C 1
ATOM 2711 O O . GLY A 1 351 ? -1.602 6.317 37.563 1.00 92.25 351 GLY A O 1
ATOM 2712 N N . ILE A 1 352 ? -1.184 4.213 36.899 1.00 95.50 352 ILE A N 1
ATOM 2713 C CA . ILE A 1 352 ? -1.875 4.310 35.610 1.00 95.50 352 ILE A CA 1
ATOM 2714 C C . ILE A 1 352 ? -3.332 3.899 35.793 1.00 95.50 352 ILE A C 1
ATOM 2716 O O . ILE A 1 352 ? -3.637 2.862 36.379 1.00 95.50 352 ILE A O 1
ATOM 2720 N N . THR A 1 353 ? -4.245 4.704 35.256 1.00 96.00 353 THR A N 1
ATOM 2721 C CA . THR A 1 353 ? -5.686 4.470 35.383 1.00 96.00 353 THR A CA 1
ATOM 2722 C C . THR A 1 353 ? -6.382 4.461 34.028 1.00 96.00 353 THR A C 1
ATOM 2724 O O . THR A 1 353 ? -5.883 5.016 33.047 1.00 96.00 353 THR A O 1
ATOM 2727 N N . LEU A 1 354 ? -7.549 3.820 33.980 1.00 93.38 354 LEU A N 1
ATOM 2728 C CA . LEU A 1 354 ? -8.440 3.786 32.826 1.00 93.38 354 LEU A CA 1
ATOM 2729 C C . LEU A 1 354 ? -9.801 4.368 33.219 1.00 93.38 354 LEU A C 1
ATOM 2731 O O . LEU A 1 354 ? -10.552 3.763 33.987 1.00 93.38 354 LEU A O 1
ATOM 2735 N N . GLU A 1 355 ? -10.106 5.555 32.698 1.00 93.94 355 GLU A N 1
ATOM 2736 C CA . GLU A 1 355 ? -11.398 6.215 32.896 1.00 93.94 355 GLU A CA 1
ATOM 2737 C C . GLU A 1 355 ? -12.469 5.592 31.994 1.00 93.94 355 GLU A C 1
ATOM 2739 O O . GLU A 1 355 ? -12.308 5.496 30.773 1.00 93.94 355 GLU A O 1
ATOM 2744 N N . LEU A 1 356 ? -13.601 5.240 32.593 1.00 90.56 356 LEU A N 1
ATOM 2745 C CA . LEU A 1 356 ? -14.761 4.691 31.920 1.00 90.56 356 LEU A CA 1
ATOM 2746 C C . LEU A 1 356 ? -15.972 5.610 32.085 1.00 90.56 356 LEU A C 1
ATOM 2748 O O . LEU A 1 356 ? -16.342 5.975 33.204 1.00 90.56 356 LEU A O 1
ATOM 2752 N N . LYS A 1 357 ? -16.626 5.929 30.970 1.00 89.38 357 LYS A N 1
ATOM 2753 C CA . LYS A 1 357 ? -17.878 6.680 30.933 1.00 89.38 357 LYS A CA 1
ATOM 2754 C C . LYS A 1 357 ? -19.076 5.750 30.937 1.00 89.38 357 LYS A C 1
ATOM 2756 O O . LYS A 1 357 ? -19.110 4.778 30.181 1.00 89.38 357 LYS A O 1
ATOM 2761 N N . HIS A 1 358 ? -20.056 6.056 31.782 1.00 87.50 358 HIS A N 1
ATOM 2762 C CA . HIS A 1 358 ? -21.336 5.352 31.773 1.00 87.50 358 HIS A CA 1
ATOM 2763 C C . HIS A 1 358 ? -22.161 5.746 30.541 1.00 87.50 358 HIS A C 1
ATOM 2765 O O . HIS A 1 358 ? -22.315 6.927 30.212 1.00 87.50 358 HIS A O 1
ATOM 2771 N N . VAL A 1 359 ? -22.684 4.734 29.854 1.00 87.19 359 VAL A N 1
ATOM 2772 C CA . VAL A 1 359 ? -23.567 4.870 28.698 1.00 87.19 359 VAL A CA 1
ATOM 2773 C C . VAL A 1 359 ? -24.903 4.215 29.058 1.00 87.19 359 VAL A C 1
ATOM 2775 O O . VAL A 1 359 ? -24.947 2.995 29.251 1.00 87.19 359 VAL A O 1
ATOM 2778 N N . PRO A 1 360 ? -25.995 4.990 29.187 1.00 87.62 360 PRO A N 1
ATOM 2779 C CA . PRO A 1 360 ? -27.294 4.450 29.566 1.00 87.62 360 PRO A CA 1
ATOM 2780 C C . PRO A 1 360 ? -27.897 3.583 28.452 1.00 87.62 360 PRO A C 1
ATOM 2782 O O . PRO A 1 360 ? -27.615 3.774 27.268 1.00 87.62 360 PRO A O 1
ATOM 2785 N N . ALA A 1 361 ? -28.773 2.655 28.845 1.00 88.50 361 ALA A N 1
ATOM 2786 C CA . ALA A 1 361 ? -29.626 1.932 27.908 1.00 88.50 361 ALA A CA 1
ATOM 2787 C C . ALA A 1 361 ? -30.513 2.916 27.127 1.00 88.50 361 ALA A C 1
ATOM 2789 O O . ALA A 1 361 ? -30.903 3.971 27.638 1.00 88.50 361 ALA A O 1
ATOM 2790 N N . GLY A 1 362 ? -30.859 2.578 25.889 1.00 88.69 362 GLY A N 1
ATOM 2791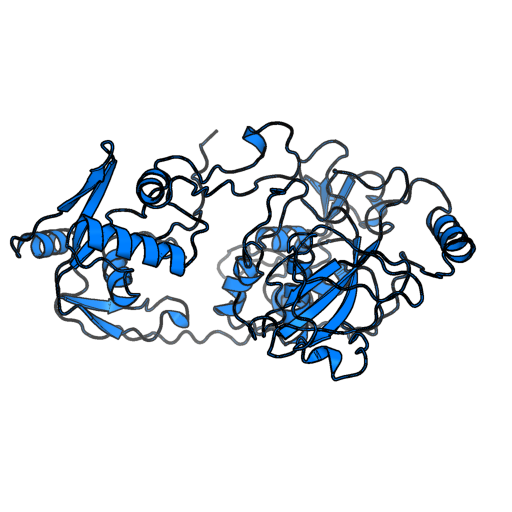 C CA . GLY A 1 362 ? -31.691 3.449 25.071 1.00 88.69 362 GLY A CA 1
ATOM 2792 C C . GLY A 1 362 ? -31.791 3.036 23.614 1.00 88.69 362 GLY A C 1
ATOM 2793 O O . GLY A 1 362 ? -31.308 1.988 23.190 1.00 88.69 362 GLY A O 1
ATOM 2794 N N . ARG A 1 363 ? -32.449 3.892 22.832 1.00 90.31 363 ARG A N 1
ATOM 2795 C CA . ARG A 1 363 ? -32.636 3.717 21.392 1.00 90.31 363 ARG A CA 1
ATOM 2796 C C . ARG A 1 363 ? -32.138 4.945 20.650 1.00 90.31 363 ARG A C 1
ATOM 2798 O O . ARG A 1 363 ? -32.319 6.070 21.115 1.00 90.31 363 ARG A O 1
ATOM 2805 N N . PHE A 1 364 ? -31.534 4.718 19.494 1.00 89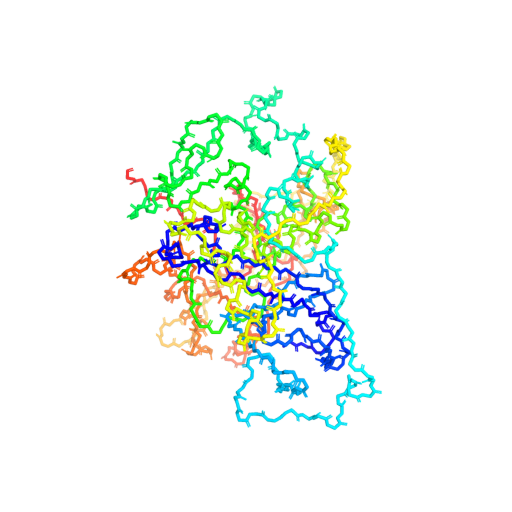.56 364 PHE A N 1
ATOM 2806 C CA . PHE A 1 364 ? -31.076 5.777 18.604 1.00 89.56 364 PHE A CA 1
ATOM 2807 C C . PHE A 1 364 ? -31.209 5.337 17.147 1.00 89.56 364 PHE A C 1
ATOM 2809 O O . PHE A 1 364 ? -31.382 4.152 16.854 1.00 89.56 364 PHE A O 1
ATOM 2816 N N . VAL A 1 365 ? -31.140 6.294 16.226 1.00 90.56 365 VAL A N 1
ATOM 2817 C CA . VAL A 1 365 ? -31.090 6.003 14.790 1.00 90.56 365 VAL A CA 1
ATOM 2818 C C . VAL A 1 365 ? -29.631 5.907 14.357 1.00 90.56 365 VAL A C 1
ATOM 2820 O O . VAL A 1 365 ? -28.889 6.876 14.489 1.00 90.56 365 VAL A O 1
ATOM 2823 N N . MET A 1 366 ? -29.237 4.736 13.862 1.00 88.75 366 MET A N 1
ATOM 2824 C CA . MET A 1 366 ? -27.915 4.451 13.306 1.00 88.75 366 MET A CA 1
ATOM 2825 C C . MET A 1 366 ? -27.934 4.632 11.785 1.00 88.75 366 MET A C 1
ATOM 2827 O O . MET A 1 366 ? -28.881 4.183 11.134 1.00 88.75 366 MET A O 1
ATOM 2831 N N . GLY A 1 367 ? -26.881 5.254 11.252 1.00 86.12 367 GLY A N 1
ATOM 2832 C CA . GLY A 1 367 ? -26.734 5.632 9.843 1.00 86.12 367 GLY A CA 1
ATOM 2833 C C . GLY A 1 367 ? -26.743 7.150 9.649 1.00 86.12 367 GLY A C 1
ATOM 2834 O O . GLY A 1 367 ? -27.127 7.897 10.553 1.00 86.12 367 GLY A O 1
ATOM 2835 N N . ASP A 1 368 ? -26.331 7.607 8.470 1.00 83.50 368 ASP A N 1
ATOM 2836 C CA . ASP A 1 368 ? -26.398 9.012 8.056 1.00 83.50 368 ASP A CA 1
ATOM 2837 C C . ASP A 1 368 ? -27.299 9.099 6.814 1.00 83.50 368 ASP A C 1
ATOM 2839 O O . ASP A 1 368 ? -27.011 8.447 5.808 1.00 83.50 368 ASP A O 1
ATOM 2843 N N . PRO A 1 369 ? -28.391 9.893 6.826 1.00 81.50 369 PRO A N 1
ATOM 2844 C CA . PRO A 1 369 ? -29.254 10.035 5.645 1.00 81.50 369 PRO A CA 1
ATOM 2845 C C . PRO A 1 369 ? -28.528 10.696 4.468 1.00 81.50 369 PRO A C 1
ATOM 2847 O O . PRO A 1 369 ? -29.022 10.687 3.342 1.00 81.50 369 PRO A O 1
ATOM 2850 N N . ASN A 1 370 ? -27.365 11.289 4.737 1.00 77.75 370 ASN A N 1
ATOM 2851 C CA . ASN A 1 370 ? -26.465 11.882 3.774 1.00 77.75 370 ASN A CA 1
ATOM 2852 C C . ASN A 1 370 ? -25.144 11.106 3.602 1.00 77.75 370 ASN A C 1
ATOM 2854 O O . ASN A 1 370 ? -24.264 11.615 2.896 1.00 77.75 370 ASN A O 1
ATOM 2858 N N . GLY A 1 371 ? -25.005 9.945 4.246 1.00 75.44 371 GLY A N 1
ATOM 2859 C CA . GLY A 1 371 ? -23.798 9.121 4.248 1.00 75.44 371 GLY A CA 1
ATOM 2860 C C . GLY A 1 371 ? -23.606 8.296 2.980 1.00 75.44 371 GLY A C 1
ATOM 2861 O O . GLY A 1 371 ? -24.390 8.386 2.031 1.00 75.44 371 GLY A O 1
ATOM 2862 N N . ASP A 1 372 ? -22.538 7.503 2.989 1.00 75.25 372 ASP A N 1
ATOM 2863 C CA . ASP A 1 372 ? -22.219 6.541 1.933 1.00 75.25 372 ASP A CA 1
ATOM 2864 C C . ASP A 1 372 ? -23.187 5.335 1.980 1.00 75.25 372 ASP A C 1
ATOM 2866 O O . ASP A 1 372 ? -23.972 5.163 2.917 1.00 75.25 372 ASP A O 1
ATOM 2870 N N . ALA A 1 373 ? -23.166 4.478 0.954 1.00 77.50 373 ALA A N 1
ATOM 2871 C CA . ALA A 1 373 ? -24.109 3.361 0.836 1.00 77.50 373 ALA A CA 1
ATOM 2872 C C . ALA A 1 373 ? -24.029 2.347 1.998 1.00 77.50 373 ALA A C 1
ATOM 2874 O O . ALA A 1 373 ? -25.032 1.708 2.313 1.00 77.50 373 ALA A O 1
ATOM 2875 N N . ASP A 1 374 ? -22.864 2.207 2.638 1.00 78.50 374 ASP A N 1
ATOM 2876 C CA . ASP A 1 374 ? -22.640 1.368 3.823 1.00 78.50 374 ASP A CA 1
ATOM 2877 C C . ASP A 1 374 ? -23.200 1.979 5.121 1.00 78.50 374 ASP A C 1
ATOM 2879 O O . ASP A 1 374 ? -23.323 1.283 6.127 1.00 78.50 374 ASP A O 1
ATOM 2883 N N . GLU A 1 375 ? -23.611 3.248 5.094 1.00 82.88 375 GLU A N 1
ATOM 2884 C CA . GLU A 1 375 ? -24.277 3.944 6.202 1.00 82.88 375 GLU A CA 1
ATOM 2885 C C . GLU A 1 375 ? -25.817 3.893 6.088 1.00 82.88 375 GLU A C 1
ATOM 2887 O O . GLU A 1 375 ? -26.533 4.470 6.915 1.00 82.88 375 GLU A O 1
ATOM 2892 N N . LEU A 1 376 ? -26.333 3.177 5.079 1.00 83.31 376 LEU A N 1
ATOM 2893 C CA . LEU A 1 376 ? -27.752 2.993 4.775 1.00 83.31 376 LEU A CA 1
ATOM 2894 C C . LEU A 1 376 ? -28.175 1.505 4.841 1.00 83.31 376 LEU A C 1
ATOM 2896 O O . LEU A 1 376 ? -27.359 0.608 4.639 1.00 83.31 376 LEU A O 1
ATOM 2900 N N . PRO A 1 377 ? -29.475 1.209 5.053 1.00 88.31 377 PRO A N 1
ATOM 2901 C CA . PRO A 1 377 ? -30.532 2.140 5.437 1.00 88.31 377 PRO A CA 1
ATOM 2902 C C . PRO A 1 377 ? -30.406 2.567 6.902 1.00 88.31 377 PRO A C 1
ATOM 2904 O O . PRO A 1 377 ? -29.886 1.832 7.744 1.00 88.31 377 PRO A O 1
ATOM 2907 N N . LEU A 1 378 ? -30.977 3.730 7.222 1.00 90.25 378 LEU A N 1
ATOM 2908 C CA . LEU A 1 378 ? -31.100 4.163 8.607 1.00 90.25 378 LEU A CA 1
ATOM 2909 C C . LEU A 1 378 ? -31.960 3.167 9.373 1.00 90.25 378 LEU A C 1
ATOM 2911 O O . LEU A 1 378 ? -33.042 2.776 8.929 1.00 90.25 378 LEU A O 1
ATOM 2915 N N . ARG A 1 379 ? -31.502 2.791 10.562 1.00 90.69 379 ARG A N 1
ATOM 2916 C CA . ARG A 1 379 ? -32.194 1.811 11.397 1.00 90.69 379 ARG A CA 1
ATOM 2917 C C . ARG A 1 379 ? -32.215 2.246 12.844 1.00 90.69 379 ARG A C 1
ATOM 2919 O O . ARG A 1 379 ? -31.229 2.755 13.371 1.00 90.69 379 ARG A O 1
ATOM 2926 N N . VAL A 1 380 ? -33.340 1.996 13.505 1.00 92.25 380 VAL A N 1
ATOM 2927 C CA . VAL A 1 380 ? -33.405 2.142 14.957 1.00 92.25 380 VAL A CA 1
ATOM 2928 C C . VAL A 1 380 ? -32.612 1.000 15.581 1.00 92.25 380 VAL A C 1
ATOM 2930 O O . VAL A 1 380 ? -32.877 -0.173 15.314 1.00 92.25 380 VAL A O 1
ATOM 2933 N N . VAL A 1 381 ? -31.630 1.357 16.396 1.00 90.81 381 VAL A N 1
ATOM 2934 C CA . VAL A 1 381 ? -30.821 0.430 17.180 1.00 90.81 381 VAL A CA 1
ATOM 2935 C C . VAL A 1 381 ? -31.218 0.571 18.636 1.00 90.81 381 VAL A C 1
ATOM 2937 O O . VAL A 1 381 ? -31.396 1.677 19.144 1.00 90.81 381 VAL A O 1
ATOM 2940 N N . GLU A 1 382 ? -31.374 -0.572 19.290 1.00 89.94 382 GLU A N 1
ATOM 2941 C CA . GLU A 1 382 ? -31.669 -0.668 20.710 1.00 89.94 382 GLU A CA 1
ATOM 2942 C C . GLU A 1 382 ? -30.440 -1.173 21.460 1.00 89.94 382 GLU A C 1
ATOM 2944 O O . GLU A 1 382 ? -29.800 -2.149 21.060 1.00 89.94 382 GLU A O 1
ATOM 2949 N N . VAL A 1 383 ? -30.120 -0.471 22.540 1.00 88.00 383 VAL A N 1
ATOM 2950 C CA . VAL A 1 383 ? -29.104 -0.812 23.527 1.00 88.00 383 VAL A CA 1
ATOM 2951 C C . VAL A 1 383 ? -29.874 -1.152 24.806 1.00 88.00 383 VAL A C 1
ATOM 2953 O O . VAL A 1 383 ? -30.291 -0.235 25.515 1.00 88.00 383 VAL A O 1
ATOM 2956 N N . PRO A 1 384 ? -30.142 -2.442 25.071 1.00 85.44 384 PRO A N 1
ATOM 2957 C CA . PRO A 1 384 ? -31.079 -2.851 26.119 1.00 85.44 384 PRO A CA 1
ATOM 2958 C C . PRO A 1 384 ? -30.526 -2.645 27.534 1.00 85.44 384 PRO A C 1
ATOM 2960 O O . PRO A 1 384 ? -31.291 -2.449 28.473 1.00 85.44 384 PRO A O 1
ATOM 2963 N N . GLU A 1 385 ? -29.203 -2.663 27.690 1.00 86.31 385 GLU A N 1
ATOM 2964 C CA . GLU A 1 385 ? -28.524 -2.553 28.979 1.00 86.31 385 GLU A CA 1
ATOM 2965 C C . GLU A 1 385 ? -27.516 -1.408 28.956 1.00 86.31 385 GLU A C 1
ATOM 2967 O O . GLU A 1 385 ? -26.858 -1.157 27.945 1.00 86.31 385 GLU A O 1
ATOM 2972 N N . SER A 1 386 ? -27.381 -0.711 30.085 1.00 88.50 386 SER A N 1
ATOM 2973 C CA . SER A 1 386 ? -26.328 0.287 30.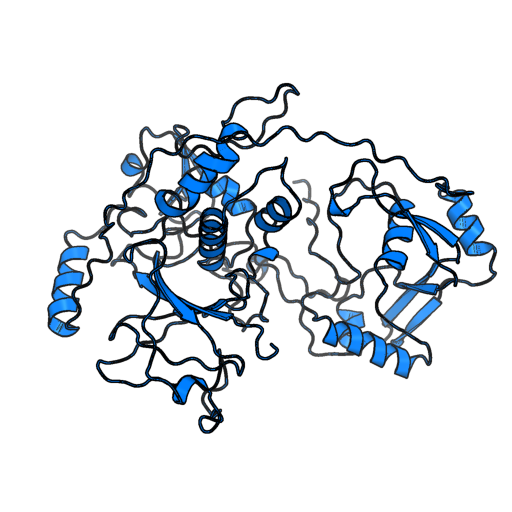233 1.00 88.50 386 SER A CA 1
ATOM 2974 C C . SER A 1 386 ? -24.968 -0.383 30.378 1.00 88.50 386 SER A C 1
ATOM 2976 O O . SER A 1 386 ? -24.858 -1.423 31.026 1.00 88.50 386 SER A O 1
ATOM 2978 N N . PHE A 1 387 ? -23.922 0.252 29.869 1.00 88.50 387 PHE A N 1
ATOM 2979 C CA . PHE A 1 387 ? -22.557 -0.257 29.951 1.00 88.50 387 PHE A CA 1
ATOM 2980 C C . PHE A 1 387 ? -21.571 0.877 30.234 1.00 88.50 387 PHE A C 1
ATOM 2982 O O . PHE A 1 387 ? -21.931 2.053 30.245 1.00 88.50 387 PHE A O 1
ATOM 2989 N N . TRP A 1 388 ? -20.316 0.518 30.482 1.00 89.81 388 TRP A N 1
ATOM 2990 C CA . TRP A 1 388 ? -19.217 1.470 30.583 1.00 89.81 388 TRP A CA 1
ATOM 2991 C C . TRP A 1 388 ? -18.319 1.345 29.355 1.00 89.81 388 TRP A C 1
ATOM 2993 O O . TRP A 1 388 ? -18.001 0.231 28.942 1.00 89.81 388 TRP A O 1
ATOM 3003 N N . LEU A 1 389 ? -17.897 2.475 28.792 1.00 90.06 389 LEU A N 1
ATOM 3004 C CA . LEU A 1 389 ? -16.935 2.534 27.691 1.00 90.06 389 LEU A CA 1
ATOM 3005 C C . LEU A 1 389 ? -15.718 3.350 28.109 1.00 90.06 389 LEU A C 1
ATOM 3007 O O . LEU A 1 389 ? -15.850 4.298 28.881 1.00 90.06 389 LEU A O 1
ATOM 3011 N N . THR A 1 390 ? -14.540 3.018 27.590 1.00 90.44 390 THR A N 1
ATOM 3012 C CA . THR A 1 390 ? -13.354 3.851 27.790 1.00 90.44 390 THR A CA 1
ATOM 3013 C C . THR A 1 390 ? -13.615 5.273 27.294 1.00 90.44 390 THR A C 1
ATOM 3015 O O . THR A 1 390 ? -14.178 5.489 26.222 1.00 90.44 390 THR A O 1
ATOM 3018 N N . LYS A 1 391 ? -13.238 6.264 28.108 1.00 90.38 391 LYS A N 1
ATOM 3019 C CA . LYS A 1 391 ? -13.427 7.689 27.790 1.00 90.38 391 LYS A CA 1
ATOM 3020 C C . LYS A 1 391 ? -12.663 8.106 26.531 1.00 90.38 391 LYS A C 1
ATOM 3022 O O . LYS A 1 391 ? -13.123 8.973 25.794 1.00 90.38 391 LYS A O 1
ATOM 3027 N N . THR A 1 392 ? -11.497 7.506 26.327 1.00 91.94 392 THR A N 1
ATOM 3028 C CA . THR A 1 392 ? -10.623 7.670 25.163 1.00 91.94 392 THR A CA 1
ATOM 3029 C C . THR A 1 392 ? -10.244 6.294 24.625 1.00 91.94 392 THR A C 1
ATOM 3031 O O . THR A 1 392 ? -10.528 5.270 25.256 1.00 91.94 392 THR A O 1
ATOM 3034 N N . GLU A 1 393 ? -9.578 6.252 23.475 1.00 93.56 393 GLU A N 1
ATOM 3035 C CA . GLU A 1 393 ? -8.825 5.075 23.054 1.00 93.56 393 GLU A CA 1
ATOM 3036 C C . GLU A 1 393 ? -7.820 4.669 24.145 1.00 93.56 393 GLU A C 1
ATOM 3038 O O . GLU A 1 393 ? -7.296 5.522 24.875 1.00 93.56 393 GLU A O 1
ATOM 3043 N N . VAL A 1 394 ? -7.567 3.361 24.262 1.00 95.88 394 VAL A N 1
ATOM 3044 C CA . VAL A 1 394 ? -6.562 2.823 25.191 1.00 95.88 394 VAL A CA 1
ATOM 3045 C C . VAL A 1 394 ? -5.192 3.358 24.789 1.00 95.88 394 VAL A C 1
ATOM 3047 O O . VAL A 1 394 ? -4.838 3.331 23.611 1.00 95.88 394 VAL A O 1
ATOM 3050 N N . THR A 1 395 ? -4.421 3.858 25.749 1.00 97.19 395 THR A N 1
ATOM 3051 C CA . THR A 1 395 ? -3.104 4.447 25.487 1.00 97.19 395 THR A CA 1
ATOM 3052 C C . THR A 1 395 ? -1.984 3.407 25.520 1.00 97.19 395 THR A C 1
ATOM 3054 O O . THR A 1 395 ? -2.142 2.313 26.067 1.00 97.19 395 THR A O 1
ATOM 3057 N N . ASN A 1 396 ? -0.813 3.753 24.977 1.00 97.56 396 ASN A N 1
ATOM 3058 C CA . ASN A 1 396 ? 0.366 2.886 25.031 1.00 97.56 396 ASN A CA 1
ATOM 3059 C C . ASN A 1 396 ? 0.761 2.510 26.471 1.00 97.56 396 ASN A C 1
ATOM 3061 O O . ASN A 1 396 ? 1.092 1.360 26.730 1.00 97.56 396 ASN A O 1
ATOM 3065 N N . GLU A 1 397 ? 0.727 3.443 27.429 1.00 97.25 397 GLU A N 1
ATOM 3066 C CA . GLU A 1 397 ? 1.086 3.141 28.827 1.00 97.25 397 GLU A CA 1
ATOM 3067 C C . GLU A 1 397 ? 0.074 2.223 29.523 1.00 97.25 397 GLU A C 1
ATOM 3069 O O . GLU A 1 397 ? 0.470 1.390 30.339 1.00 97.25 397 GLU A O 1
ATOM 3074 N N . GLN A 1 398 ? -1.211 2.338 29.168 1.00 97.25 398 GLN A N 1
ATOM 3075 C CA . GLN A 1 398 ? -2.268 1.457 29.661 1.00 97.25 398 GLN A CA 1
ATOM 3076 C C . GLN A 1 398 ? -2.109 0.050 29.082 1.00 97.25 398 GLN A C 1
ATOM 3078 O O . GLN A 1 398 ? -2.140 -0.924 29.830 1.00 97.25 398 GLN A O 1
ATOM 3083 N N . PHE A 1 399 ? -1.884 -0.064 27.769 1.00 97.38 399 PHE A N 1
ATOM 3084 C CA . PHE A 1 399 ? -1.680 -1.356 27.115 1.00 97.38 399 PHE A CA 1
ATOM 3085 C C . PHE A 1 399 ? -0.402 -2.051 27.604 1.00 97.38 399 PHE A C 1
ATOM 3087 O O . PHE A 1 399 ? -0.409 -3.257 27.838 1.00 97.38 399 PHE A O 1
ATOM 3094 N N . ARG A 1 400 ? 0.667 -1.294 27.889 1.00 97.31 400 ARG A N 1
ATOM 3095 C CA . ARG A 1 400 ? 1.912 -1.851 28.444 1.00 97.31 400 ARG A CA 1
ATOM 3096 C C . ARG A 1 400 ? 1.799 -2.410 29.862 1.00 97.31 400 ARG A C 1
ATOM 3098 O O . ARG A 1 400 ? 2.714 -3.094 30.308 1.00 97.31 400 ARG A O 1
ATOM 3105 N N . GLN A 1 401 ? 0.689 -2.177 30.567 1.00 96.75 401 GLN A N 1
ATOM 3106 C CA . GLN A 1 401 ? 0.404 -2.907 31.811 1.00 96.75 401 GLN A CA 1
ATOM 3107 C C . GLN A 1 401 ? 0.059 -4.382 31.556 1.00 96.75 401 GLN A C 1
ATOM 3109 O O . GLN A 1 401 ? 0.244 -5.213 32.444 1.00 96.75 401 GLN A O 1
ATOM 3114 N N . PHE A 1 402 ? -0.445 -4.697 30.362 1.00 95.94 402 PHE A N 1
ATOM 3115 C CA . PHE A 1 402 ? -0.716 -6.053 29.891 1.00 95.94 402 PHE A CA 1
ATOM 3116 C C . PHE A 1 402 ? 0.485 -6.630 29.136 1.00 95.94 402 PHE A C 1
ATOM 3118 O O . PHE A 1 402 ? 0.939 -7.721 29.468 1.00 95.94 402 PHE A O 1
ATOM 3125 N N . ASP A 1 403 ? 1.022 -5.877 28.174 1.00 96.50 403 ASP A N 1
ATOM 3126 C CA . ASP A 1 403 ? 2.192 -6.269 27.387 1.00 96.50 403 ASP A CA 1
ATOM 3127 C C . ASP A 1 403 ? 3.299 -5.204 27.481 1.00 96.50 403 ASP A C 1
ATOM 3129 O O . ASP A 1 403 ? 3.327 -4.261 26.682 1.00 96.50 403 ASP A O 1
ATOM 3133 N N . PRO A 1 404 ? 4.236 -5.335 28.440 1.00 96.19 404 PRO A N 1
ATOM 3134 C CA . PRO A 1 404 ? 5.327 -4.379 28.618 1.00 96.19 404 PRO A CA 1
ATOM 3135 C C . PRO A 1 404 ? 6.224 -4.206 27.386 1.00 96.19 404 PRO A C 1
ATOM 3137 O O . PRO A 1 404 ? 6.910 -3.189 27.286 1.00 96.19 404 PRO A O 1
ATOM 3140 N N . GLY A 1 405 ? 6.239 -5.187 26.475 1.00 94.94 405 GLY A N 1
ATOM 3141 C CA . GLY A 1 405 ? 7.039 -5.171 25.254 1.00 94.94 405 GLY A CA 1
ATOM 3142 C C . GLY A 1 405 ? 6.376 -4.458 24.075 1.00 94.94 405 GLY A C 1
ATOM 3143 O O . GLY A 1 405 ? 7.035 -4.281 23.050 1.00 94.94 405 GLY A O 1
ATOM 3144 N N . HIS A 1 406 ? 5.110 -4.039 24.197 1.00 94.25 406 HIS A N 1
ATOM 3145 C CA . HIS A 1 406 ? 4.377 -3.429 23.087 1.00 94.25 406 HIS A CA 1
ATOM 3146 C C . HIS A 1 406 ? 5.017 -2.121 22.601 1.00 94.25 406 HIS A C 1
ATOM 3148 O O . HIS A 1 406 ? 5.268 -1.185 23.376 1.00 94.25 406 HIS A O 1
ATOM 3154 N N . ASP A 1 407 ? 5.188 -2.035 21.282 1.00 91.62 407 ASP A N 1
ATOM 3155 C CA . ASP A 1 407 ? 5.731 -0.878 20.581 1.00 91.62 407 ASP A CA 1
ATOM 3156 C C . ASP A 1 407 ? 4.873 -0.526 19.355 1.00 91.62 407 ASP A C 1
ATOM 3158 O O . ASP A 1 407 ? 4.900 -1.205 18.327 1.00 91.62 407 ASP A O 1
ATOM 3162 N N . SER A 1 408 ? 4.136 0.581 19.462 1.00 90.38 408 SER A N 1
ATOM 3163 C CA . SER A 1 408 ? 3.345 1.190 18.384 1.00 90.38 408 SER A CA 1
ATOM 3164 C C . SER A 1 408 ? 4.212 1.841 17.288 1.00 90.38 408 SER A C 1
ATOM 3166 O O . SER A 1 408 ? 3.717 2.154 16.204 1.00 90.38 408 SER A O 1
ATOM 3168 N N . ARG A 1 409 ? 5.516 1.999 17.542 1.00 87.62 409 ARG A N 1
ATOM 3169 C CA . ARG A 1 409 ? 6.571 2.527 16.663 1.00 87.62 409 ARG A CA 1
ATOM 3170 C C . ARG A 1 409 ? 6.257 3.920 16.094 1.00 87.62 409 ARG A C 1
ATOM 3172 O O . ARG A 1 409 ? 5.768 4.795 16.811 1.00 87.62 409 ARG A O 1
ATOM 3179 N N . PHE A 1 410 ? 6.589 4.143 14.821 1.00 83.81 410 PHE A N 1
ATOM 3180 C CA . PHE A 1 410 ? 6.432 5.395 14.086 1.00 83.81 410 PHE A CA 1
ATOM 3181 C C . PHE A 1 410 ? 5.598 5.177 12.815 1.00 83.81 410 PHE A C 1
ATOM 3183 O O . PHE A 1 410 ? 5.651 4.102 12.206 1.00 83.81 410 PHE A O 1
ATOM 3190 N N . GLU A 1 411 ? 4.881 6.218 12.388 1.00 80.25 411 GLU A N 1
ATOM 3191 C CA . GLU A 1 411 ? 4.417 6.351 11.002 1.00 80.25 411 GLU A CA 1
ATOM 3192 C C . GLU A 1 411 ? 5.479 7.119 10.214 1.00 80.25 411 GLU A C 1
ATOM 3194 O O . GLU A 1 411 ? 5.775 8.270 10.544 1.00 80.25 411 GLU A O 1
ATOM 3199 N N . HIS A 1 412 ? 6.054 6.503 9.182 1.00 70.94 412 HIS A N 1
ATOM 3200 C CA . HIS A 1 412 ? 7.112 7.113 8.373 1.00 70.94 412 HIS A CA 1
ATOM 3201 C C . HIS A 1 412 ? 6.610 8.374 7.656 1.00 70.94 412 HIS A C 1
ATOM 3203 O O . HIS A 1 412 ? 5.495 8.421 7.138 1.00 70.94 412 HIS A O 1
ATOM 3209 N N . ARG A 1 413 ? 7.437 9.427 7.642 1.00 59.72 413 ARG A N 1
ATOM 3210 C CA . ARG A 1 413 ? 7.058 10.761 7.133 1.00 59.72 413 ARG A CA 1
ATOM 3211 C C . ARG A 1 413 ? 7.806 11.180 5.868 1.00 59.72 413 ARG A C 1
ATOM 3213 O O . ARG A 1 413 ? 7.285 12.007 5.120 1.00 59.72 413 ARG A O 1
ATOM 3220 N N . SER A 1 414 ? 9.022 10.685 5.656 1.00 58.66 414 SER A N 1
ATOM 3221 C CA . SER A 1 414 ? 9.900 11.181 4.596 1.00 58.66 414 SER A CA 1
ATOM 3222 C C . SER A 1 414 ? 10.964 10.174 4.183 1.00 58.66 414 SER A C 1
ATOM 3224 O O . SER A 1 414 ? 11.251 9.211 4.890 1.00 58.66 414 SER A O 1
ATOM 3226 N N . SER A 1 415 ? 11.573 10.466 3.040 1.00 63.97 415 SER A N 1
ATOM 3227 C CA . SER A 1 415 ? 12.615 9.685 2.386 1.00 63.97 415 SER A CA 1
ATOM 3228 C C . SER A 1 415 ? 13.984 9.738 3.038 1.00 63.97 415 SER A C 1
ATOM 3230 O O . SER A 1 415 ? 14.752 8.809 2.820 1.00 63.97 415 SER A O 1
ATOM 3232 N N . TRP A 1 416 ? 14.325 10.853 3.693 1.00 71.38 416 TRP A N 1
ATOM 3233 C CA . TRP A 1 416 ? 15.687 11.173 4.126 1.00 71.38 416 TRP A CA 1
ATOM 3234 C C . TRP A 1 416 ? 15.730 11.302 5.648 1.00 71.38 416 TRP A C 1
ATOM 3236 O O . TRP A 1 416 ? 15.249 12.282 6.220 1.00 71.38 416 TRP A O 1
ATOM 3246 N N . ILE A 1 417 ? 16.295 10.292 6.294 1.00 68.38 417 ILE A N 1
ATOM 3247 C CA . ILE A 1 417 ? 16.355 10.081 7.732 1.00 68.38 417 ILE A CA 1
ATOM 3248 C C . ILE A 1 417 ? 17.815 10.200 8.157 1.00 68.38 417 ILE A C 1
ATOM 3250 O O . ILE A 1 417 ? 18.580 9.240 8.185 1.00 68.38 417 ILE A O 1
ATOM 3254 N N . PHE A 1 418 ? 18.203 11.421 8.513 1.00 71.62 418 PHE A N 1
ATOM 3255 C CA . PHE A 1 418 ? 19.537 11.711 9.050 1.00 71.62 418 PHE A CA 1
ATOM 3256 C C . PHE A 1 418 ? 19.553 11.863 10.577 1.00 71.62 418 PHE A C 1
ATOM 3258 O O . PHE A 1 418 ? 20.618 12.046 11.159 1.00 71.62 418 PHE A O 1
ATOM 3265 N N . ASP A 1 419 ? 18.382 11.812 11.216 1.00 69.12 419 ASP A N 1
ATOM 3266 C CA . ASP A 1 419 ? 18.189 11.883 12.666 1.00 69.12 419 ASP A CA 1
ATOM 3267 C C . ASP A 1 419 ? 16.836 11.250 13.050 1.00 69.12 419 ASP A C 1
ATOM 3269 O O . ASP A 1 419 ? 15.938 11.133 12.209 1.00 69.12 419 ASP A O 1
ATOM 3273 N N . GLU A 1 420 ? 16.669 10.855 14.316 1.00 68.06 420 GLU A N 1
ATOM 3274 C CA . GLU A 1 420 ? 15.433 10.245 14.825 1.00 68.06 420 GLU A CA 1
ATOM 3275 C C . GLU A 1 420 ? 14.196 11.138 14.629 1.00 68.06 420 GLU A C 1
ATOM 3277 O O . GLU A 1 420 ? 13.099 10.626 14.397 1.00 68.06 420 GLU A O 1
ATOM 3282 N N . ALA A 1 421 ? 14.352 12.468 14.623 1.00 66.75 421 ALA A N 1
ATOM 3283 C CA . ALA A 1 421 ? 13.260 13.397 14.331 1.00 66.75 421 ALA A CA 1
ATOM 3284 C C . ALA A 1 421 ? 12.694 13.255 12.901 1.00 66.75 421 ALA A C 1
ATOM 3286 O O . ALA A 1 421 ? 11.580 13.714 12.632 1.00 66.75 421 ALA A O 1
ATOM 3287 N N . TYR A 1 422 ? 13.433 12.612 11.989 1.00 68.44 422 TYR A N 1
ATOM 3288 C CA . TYR A 1 422 ? 13.020 12.346 10.608 1.00 68.44 422 TYR A CA 1
ATOM 3289 C C . TYR A 1 422 ? 12.435 10.940 10.404 1.00 68.44 422 TYR A C 1
ATOM 3291 O O . TYR A 1 422 ? 11.869 10.687 9.341 1.00 68.44 422 TYR A O 1
ATOM 3299 N N . LEU A 1 423 ? 12.492 10.050 11.413 1.00 69.44 423 LEU A N 1
ATOM 3300 C CA . LEU A 1 423 ? 11.892 8.702 11.349 1.00 69.44 423 LEU A CA 1
ATOM 3301 C C . LEU A 1 423 ? 10.386 8.754 11.076 1.00 69.44 423 LEU A C 1
ATOM 3303 O O . LEU A 1 423 ? 9.824 7.867 10.435 1.00 69.44 423 LEU A O 1
ATOM 3307 N N . GLY A 1 424 ? 9.741 9.827 11.532 1.00 78.25 424 GLY A N 1
ATOM 3308 C CA . GLY A 1 424 ? 8.366 10.153 11.213 1.00 78.25 424 GLY A CA 1
ATOM 3309 C C . GLY A 1 424 ? 7.572 10.593 12.430 1.00 78.25 424 GLY A C 1
ATOM 3310 O O . GLY A 1 424 ? 8.097 11.247 13.329 1.00 78.25 424 GLY A O 1
ATOM 3311 N N . TRP A 1 425 ? 6.280 10.287 12.441 1.00 83.25 425 TRP A N 1
ATOM 3312 C CA . TRP A 1 425 ? 5.408 10.615 13.562 1.00 83.25 425 TRP A CA 1
ATOM 3313 C C . TRP A 1 425 ? 5.516 9.522 14.625 1.00 83.25 425 TRP A C 1
ATOM 3315 O O . TRP A 1 425 ? 5.131 8.386 14.340 1.00 83.25 425 TRP A O 1
ATOM 3325 N N . PRO A 1 426 ? 6.012 9.820 15.841 1.00 87.31 426 PRO A N 1
ATOM 3326 C CA . PRO A 1 426 ? 6.022 8.833 16.910 1.00 87.31 426 PRO A CA 1
ATOM 3327 C C . PRO A 1 426 ? 4.581 8.468 17.258 1.00 87.31 426 PRO A C 1
ATOM 3329 O O . PRO A 1 426 ? 3.760 9.355 17.492 1.00 87.31 426 PRO A O 1
ATOM 3332 N N . LEU A 1 427 ? 4.289 7.170 17.292 1.00 90.44 427 LEU A N 1
ATOM 3333 C CA . LEU A 1 427 ? 2.998 6.613 17.703 1.00 90.44 427 LEU A CA 1
ATOM 3334 C C . LEU A 1 427 ? 3.092 5.894 19.057 1.00 90.44 427 LEU A C 1
ATOM 3336 O O . LEU A 1 427 ? 2.098 5.364 19.547 1.00 90.44 427 LEU A O 1
ATOM 3340 N N . ASN A 1 428 ? 4.286 5.853 19.656 1.00 93.12 428 ASN A N 1
ATOM 3341 C CA . ASN A 1 428 ? 4.596 5.043 20.831 1.00 93.12 428 ASN A CA 1
ATOM 3342 C C . ASN A 1 428 ? 4.704 5.829 22.152 1.00 93.12 428 ASN A C 1
ATOM 3344 O O . ASN A 1 428 ? 5.114 5.275 23.179 1.00 93.12 428 ASN A O 1
ATOM 3348 N N . GLN A 1 429 ? 4.356 7.122 22.165 1.00 95.38 429 GLN A N 1
ATOM 3349 C CA . GLN A 1 429 ? 4.408 7.916 23.395 1.00 95.38 429 GLN A CA 1
ATOM 3350 C C . GLN A 1 429 ? 3.360 7.422 24.411 1.00 95.38 429 GLN A C 1
ATOM 3352 O O . GLN A 1 429 ? 2.275 7.000 24.003 1.00 95.38 429 GLN A O 1
ATOM 3357 N N . PRO A 1 430 ? 3.632 7.509 25.731 1.00 96.38 430 PRO A N 1
ATOM 3358 C CA . PRO A 1 430 ? 2.802 6.906 26.781 1.00 96.38 430 PRO A CA 1
ATOM 3359 C C . PRO A 1 430 ? 1.298 7.198 26.674 1.00 96.38 430 PRO A C 1
ATOM 3361 O O . PRO A 1 430 ? 0.490 6.278 26.751 1.00 96.38 430 PRO A O 1
ATOM 3364 N N . ARG A 1 431 ? 0.930 8.460 26.415 1.00 95.88 431 ARG A N 1
ATOM 3365 C CA . ARG A 1 431 ? -0.467 8.927 26.358 1.00 95.88 431 ARG A CA 1
ATOM 3366 C C . ARG A 1 431 ? -1.099 8.898 24.962 1.00 95.88 431 ARG A C 1
ATOM 3368 O O . ARG A 1 431 ? -2.240 9.323 24.812 1.00 95.88 431 ARG A O 1
ATOM 3375 N N . GLN A 1 432 ? -0.373 8.453 23.937 1.00 95.81 432 GLN A N 1
ATOM 3376 C CA . GLN A 1 432 ? -0.952 8.260 22.605 1.00 95.81 432 GLN A CA 1
ATOM 3377 C C . GLN A 1 432 ? -1.789 6.977 22.571 1.00 95.81 432 GLN A C 1
ATOM 3379 O O . GLN A 1 432 ? -1.456 6.041 23.305 1.00 95.81 432 GLN A O 1
ATOM 3384 N N . PRO A 1 433 ? -2.835 6.911 21.725 1.00 96.25 433 PRO A N 1
ATOM 3385 C CA . PRO A 1 433 ? -3.559 5.673 21.477 1.00 96.25 433 PRO A CA 1
ATOM 3386 C C . PRO A 1 433 ? -2.610 4.550 21.069 1.00 96.25 433 PRO A C 1
ATOM 3388 O O . PRO A 1 433 ? -1.708 4.758 20.257 1.00 96.25 433 PRO A O 1
ATOM 3391 N N . VAL A 1 434 ? -2.836 3.362 21.618 1.00 95.50 434 VAL A N 1
ATOM 3392 C CA . VAL A 1 434 ? -2.132 2.160 21.189 1.00 95.50 434 VAL A CA 1
ATOM 3393 C C . VAL A 1 434 ? -2.595 1.774 19.783 1.00 95.50 434 VAL A C 1
ATOM 3395 O O . VAL A 1 434 ? -3.792 1.791 19.479 1.00 95.50 434 VAL A O 1
ATOM 3398 N N . VAL A 1 435 ? -1.639 1.456 18.912 1.00 91.00 435 VAL A N 1
ATOM 3399 C CA . VAL A 1 435 ? -1.871 1.058 17.518 1.00 91.00 435 VAL A CA 1
ATOM 3400 C C . VAL A 1 435 ? -1.039 -0.176 17.174 1.00 91.00 435 VAL A C 1
ATOM 3402 O O . VAL A 1 435 ? -0.242 -0.636 17.988 1.00 91.00 435 VAL A O 1
ATOM 3405 N N . ARG A 1 436 ? -1.231 -0.723 15.964 1.00 86.75 436 ARG A N 1
ATOM 3406 C CA . ARG A 1 436 ? -0.579 -1.966 15.504 1.00 86.75 436 ARG A CA 1
ATOM 3407 C C . ARG A 1 436 ? -0.846 -3.168 16.417 1.00 86.75 436 ARG A C 1
ATOM 3409 O O . ARG A 1 436 ? -0.026 -4.071 16.514 1.00 86.75 436 ARG A O 1
ATOM 3416 N N . VAL A 1 437 ? -2.023 -3.176 17.036 1.00 89.12 437 VAL A N 1
ATOM 3417 C CA . VAL A 1 437 ? -2.555 -4.306 17.796 1.00 89.12 437 VAL A CA 1
ATOM 3418 C C . VAL A 1 437 ? -3.552 -5.071 16.934 1.00 89.12 437 VAL A C 1
ATOM 3420 O O . VAL A 1 437 ? -4.448 -4.499 16.309 1.00 89.12 437 VAL A O 1
ATOM 3423 N N . SER A 1 438 ? -3.385 -6.382 16.878 1.00 86.88 438 SER A N 1
ATOM 3424 C CA . SER A 1 438 ? -4.343 -7.307 16.294 1.00 86.88 438 SER A CA 1
ATOM 3425 C C . SER A 1 438 ? -5.608 -7.395 17.147 1.00 86.88 438 SER A C 1
ATOM 3427 O O . SER A 1 438 ? -5.630 -7.059 18.334 1.00 86.88 438 SER A O 1
ATOM 3429 N N . TRP A 1 439 ? -6.682 -7.909 16.549 1.00 88.31 439 TRP A N 1
ATOM 3430 C CA . TRP A 1 439 ? -7.915 -8.184 17.286 1.00 88.31 439 TRP A CA 1
ATOM 3431 C C . TRP A 1 439 ? -7.679 -9.160 18.451 1.00 88.31 439 TRP A C 1
ATOM 3433 O O . TRP A 1 439 ? -8.270 -8.998 19.515 1.00 88.31 439 TRP A O 1
ATOM 3443 N N . GLN A 1 440 ? -6.796 -10.147 18.271 1.00 90.56 440 GLN A N 1
ATOM 3444 C CA . GLN A 1 440 ? -6.448 -11.120 19.306 1.00 90.56 440 GLN A CA 1
ATOM 3445 C C . GLN A 1 440 ? -5.724 -10.465 20.485 1.00 90.56 440 GLN A C 1
ATOM 3447 O O . GLN A 1 440 ? -6.081 -10.731 21.627 1.00 90.56 440 GLN A O 1
ATOM 3452 N N . GLU A 1 441 ? -4.756 -9.584 20.228 1.00 92.69 441 GLU A N 1
ATOM 3453 C CA . GLU A 1 441 ? -4.058 -8.829 21.280 1.00 92.69 441 GLU A CA 1
ATOM 3454 C C . GLU A 1 441 ? -5.017 -7.891 22.022 1.00 92.69 441 GLU A C 1
ATOM 3456 O O . GLU A 1 441 ? -5.004 -7.825 23.250 1.00 92.69 441 GLU A O 1
ATOM 3461 N N . ALA A 1 442 ? -5.915 -7.229 21.288 1.00 93.62 442 ALA A N 1
ATOM 3462 C CA . ALA A 1 442 ? -6.956 -6.388 21.866 1.00 93.62 442 ALA A CA 1
ATOM 3463 C C . ALA A 1 442 ? -7.925 -7.178 22.767 1.00 93.62 442 ALA A C 1
ATOM 3465 O O . ALA A 1 442 ? -8.265 -6.726 23.861 1.00 93.62 442 ALA A O 1
ATOM 3466 N N . MET A 1 443 ? -8.347 -8.374 22.345 1.00 95.12 443 MET A N 1
ATOM 3467 C CA . MET A 1 443 ? -9.156 -9.267 23.180 1.00 95.12 443 MET A CA 1
ATOM 3468 C C . MET A 1 443 ? -8.372 -9.812 24.376 1.00 95.12 443 MET A C 1
ATOM 3470 O O . MET A 1 443 ? -8.927 -9.861 25.472 1.00 95.12 443 MET A O 1
ATOM 3474 N N . GLY A 1 444 ? -7.086 -10.131 24.208 1.00 96.94 444 GLY A N 1
ATOM 3475 C CA . GLY A 1 444 ? -6.197 -10.530 25.302 1.00 96.94 444 GLY A CA 1
ATOM 3476 C C . GLY A 1 444 ? -6.082 -9.448 26.379 1.00 96.94 444 GLY A C 1
ATOM 3477 O O . GLY A 1 444 ? -6.184 -9.747 27.569 1.00 96.94 444 GLY A O 1
ATOM 3478 N N . PHE A 1 445 ? -5.995 -8.175 25.979 1.00 96.00 445 PHE A N 1
ATOM 3479 C CA . PHE A 1 445 ? -6.066 -7.043 26.905 1.00 96.00 445 PHE A CA 1
ATOM 3480 C C . PHE A 1 445 ? -7.407 -6.991 27.659 1.00 96.00 445 PHE A C 1
ATOM 3482 O O . PHE A 1 445 ? -7.429 -6.783 28.874 1.00 96.00 445 PHE A O 1
ATOM 3489 N N . CYS A 1 446 ? -8.536 -7.214 26.975 1.00 94.94 446 CYS A N 1
ATOM 3490 C CA . CYS A 1 446 ? -9.851 -7.278 27.623 1.00 94.94 446 CYS A CA 1
ATOM 3491 C C . CYS A 1 446 ? -9.961 -8.440 28.627 1.00 94.94 446 CYS A C 1
ATOM 3493 O O . CYS A 1 446 ? -10.505 -8.260 29.719 1.00 94.94 446 CYS A O 1
ATOM 3495 N N . GLU A 1 447 ? -9.444 -9.619 28.288 1.00 96.38 447 GLU A N 1
ATOM 3496 C CA . GLU A 1 447 ? -9.427 -10.794 29.168 1.00 96.38 447 GLU A CA 1
ATOM 3497 C C . GLU A 1 447 ? -8.559 -10.550 30.406 1.00 96.38 447 GLU A C 1
ATOM 3499 O O . GLU A 1 447 ? -9.006 -10.779 31.533 1.00 96.38 447 GLU A O 1
ATOM 3504 N N . TRP A 1 448 ? -7.362 -9.994 30.213 1.00 96.81 448 TRP A N 1
ATOM 3505 C CA . TRP A 1 448 ? -6.473 -9.579 31.296 1.00 96.81 448 TRP A CA 1
ATOM 3506 C C . TRP A 1 448 ? -7.141 -8.565 32.232 1.00 96.81 448 TRP A C 1
ATOM 3508 O O . TRP A 1 448 ? -7.123 -8.734 33.455 1.00 96.81 448 TRP A O 1
ATOM 3518 N N . LEU A 1 449 ? -7.792 -7.538 31.675 1.00 93.31 449 LEU A N 1
ATOM 3519 C CA . LEU A 1 449 ? -8.475 -6.521 32.473 1.00 93.31 449 LEU A CA 1
ATOM 3520 C C . LEU A 1 449 ? -9.669 -7.110 33.234 1.00 93.31 449 LEU A C 1
ATOM 3522 O O . LEU A 1 449 ? -9.920 -6.734 34.383 1.00 93.31 449 LEU A O 1
ATOM 3526 N N . SER A 1 450 ? -10.375 -8.064 32.622 1.00 91.88 450 SER A N 1
ATOM 3527 C CA . SER A 1 450 ? -11.469 -8.793 33.268 1.00 91.88 450 SER A CA 1
ATOM 3528 C C . SER A 1 450 ? -10.971 -9.593 34.469 1.00 91.88 450 SER A C 1
ATOM 3530 O O . SER A 1 450 ? -11.513 -9.463 35.566 1.00 91.88 450 SER A O 1
ATOM 3532 N N . ALA A 1 451 ? -9.890 -10.361 34.299 1.00 94.94 451 ALA A N 1
ATOM 3533 C CA . ALA A 1 451 ? -9.288 -11.150 35.372 1.00 94.94 451 ALA A CA 1
ATOM 3534 C C . ALA A 1 451 ? -8.807 -10.273 36.540 1.00 94.94 451 ALA A C 1
ATOM 3536 O O . ALA A 1 451 ? -8.950 -10.646 37.703 1.00 94.94 451 ALA A O 1
ATOM 3537 N N . ARG A 1 452 ? -8.273 -9.087 36.236 1.00 91.69 452 ARG A N 1
ATOM 3538 C CA . ARG A 1 452 ? -7.735 -8.165 37.239 1.00 91.69 452 ARG A CA 1
ATOM 3539 C C . ARG A 1 452 ? -8.804 -7.422 38.037 1.00 91.69 452 ARG A C 1
ATOM 3541 O O . ARG A 1 452 ? -8.602 -7.137 39.213 1.00 91.69 452 ARG A O 1
ATOM 3548 N N . THR A 1 453 ? -9.914 -7.069 37.396 1.00 88.56 453 THR A N 1
ATOM 3549 C CA . THR A 1 453 ? -10.955 -6.219 38.001 1.00 88.56 453 THR A CA 1
ATOM 3550 C C . THR A 1 453 ? -12.176 -6.998 38.479 1.00 88.56 453 THR A C 1
ATOM 3552 O O . THR A 1 453 ? -13.000 -6.448 39.207 1.00 88.56 453 THR A O 1
ATOM 3555 N N . GLY A 1 454 ? -12.330 -8.254 38.049 1.00 88.81 454 GLY A N 1
ATOM 3556 C CA . GLY A 1 454 ? -13.552 -9.038 38.240 1.00 88.81 454 GLY A CA 1
ATOM 3557 C C . GLY A 1 454 ? -14.738 -8.551 37.397 1.00 88.81 454 GLY A C 1
ATOM 3558 O O . GLY A 1 454 ? -15.841 -9.078 37.529 1.00 88.81 454 GLY A O 1
ATOM 3559 N N . LEU A 1 455 ? -14.539 -7.545 36.538 1.00 89.94 455 LEU A N 1
ATOM 3560 C CA . LEU A 1 455 ? -15.549 -7.059 35.602 1.00 89.94 455 LEU A CA 1
ATOM 3561 C C . LEU A 1 455 ? -15.529 -7.893 34.321 1.00 89.94 455 LEU A C 1
ATOM 3563 O O . LEU A 1 455 ? -14.519 -8.486 33.961 1.00 89.94 455 LEU A O 1
ATOM 3567 N N . ARG A 1 456 ? -16.638 -7.885 33.581 1.00 92.19 456 ARG A N 1
ATOM 3568 C CA . ARG A 1 456 ? -16.677 -8.427 32.221 1.00 92.19 456 ARG A CA 1
ATOM 3569 C C . ARG A 1 456 ? -16.288 -7.333 31.228 1.00 92.19 456 ARG A C 1
ATOM 3571 O O . ARG A 1 456 ? -17.105 -6.465 30.931 1.00 92.19 456 ARG A O 1
ATOM 3578 N N . VAL A 1 457 ? -15.065 -7.385 30.710 1.00 91.81 457 VAL A N 1
ATOM 3579 C CA . VAL A 1 457 ? -14.544 -6.442 29.710 1.00 91.81 457 VAL A CA 1
ATOM 3580 C C . VAL A 1 457 ? -14.485 -7.119 28.343 1.00 91.81 457 VAL A C 1
ATOM 3582 O O . VAL A 1 457 ? -14.081 -8.272 28.221 1.00 91.81 457 VAL A O 1
ATOM 3585 N N . THR A 1 458 ? -14.897 -6.408 27.297 1.00 92.62 458 THR A N 1
ATOM 3586 C CA . THR A 1 458 ? -14.813 -6.869 25.906 1.00 92.62 458 THR A CA 1
ATOM 3587 C C . THR A 1 458 ? -14.750 -5.672 24.958 1.00 92.62 458 THR A C 1
ATOM 3589 O O . THR A 1 458 ? -14.965 -4.533 25.380 1.00 92.62 458 THR A O 1
ATOM 3592 N N . LEU A 1 459 ? -14.462 -5.918 23.681 1.00 89.69 459 LEU A N 1
ATOM 3593 C CA . LEU A 1 459 ? -14.488 -4.883 22.655 1.00 89.69 459 LEU A CA 1
ATOM 3594 C C . LEU A 1 459 ? -15.924 -4.408 22.395 1.00 89.69 459 LEU A C 1
ATOM 3596 O O . LEU A 1 459 ? -16.856 -5.219 22.401 1.00 89.69 459 LEU A O 1
ATOM 3600 N N . PRO A 1 460 ? -16.132 -3.108 22.136 1.00 85.44 460 PRO A N 1
ATOM 3601 C CA . PRO A 1 460 ? -17.456 -2.612 21.818 1.00 85.44 460 PRO A CA 1
ATOM 3602 C C . PRO A 1 460 ? -17.918 -3.162 20.468 1.00 85.44 460 PRO A C 1
ATOM 3604 O O . PRO A 1 460 ? -17.143 -3.347 19.531 1.00 85.44 460 PRO A O 1
ATOM 3607 N N . THR A 1 461 ? -19.222 -3.381 20.353 1.00 81.38 461 THR A N 1
ATOM 3608 C CA . THR A 1 461 ? -19.871 -3.661 19.070 1.00 81.38 461 THR A CA 1
ATOM 3609 C C . THR A 1 461 ? -20.079 -2.368 18.279 1.00 81.38 461 THR A C 1
ATOM 3611 O O . THR A 1 461 ? -20.158 -1.281 18.854 1.00 81.38 461 THR A O 1
ATOM 3614 N N . GLU A 1 462 ? -20.273 -2.476 16.964 1.00 74.62 462 GLU A N 1
ATOM 3615 C CA . GLU A 1 462 ? -20.609 -1.325 16.110 1.00 74.62 462 GLU A CA 1
ATOM 3616 C C . GLU A 1 462 ? -21.827 -0.543 16.645 1.00 74.62 462 GLU A C 1
ATOM 3618 O O . GLU A 1 462 ? -21.831 0.685 16.712 1.00 74.62 462 GLU A O 1
ATOM 3623 N N . ARG A 1 463 ? -22.837 -1.279 17.130 1.00 70.38 463 ARG A N 1
ATOM 3624 C CA . ARG A 1 463 ? -24.082 -0.737 17.693 1.00 70.38 463 ARG A CA 1
ATOM 3625 C C . ARG A 1 463 ? -23.844 0.083 18.960 1.00 70.38 463 ARG A C 1
ATOM 3627 O O . ARG A 1 463 ? -24.487 1.111 19.141 1.00 70.38 463 ARG A O 1
ATOM 3634 N N . SER A 1 464 ? -22.927 -0.355 19.821 1.00 58.69 464 SER A N 1
ATOM 3635 C CA . SER A 1 464 ? -22.574 0.366 21.050 1.00 58.69 464 SER A CA 1
ATOM 3636 C C . SER A 1 464 ? -21.713 1.606 20.787 1.00 58.69 464 SER A C 1
ATOM 3638 O O . SER A 1 464 ? -21.835 2.579 21.523 1.00 58.69 464 SER A O 1
ATOM 3640 N N . THR A 1 465 ? -20.883 1.611 19.737 1.00 55.94 465 THR A N 1
ATOM 3641 C CA . THR A 1 465 ? -19.970 2.730 19.436 1.00 55.94 465 THR A CA 1
ATOM 3642 C C . THR A 1 465 ? -20.657 3.868 18.673 1.00 55.94 465 THR A C 1
ATOM 3644 O O . THR A 1 465 ? -20.449 5.041 18.988 1.00 55.94 465 THR A O 1
ATOM 3647 N N . VAL A 1 466 ? -21.508 3.560 17.684 1.00 54.72 466 VAL A N 1
ATOM 3648 C CA . VAL A 1 466 ? -22.123 4.596 16.826 1.00 54.72 466 VAL A CA 1
ATOM 3649 C C . VAL A 1 466 ? -23.140 5.464 17.578 1.00 54.72 466 VAL A C 1
ATOM 3651 O O . VAL A 1 466 ? -23.228 6.663 17.312 1.00 54.72 466 VAL A O 1
ATOM 3654 N N . GLY A 1 467 ? -23.828 4.921 18.587 1.00 47.12 467 GLY A N 1
ATOM 3655 C CA . GLY A 1 467 ? -24.760 5.691 19.424 1.00 47.12 467 GLY A CA 1
ATOM 3656 C C . GLY A 1 467 ? -24.111 6.853 20.190 1.00 47.12 467 GLY A C 1
ATOM 3657 O O . GLY A 1 467 ? -24.794 7.805 20.557 1.00 47.12 467 GLY A O 1
ATOM 3658 N N . ILE A 1 468 ? -22.789 6.815 20.384 1.00 49.12 468 ILE A N 1
ATOM 3659 C CA . ILE A 1 468 ? -22.036 7.793 21.182 1.00 49.12 468 ILE A CA 1
ATOM 3660 C C . ILE A 1 468 ? -21.577 8.982 20.321 1.00 49.12 468 ILE A C 1
ATOM 3662 O O . ILE A 1 468 ? -21.685 10.134 20.750 1.00 49.12 468 ILE A O 1
ATOM 3666 N N . ARG A 1 469 ? -21.129 8.732 19.079 1.00 44.28 469 ARG A N 1
ATOM 3667 C CA . ARG A 1 469 ? -20.559 9.755 18.172 1.00 44.28 469 ARG A CA 1
ATOM 3668 C C . ARG A 1 469 ? -21.587 10.798 17.710 1.00 44.28 469 ARG A C 1
ATOM 3670 O O . ARG A 1 469 ? -21.226 11.933 17.424 1.00 44.28 469 ARG A O 1
ATOM 3677 N N . LEU A 1 470 ? -22.873 10.446 17.704 1.00 39.16 470 LEU A N 1
ATOM 3678 C CA . LEU A 1 470 ? -23.978 11.316 17.274 1.00 39.16 470 LEU A CA 1
ATOM 3679 C C . LEU A 1 470 ? -24.341 12.422 18.292 1.00 39.16 470 LEU A C 1
ATOM 3681 O O . LEU A 1 470 ? -25.116 13.320 17.965 1.00 39.16 470 LEU A O 1
ATOM 3685 N N . SER A 1 471 ? -23.759 12.402 19.499 1.00 32.56 471 SER A N 1
ATOM 3686 C CA . SER A 1 471 ? -23.963 13.432 20.535 1.00 32.56 471 SER A CA 1
ATOM 3687 C C . SER A 1 471 ? -23.039 14.659 20.404 1.00 32.56 471 SER A C 1
ATOM 3689 O O . SER A 1 471 ? -23.281 15.683 21.046 1.00 32.56 471 SER A O 1
ATOM 3691 N N . GLY A 1 472 ? -22.024 14.604 19.530 1.00 27.55 472 GLY A N 1
ATOM 3692 C CA . GLY A 1 472 ? -21.116 15.713 19.228 1.00 27.55 472 GLY A CA 1
ATOM 3693 C C . GLY A 1 472 ? -21.036 15.965 17.724 1.00 27.55 472 GLY A C 1
ATOM 3694 O O . GLY A 1 472 ? -20.627 15.096 16.961 1.00 27.55 472 GLY A O 1
ATOM 3695 N N . ARG A 1 473 ? -21.409 17.164 17.260 1.00 27.89 473 ARG A N 1
ATOM 3696 C CA . ARG A 1 473 ? -21.187 17.555 15.858 1.00 27.89 473 ARG A CA 1
ATOM 3697 C C . ARG A 1 473 ? -19.684 17.717 15.610 1.00 27.89 473 ARG A C 1
ATOM 3699 O O . ARG A 1 473 ? -19.147 18.783 15.885 1.00 27.89 473 ARG A O 1
ATOM 3706 N N . HIS A 1 474 ? -19.035 16.719 15.018 1.00 27.17 474 HIS A N 1
ATOM 3707 C CA . HIS A 1 474 ? -17.775 16.914 14.300 1.00 27.17 474 HIS A CA 1
ATOM 3708 C C . HIS A 1 474 ? -17.862 16.288 12.905 1.00 27.17 474 HIS A C 1
ATOM 3710 O O . HIS A 1 474 ? -18.097 15.094 12.747 1.00 27.17 474 HIS A O 1
ATOM 3716 N N . ARG A 1 475 ? -17.719 17.144 11.887 1.00 25.11 475 ARG A N 1
ATOM 3717 C CA . ARG A 1 475 ? -17.786 16.832 10.451 1.00 25.11 475 ARG A CA 1
ATOM 3718 C C . ARG A 1 475 ? -16.471 16.241 9.919 1.00 25.11 475 ARG A C 1
ATOM 3720 O O . ARG A 1 475 ? -15.984 16.710 8.898 1.00 25.11 475 ARG A O 1
ATOM 3727 N N . ASP A 1 476 ? -15.922 15.220 10.566 1.00 26.28 476 ASP A N 1
ATOM 3728 C CA . ASP A 1 476 ? -14.810 14.462 9.982 1.00 26.28 476 ASP A CA 1
ATOM 3729 C C . ASP A 1 476 ? -15.280 13.049 9.644 1.00 26.28 476 ASP A C 1
ATOM 3731 O O . ASP A 1 476 ? -15.463 12.177 10.495 1.00 26.28 476 ASP A O 1
ATOM 3735 N N . ARG A 1 477 ? -15.542 12.873 8.346 1.00 31.33 477 ARG A N 1
ATOM 3736 C CA . ARG A 1 477 ? -15.807 11.595 7.692 1.00 31.33 477 ARG A CA 1
ATOM 3737 C C . ARG A 1 477 ? -14.551 10.749 7.845 1.00 31.33 477 ARG A C 1
ATOM 3739 O O . ARG A 1 477 ? -13.575 11.104 7.220 1.00 31.33 477 ARG A O 1
ATOM 3746 N N . HIS A 1 478 ? -14.569 9.739 8.715 1.00 26.22 478 HIS A N 1
ATOM 3747 C CA . HIS A 1 478 ? -13.835 8.461 8.665 1.00 26.22 478 HIS A CA 1
ATOM 3748 C C . HIS A 1 478 ? -14.181 7.688 9.962 1.00 26.22 478 HIS A C 1
ATOM 3750 O O . HIS A 1 478 ? -14.061 8.200 11.084 1.00 26.22 478 HIS A O 1
ATOM 3756 N N . LEU A 1 479 ? -14.722 6.476 9.812 1.00 24.98 479 LEU A N 1
ATOM 3757 C CA . LEU A 1 479 ? -15.116 5.564 10.893 1.00 24.98 479 LEU A CA 1
ATOM 3758 C C . LEU A 1 479 ? -13.888 4.780 11.357 1.00 24.98 479 LEU A C 1
ATOM 3760 O O . LEU A 1 479 ? -13.387 3.970 10.585 1.00 24.98 479 LEU A O 1
ATOM 3764 N N . HIS A 1 480 ? -13.439 4.966 12.601 1.00 26.88 480 HIS A N 1
ATOM 3765 C CA . HIS A 1 480 ? -12.401 4.119 13.193 1.00 26.88 480 HIS A CA 1
ATOM 3766 C C . HIS A 1 480 ? -12.692 3.816 14.666 1.00 26.88 480 HIS A C 1
ATOM 3768 O O . HIS A 1 480 ? -13.250 4.636 15.395 1.00 26.88 480 HIS A O 1
ATOM 3774 N N . TRP A 1 481 ? -12.387 2.570 15.020 1.00 29.67 481 TRP A N 1
ATOM 3775 C CA . TRP A 1 481 ? -12.725 1.844 16.240 1.00 29.67 481 TRP A CA 1
ATOM 3776 C C . TRP A 1 481 ? -11.824 2.242 17.422 1.00 29.67 481 TRP A C 1
ATOM 3778 O O . TRP A 1 481 ? -10.880 2.998 17.243 1.00 29.67 481 TRP A O 1
ATOM 3788 N N . CYS A 1 482 ? -12.101 1.707 18.619 1.00 32.66 482 CYS A N 1
ATOM 3789 C CA . CYS A 1 482 ? -11.437 1.981 19.910 1.00 32.66 482 CYS A CA 1
ATOM 3790 C C . CYS A 1 482 ? -9.922 1.678 20.014 1.00 32.66 482 CYS A C 1
ATOM 3792 O O . CYS A 1 482 ? -9.385 1.614 21.118 1.00 32.66 482 CYS A O 1
ATOM 3794 N N . PHE A 1 483 ? -9.230 1.545 18.889 1.00 33.53 483 PHE A N 1
ATOM 3795 C CA . PHE A 1 483 ? -7.780 1.583 18.770 1.00 33.53 483 PHE A CA 1
ATOM 3796 C C . PHE A 1 483 ? -7.466 2.591 17.672 1.00 33.53 483 PHE A C 1
ATOM 3798 O O . PHE A 1 483 ? -7.989 2.480 16.561 1.00 33.53 483 PHE A O 1
ATOM 3805 N N . GLY A 1 484 ? -6.708 3.627 18.026 1.00 26.38 484 GLY A N 1
ATOM 3806 C CA . GLY A 1 484 ? -6.603 4.840 17.224 1.00 26.38 484 GLY A CA 1
ATOM 3807 C C . GLY A 1 484 ? -6.195 4.563 15.777 1.00 26.38 484 GLY A C 1
ATOM 3808 O O . GLY A 1 484 ? -5.299 3.775 15.496 1.00 26.38 484 GLY A O 1
ATOM 3809 N N . HIS A 1 485 ? -6.830 5.260 14.841 1.00 28.92 485 HIS A N 1
ATOM 3810 C CA . HIS A 1 485 ? -6.221 5.520 13.541 1.00 28.92 485 HIS A CA 1
ATOM 3811 C C . HIS A 1 485 ? -5.368 6.789 13.694 1.00 28.92 485 HIS A C 1
ATOM 3813 O O . HIS A 1 485 ? -5.818 7.711 14.383 1.00 28.92 485 HIS A O 1
ATOM 3819 N N . PRO A 1 486 ? -4.181 6.907 13.071 1.00 30.56 486 PRO A N 1
ATOM 3820 C CA . PRO A 1 486 ? -3.466 8.178 13.011 1.00 30.56 486 PRO A CA 1
ATOM 3821 C C . PRO A 1 486 ? -4.275 9.166 12.153 1.00 30.56 486 PRO A C 1
ATOM 3823 O O . PRO A 1 486 ? -4.106 9.272 10.942 1.00 30.56 486 PRO A O 1
ATOM 3826 N N . GLY A 1 487 ? -5.234 9.848 12.778 1.00 27.19 487 GLY A N 1
ATOM 3827 C CA . GLY A 1 487 ? -5.915 11.009 12.225 1.00 27.19 487 GLY A CA 1
ATOM 3828 C C . GLY A 1 487 ? -4.964 12.203 12.221 1.00 27.19 487 GLY A C 1
ATOM 3829 O O . GLY A 1 487 ? -4.151 12.357 13.131 1.00 27.19 487 GLY A O 1
ATOM 3830 N N . ARG A 1 488 ? -5.057 13.027 11.170 1.00 27.38 488 ARG A N 1
ATOM 3831 C CA . ARG A 1 488 ? -4.230 14.216 10.904 1.00 27.38 488 ARG A CA 1
ATOM 3832 C C . ARG A 1 488 ? -3.809 14.950 12.182 1.00 27.38 488 ARG A C 1
ATOM 3834 O O . ARG A 1 488 ? -4.626 15.613 12.818 1.00 27.38 488 ARG A O 1
ATOM 3841 N N . ALA A 1 489 ? -2.513 14.910 12.490 1.00 25.06 489 ALA A N 1
ATOM 3842 C CA . ALA A 1 489 ? -1.909 15.852 13.419 1.00 25.06 489 ALA A CA 1
ATOM 3843 C C . ALA A 1 489 ? -2.233 17.278 12.941 1.00 25.06 489 ALA A C 1
ATOM 3845 O O . ALA A 1 489 ? -1.994 17.628 11.780 1.00 25.06 489 ALA A O 1
ATOM 3846 N N . GLN A 1 490 ? -2.833 18.081 13.821 1.00 24.27 490 GLN A N 1
ATOM 3847 C CA . GLN A 1 490 ? -3.058 19.502 13.581 1.00 24.27 490 GLN A CA 1
ATOM 3848 C C . GLN A 1 490 ? -1.731 20.150 13.176 1.00 24.27 490 GLN A C 1
ATOM 3850 O O . GLN A 1 490 ? -0.721 20.001 13.862 1.00 24.27 490 GLN A O 1
ATOM 3855 N N . ARG A 1 491 ? -1.735 20.861 12.044 1.00 22.95 491 ARG A N 1
ATOM 3856 C CA . ARG A 1 491 ? -0.614 21.711 11.639 1.00 22.95 491 ARG A CA 1
ATOM 3857 C C . ARG A 1 491 ? -0.396 22.759 12.738 1.00 22.95 491 ARG A C 1
ATOM 3859 O O . ARG A 1 491 ? -1.347 23.483 13.033 1.00 22.95 491 ARG A O 1
ATOM 3866 N N . PRO A 1 492 ? 0.803 22.892 13.323 1.00 23.27 492 PRO A N 1
ATOM 3867 C CA . PRO A 1 492 ? 1.149 24.114 14.027 1.00 23.27 492 PRO A CA 1
ATOM 3868 C C . PRO A 1 492 ? 1.181 25.238 12.988 1.00 23.27 492 PRO A C 1
ATOM 3870 O O . PRO A 1 492 ? 1.820 25.088 11.945 1.00 23.27 492 PRO A O 1
ATOM 3873 N N . ASN A 1 493 ? 0.470 26.334 13.247 1.00 24.17 493 ASN A N 1
ATOM 3874 C CA . ASN A 1 493 ? 0.692 27.573 12.510 1.00 24.17 493 ASN A CA 1
ATOM 3875 C C . ASN A 1 493 ? 2.151 27.994 12.729 1.00 24.17 493 ASN A C 1
ATOM 3877 O O . ASN A 1 493 ? 2.554 28.221 13.872 1.00 24.17 493 ASN A O 1
ATOM 3881 N N . ALA A 1 494 ? 2.905 28.088 11.639 1.00 27.03 494 ALA A N 1
ATOM 3882 C CA . ALA A 1 494 ? 4.128 28.867 11.530 1.00 27.03 494 ALA A CA 1
ATOM 3883 C C . ALA A 1 494 ? 3.972 29.781 10.317 1.00 27.03 494 ALA A C 1
ATOM 3885 O O . ALA A 1 494 ? 3.527 29.260 9.264 1.00 27.03 494 ALA A O 1
#